Protein AF-0000000075969047 (afdb_homodimer)

pLDDT: mean 94.08, std 7.01, range [44.56, 98.88]

Structure (mmCIF, N/CA/C/O backbone):
data_AF-0000000075969047-model_v1
#
loop_
_entity.id
_entity.type
_entity.pdbx_description
1 polymer 'ATP citrate synthase'
#
loop_
_atom_site.group_PDB
_atom_site.id
_atom_site.type_symbol
_atom_site.label_atom_id
_atom_site.label_alt_id
_atom_site.label_comp_id
_atom_site.label_asym_id
_atom_site.label_entity_id
_atom_site.label_seq_id
_atom_site.pdbx_PDB_ins_code
_atom_site.Cartn_x
_atom_site.Cartn_y
_atom_site.Cartn_z
_atom_site.occupancy
_atom_site.B_iso_or_equiv
_atom_site.auth_seq_id
_atom_site.auth_comp_id
_atom_site.auth_asym_id
_atom_site.auth_atom_id
_atom_site.pdbx_PDB_model_num
ATOM 1 N N . MET A 1 1 ? 23.297 -3.309 5.699 1 80.81 1 MET A N 1
ATOM 2 C CA . MET A 1 1 ? 23.453 -2.848 4.324 1 80.81 1 MET A CA 1
ATOM 3 C C . MET A 1 1 ? 22.094 -2.686 3.641 1 80.81 1 MET A C 1
ATOM 5 O O . MET A 1 1 ? 21.188 -3.486 3.857 1 80.81 1 MET A O 1
ATOM 9 N N . THR A 1 2 ? 21.984 -1.553 2.904 1 82.31 2 THR A N 1
ATOM 10 C CA . THR A 1 2 ? 20.797 -1.314 2.1 1 82.31 2 THR A CA 1
ATOM 11 C C . THR A 1 2 ? 21.172 -0.809 0.71 1 82.31 2 THR A C 1
ATOM 13 O O . THR A 1 2 ? 22.203 -0.16 0.54 1 82.31 2 THR A O 1
ATOM 16 N N . SER A 1 3 ? 20.328 -1.102 -0.225 1 82 3 SER A N 1
ATOM 17 C CA . SER A 1 3 ? 20.656 -0.714 -1.595 1 82 3 SER A CA 1
ATOM 18 C C . SER A 1 3 ? 19.469 -0.022 -2.262 1 82 3 SER A C 1
ATOM 20 O O . SER A 1 3 ? 19.531 0.312 -3.447 1 82 3 SER A O 1
ATOM 22 N N . ILE A 1 4 ? 18.453 0.288 -1.52 1 85.62 4 ILE A N 1
ATOM 23 C CA . ILE A 1 4 ? 17.25 0.64 -2.279 1 85.62 4 ILE A CA 1
ATOM 24 C C . ILE A 1 4 ? 16.906 2.109 -2.051 1 85.62 4 ILE A C 1
ATOM 26 O O . ILE A 1 4 ? 16.156 2.707 -2.826 1 85.62 4 ILE A O 1
ATOM 30 N N . CYS A 1 5 ? 17.438 2.662 -0.997 1 87.56 5 CYS A N 1
ATOM 31 C CA . CYS A 1 5 ? 17.109 4.051 -0.691 1 87.56 5 CYS A CA 1
ATOM 32 C C . CYS A 1 5 ? 18.266 4.738 0.029 1 87.56 5 CYS A C 1
ATOM 34 O O . CYS A 1 5 ? 18.891 4.148 0.911 1 87.56 5 CYS A O 1
ATOM 36 N N . ASP A 1 6 ? 18.547 5.98 -0.424 1 83.25 6 ASP A N 1
ATOM 37 C CA . ASP A 1 6 ? 19.625 6.777 0.17 1 83.25 6 ASP A CA 1
ATOM 38 C C . ASP A 1 6 ? 19.141 8.188 0.495 1 83.25 6 ASP A C 1
ATOM 40 O O . ASP A 1 6 ? 18.828 8.969 -0.409 1 83.25 6 ASP A O 1
ATOM 44 N N . GLU A 1 7 ? 19.141 8.539 1.738 1 79.88 7 GLU A N 1
ATOM 45 C CA . GLU A 1 7 ? 18.594 9.82 2.178 1 79.88 7 GLU A CA 1
ATOM 46 C C . GLU A 1 7 ? 19.703 10.789 2.576 1 79.88 7 GLU A C 1
ATOM 48 O O . GLU A 1 7 ? 19.438 11.898 3.031 1 79.88 7 GLU A O 1
ATOM 53 N N . ARG A 1 8 ? 21.094 10.508 2.396 1 73.19 8 ARG A N 1
ATOM 54 C CA . ARG A 1 8 ? 22.219 11.273 2.912 1 73.19 8 ARG A CA 1
ATOM 55 C C . ARG A 1 8 ? 22.578 12.43 1.978 1 73.19 8 ARG A C 1
ATOM 57 O O . ARG A 1 8 ? 23.141 13.43 2.41 1 73.19 8 ARG A O 1
ATOM 64 N N . GLY A 1 9 ? 22.094 12.523 0.818 1 77.69 9 GLY A N 1
ATOM 65 C CA . GLY A 1 9 ? 22.453 13.562 -0.135 1 77.69 9 GLY A CA 1
ATOM 66 C C . GLY A 1 9 ? 21.438 14.688 -0.203 1 77.69 9 GLY A C 1
ATOM 67 O O . GLY A 1 9 ? 20.672 14.891 0.736 1 77.69 9 GLY A O 1
ATOM 68 N N . GLN A 1 10 ? 21.625 15.477 -1.114 1 80.56 10 GLN A N 1
ATOM 69 C CA . GLN A 1 10 ? 20.766 16.656 -1.308 1 80.56 10 GLN A CA 1
ATOM 70 C C . GLN A 1 10 ? 19.312 16.25 -1.502 1 80.56 10 GLN A C 1
ATOM 72 O O . GLN A 1 10 ? 18.406 16.953 -1.066 1 80.56 10 GLN A O 1
ATOM 77 N N . GLU A 1 11 ? 19.281 15.047 -2.184 1 88.12 11 GLU A N 1
ATOM 78 C CA . GLU A 1 11 ? 17.922 14.602 -2.479 1 88.12 11 GLU A CA 1
ATOM 79 C C . GLU A 1 11 ? 17.75 13.117 -2.166 1 88.12 11 GLU A C 1
ATOM 81 O O . GLU A 1 11 ? 18.688 12.336 -2.316 1 88.12 11 GLU A O 1
ATOM 86 N N . LEU A 1 12 ? 16.562 12.812 -1.744 1 89.12 12 LEU A N 1
ATOM 87 C CA . LEU A 1 12 ? 16.188 11.422 -1.525 1 89.12 12 LEU A CA 1
ATOM 88 C C . LEU A 1 12 ? 16.266 10.625 -2.826 1 89.12 12 LEU A C 1
ATOM 90 O O . LEU A 1 12 ? 15.812 11.102 -3.873 1 89.12 12 LEU A O 1
ATOM 94 N N . LEU A 1 13 ? 16.922 9.461 -2.734 1 92.94 13 LEU A N 1
ATOM 95 C CA . LEU A 1 13 ? 17.047 8.609 -3.914 1 92.94 13 LEU A CA 1
ATOM 96 C C . LEU A 1 13 ? 16.297 7.301 -3.723 1 92.94 13 LEU A C 1
ATOM 98 O O . LEU A 1 13 ? 16.438 6.641 -2.691 1 92.94 13 LEU A O 1
ATOM 102 N N . TYR A 1 14 ? 15.492 6.91 -4.66 1 94.69 14 TYR A N 1
ATOM 103 C CA . TYR A 1 14 ? 14.945 5.566 -4.797 1 94.69 14 TYR A CA 1
ATOM 104 C C . TYR A 1 14 ? 15.688 4.785 -5.875 1 94.69 14 TYR A C 1
ATOM 106 O O . TYR A 1 14 ? 15.648 5.148 -7.051 1 94.69 14 TYR A O 1
ATOM 114 N N . GLY A 1 15 ? 16.328 3.727 -5.516 1 93.06 15 GLY A N 1
ATOM 115 C CA . GLY A 1 15 ? 17.094 2.963 -6.492 1 93.06 15 GLY A CA 1
ATOM 116 C C . GLY A 1 15 ? 18.047 3.816 -7.301 1 93.06 15 GLY A C 1
ATOM 117 O O . GLY A 1 15 ? 18.094 3.705 -8.531 1 93.06 15 GLY A O 1
ATOM 118 N N . GLY A 1 16 ? 18.547 4.832 -6.699 1 92.44 16 GLY A N 1
ATOM 119 C CA . GLY A 1 16 ? 19.547 5.668 -7.336 1 92.44 16 GLY A CA 1
ATOM 120 C C . GLY A 1 16 ? 18.953 6.84 -8.094 1 92.44 16 GLY A C 1
ATOM 121 O O . GLY A 1 16 ? 19.688 7.699 -8.594 1 92.44 16 GLY A O 1
ATOM 122 N N . ILE A 1 17 ? 17.656 6.926 -8.18 1 94.44 17 ILE A N 1
ATOM 123 C CA . ILE A 1 17 ? 17 7.992 -8.922 1 94.44 17 ILE A CA 1
ATOM 124 C C . ILE A 1 17 ? 16.469 9.039 -7.949 1 94.44 17 ILE A C 1
ATOM 126 O O . ILE A 1 17 ? 15.742 8.711 -7 1 94.44 17 ILE A O 1
ATOM 130 N N . PRO A 1 18 ? 16.781 10.289 -8.203 1 94.19 18 PRO A N 1
ATOM 131 C CA . PRO A 1 18 ? 16.281 11.344 -7.305 1 94.19 18 PRO A CA 1
ATOM 132 C C . PRO A 1 18 ? 14.758 11.445 -7.297 1 94.19 18 PRO A C 1
ATOM 134 O O . PRO A 1 18 ? 14.125 11.32 -8.344 1 94.19 18 PRO A O 1
ATOM 137 N N . ILE A 1 19 ? 14.219 11.742 -6.16 1 92.38 19 ILE A N 1
ATOM 138 C CA . ILE A 1 19 ? 12.781 11.82 -5.973 1 92.38 19 ILE A CA 1
ATOM 139 C C . ILE A 1 19 ? 12.195 12.891 -6.895 1 92.38 19 ILE A C 1
ATOM 141 O O . ILE A 1 19 ? 11.062 12.758 -7.371 1 92.38 19 ILE A O 1
ATOM 145 N N . SER A 1 20 ? 12.93 13.969 -7.18 1 92.88 20 SER A N 1
ATOM 146 C CA . SER A 1 20 ? 12.461 15.008 -8.086 1 92.88 20 SER A CA 1
ATOM 147 C C . SER A 1 20 ? 12.25 14.469 -9.492 1 92.88 20 SER A C 1
ATOM 149 O O . SER A 1 20 ? 11.25 14.789 -10.141 1 92.88 20 SER A O 1
ATOM 151 N N . GLU A 1 21 ? 13.141 13.641 -9.898 1 94.5 21 GLU A N 1
ATOM 152 C CA . GLU A 1 21 ? 13.031 13.031 -11.219 1 94.5 21 GLU A CA 1
ATOM 153 C C . GLU A 1 21 ? 11.859 12.055 -11.273 1 94.5 21 GLU A C 1
ATOM 155 O O . GLU A 1 21 ? 11.148 11.992 -12.281 1 94.5 21 GLU A O 1
ATOM 160 N N . ILE A 1 22 ? 11.648 11.336 -10.211 1 93.88 22 ILE A N 1
ATOM 161 C CA . ILE A 1 22 ? 10.57 10.359 -10.094 1 93.88 22 ILE A CA 1
ATOM 162 C C . ILE A 1 22 ? 9.219 11.062 -10.258 1 93.88 22 ILE A C 1
ATOM 164 O O . ILE A 1 22 ? 8.352 10.586 -11 1 93.88 22 ILE A O 1
ATOM 168 N N . LEU A 1 23 ? 9.078 12.172 -9.625 1 93 23 LEU A N 1
ATOM 169 C CA . LEU A 1 23 ? 7.824 12.914 -9.68 1 93 23 LEU A CA 1
ATOM 170 C C . LEU A 1 23 ? 7.672 13.625 -11.023 1 93 23 LEU A C 1
ATOM 172 O O . LEU A 1 23 ? 6.574 13.664 -11.586 1 93 23 LEU A O 1
ATOM 176 N N . LYS A 1 24 ? 8.766 14.195 -11.523 1 91.88 24 LYS A N 1
ATOM 177 C CA . LYS A 1 24 ? 8.727 14.922 -12.789 1 91.88 24 LYS A CA 1
ATOM 178 C C . LYS A 1 24 ? 8.398 13.984 -13.945 1 91.88 24 LYS A C 1
ATOM 180 O O . LYS A 1 24 ? 7.633 14.344 -14.844 1 91.88 24 LYS A O 1
ATOM 185 N N . LYS A 1 25 ? 8.953 12.789 -13.914 1 93.38 25 LYS A N 1
ATOM 186 C CA . LYS A 1 25 ? 8.719 11.805 -14.969 1 93.38 25 LYS A CA 1
ATOM 187 C C . LYS A 1 25 ? 7.383 11.094 -14.766 1 93.38 25 LYS A C 1
ATOM 189 O O . LYS A 1 25 ? 6.93 10.359 -15.648 1 93.38 25 LYS A O 1
ATOM 194 N N . ASP A 1 26 ? 6.812 11.273 -13.602 1 92.69 26 ASP A N 1
ATOM 195 C CA . ASP A 1 26 ? 5.52 10.68 -13.273 1 92.69 26 ASP A CA 1
ATOM 196 C C . ASP A 1 26 ? 5.531 9.172 -13.5 1 92.69 26 ASP A C 1
ATOM 198 O O . ASP A 1 26 ? 4.684 8.641 -14.219 1 92.69 26 ASP A O 1
ATOM 202 N N . ILE A 1 27 ? 6.469 8.539 -12.945 1 94.88 27 ILE A N 1
ATOM 203 C CA . ILE A 1 27 ? 6.66 7.117 -13.211 1 94.88 27 ILE A CA 1
ATOM 204 C C . ILE A 1 27 ? 5.57 6.309 -12.508 1 94.88 27 ILE A C 1
ATOM 206 O O . ILE A 1 27 ? 5.453 5.098 -12.719 1 94.88 27 ILE A O 1
ATOM 210 N N . GLY A 1 28 ? 4.793 6.934 -11.633 1 96.62 28 GLY A N 1
ATOM 211 C CA . GLY A 1 28 ? 3.672 6.277 -10.969 1 96.62 28 GLY A CA 1
ATOM 212 C C . GLY A 1 28 ? 4.098 5.348 -9.852 1 96.62 28 GLY A C 1
ATOM 213 O O . GLY A 1 28 ? 5.289 5.211 -9.57 1 96.62 28 GLY A O 1
ATOM 214 N N . ILE A 1 29 ? 3.125 4.742 -9.219 1 98.12 29 ILE A N 1
ATOM 215 C CA . ILE A 1 29 ? 3.371 3.846 -8.102 1 98.12 29 ILE A CA 1
ATOM 216 C C . ILE A 1 29 ? 4.098 2.596 -8.586 1 98.12 29 ILE A C 1
ATOM 218 O O . ILE A 1 29 ? 4.965 2.062 -7.891 1 98.12 29 ILE A O 1
ATOM 222 N N . GLY A 1 30 ? 3.701 2.141 -9.789 1 98.31 30 GLY A N 1
ATOM 223 C CA . GLY A 1 30 ? 4.406 1.013 -10.375 1 98.31 30 GLY A CA 1
ATOM 224 C C . GLY A 1 30 ? 5.887 1.271 -10.578 1 98.31 30 GLY A C 1
ATOM 225 O O . GLY A 1 30 ? 6.711 0.37 -10.391 1 98.31 30 GLY A O 1
ATOM 226 N N . GLY A 1 31 ? 6.211 2.49 -10.984 1 98.06 31 GLY A N 1
ATOM 227 C CA . GLY A 1 31 ? 7.609 2.871 -11.102 1 98.06 31 GLY A CA 1
ATOM 228 C C . GLY A 1 31 ? 8.336 2.91 -9.773 1 98.06 31 GLY A C 1
ATOM 229 O O . GLY A 1 31 ? 9.492 2.496 -9.68 1 98.06 31 GLY A O 1
ATOM 230 N N . VAL A 1 32 ? 7.684 3.404 -8.742 1 98.19 32 VAL A N 1
ATOM 231 C CA . VAL A 1 32 ? 8.273 3.459 -7.406 1 98.19 32 VAL A CA 1
ATOM 232 C C . VAL A 1 32 ? 8.523 2.043 -6.895 1 98.19 32 VAL A C 1
ATOM 234 O O . VAL A 1 32 ? 9.578 1.757 -6.328 1 98.19 32 VAL A O 1
ATOM 237 N N . VAL A 1 33 ? 7.582 1.139 -7.141 1 98.12 33 VAL A N 1
ATOM 238 C CA . VAL A 1 33 ? 7.719 -0.271 -6.789 1 98.12 33 VAL A CA 1
ATOM 239 C C . VAL A 1 33 ? 8.914 -0.873 -7.523 1 98.12 33 VAL A C 1
ATOM 241 O O . VAL A 1 33 ? 9.719 -1.594 -6.93 1 98.12 33 VAL A O 1
ATOM 244 N N . SER A 1 34 ? 9.031 -0.532 -8.805 1 97.81 34 SER A N 1
ATOM 245 C CA . SER A 1 34 ? 10.148 -1.02 -9.609 1 97.81 34 SER A CA 1
ATOM 246 C C . SER A 1 34 ? 11.484 -0.626 -8.992 1 97.81 34 SER A C 1
ATOM 248 O O . SER A 1 34 ? 12.406 -1.445 -8.914 1 97.81 34 SER A O 1
ATOM 250 N N . LEU A 1 35 ? 11.562 0.562 -8.539 1 97.38 35 LEU A N 1
ATOM 251 C CA . LEU A 1 35 ? 12.812 1.094 -8 1 97.38 35 LEU A CA 1
ATOM 252 C C . LEU A 1 35 ? 13.094 0.524 -6.617 1 97.38 35 LEU A C 1
ATOM 254 O O . LEU A 1 35 ? 14.211 0.062 -6.352 1 97.38 35 LEU A O 1
ATOM 258 N N . LEU A 1 36 ? 12.125 0.486 -5.777 1 97.31 36 LEU A N 1
ATOM 259 C CA . LEU A 1 36 ? 12.359 0.151 -4.379 1 97.31 36 LEU A CA 1
ATOM 260 C C . LEU A 1 36 ? 12.43 -1.359 -4.184 1 97.31 36 LEU A C 1
ATOM 262 O O . LEU A 1 36 ? 13.188 -1.85 -3.342 1 97.31 36 LEU A O 1
ATOM 266 N N . TRP A 1 37 ? 11.656 -2.09 -4.992 1 97.5 37 TRP A N 1
ATOM 267 C CA . TRP A 1 37 ? 11.594 -3.531 -4.773 1 97.5 37 TRP A CA 1
ATOM 268 C C . TRP A 1 37 ? 12.625 -4.254 -5.633 1 97.5 37 TRP A C 1
ATOM 270 O O . TRP A 1 37 ? 13.148 -5.305 -5.242 1 97.5 37 TRP A O 1
ATOM 280 N N . PHE A 1 38 ? 12.953 -3.658 -6.801 1 96.5 38 PHE A N 1
ATOM 281 C CA . PHE A 1 38 ? 13.766 -4.398 -7.758 1 96.5 38 PHE A CA 1
ATOM 282 C C . PHE A 1 38 ? 15.023 -3.613 -8.117 1 96.5 38 PHE A C 1
ATOM 284 O O . PHE A 1 38 ? 15.875 -4.105 -8.859 1 96.5 38 PHE A O 1
ATOM 291 N N . GLN A 1 39 ? 15.086 -2.344 -7.688 1 94.38 39 GLN A N 1
ATOM 292 C CA . GLN A 1 39 ? 16.266 -1.495 -7.855 1 94.38 39 GLN A CA 1
ATOM 293 C C . GLN A 1 39 ? 16.547 -1.229 -9.336 1 94.38 39 GLN A C 1
ATOM 295 O O . GLN A 1 39 ? 17.688 -1.255 -9.766 1 94.38 39 GLN A O 1
ATOM 300 N N . ARG A 1 40 ? 15.453 -1.13 -10.109 1 94.88 40 ARG A N 1
ATOM 301 C CA . ARG A 1 40 ? 15.602 -0.884 -11.539 1 94.88 40 ARG A CA 1
ATOM 302 C C . ARG A 1 40 ? 14.398 -0.129 -12.086 1 94.88 40 ARG A C 1
ATOM 304 O O . ARG A 1 40 ? 13.289 -0.255 -11.57 1 94.88 40 ARG A O 1
ATOM 311 N N . CYS A 1 41 ? 14.703 0.663 -13.07 1 95.69 41 CYS A N 1
ATOM 312 C CA . CYS A 1 41 ? 13.609 1.234 -13.859 1 95.69 41 CYS A CA 1
ATOM 313 C C . CYS A 1 41 ? 13.039 0.205 -14.828 1 95.69 41 CYS A C 1
ATOM 315 O O . CYS A 1 41 ? 13.57 0.017 -15.922 1 95.69 41 CYS A O 1
ATOM 317 N N . LEU A 1 42 ? 11.945 -0.389 -14.484 1 97.81 42 LEU A N 1
ATOM 318 C CA . LEU A 1 42 ? 11.336 -1.416 -15.32 1 97.81 42 LEU A CA 1
ATOM 319 C C . LEU A 1 42 ? 10.492 -0.787 -16.422 1 97.81 42 LEU A C 1
ATOM 321 O O . LEU A 1 42 ? 10.078 0.37 -16.312 1 97.81 42 LEU A O 1
ATOM 325 N N . PRO A 1 43 ? 10.258 -1.543 -17.453 1 97.56 43 PRO A N 1
ATOM 326 C CA . PRO A 1 43 ? 9.469 -1.008 -18.578 1 97.56 43 PRO A CA 1
ATOM 327 C C . PRO A 1 43 ? 8.055 -0.605 -18.156 1 97.56 43 PRO A C 1
ATOM 329 O O . PRO A 1 43 ? 7.5 -1.177 -17.219 1 97.56 43 PRO A O 1
ATOM 332 N N . PRO A 1 44 ? 7.469 0.338 -18.922 1 97.38 44 PRO A N 1
ATOM 333 C CA . PRO A 1 44 ? 6.141 0.854 -18.578 1 97.38 44 PRO A CA 1
ATOM 334 C C . PRO A 1 44 ? 5.094 -0.249 -18.453 1 97.38 44 PRO A C 1
ATOM 336 O O . PRO A 1 44 ? 4.227 -0.185 -17.578 1 97.38 44 PRO A O 1
ATOM 339 N N . TYR A 1 45 ? 5.172 -1.281 -19.281 1 98 45 TYR A N 1
ATOM 340 C CA . TYR A 1 45 ? 4.156 -2.324 -19.219 1 98 45 TYR A CA 1
ATOM 341 C C . TYR A 1 45 ? 4.266 -3.107 -17.922 1 98 45 TYR A C 1
ATOM 343 O O . TYR A 1 45 ? 3.258 -3.584 -17.391 1 98 45 TYR A O 1
ATOM 351 N N . VAL A 1 46 ? 5.5 -3.266 -17.375 1 98.25 46 VAL A N 1
ATOM 352 C CA . VAL A 1 46 ? 5.703 -3.949 -16.109 1 98.25 46 VAL A CA 1
ATOM 353 C C . VAL A 1 46 ? 5.133 -3.107 -14.969 1 98.25 46 VAL A C 1
ATOM 355 O O . VAL A 1 46 ? 4.434 -3.627 -14.094 1 98.25 46 VAL A O 1
ATOM 358 N N . CYS A 1 47 ? 5.414 -1.797 -15.039 1 98.06 47 CYS A N 1
ATOM 359 C CA . CYS A 1 47 ? 4.902 -0.883 -14.023 1 98.06 47 CYS A CA 1
ATOM 360 C C . CYS A 1 47 ? 3.379 -0.861 -14.031 1 98.06 47 CYS A C 1
ATOM 362 O O . CYS A 1 47 ? 2.748 -0.849 -12.969 1 98.06 47 CYS A O 1
ATOM 364 N N . LYS A 1 48 ? 2.844 -0.861 -15.211 1 98 48 LYS A N 1
ATOM 365 C CA . LYS A 1 48 ? 1.39 -0.903 -15.344 1 98 48 LYS A CA 1
ATOM 366 C C . LYS A 1 48 ? 0.827 -2.213 -14.797 1 98 48 LYS A C 1
ATOM 368 O O . LYS A 1 48 ? -0.226 -2.223 -14.156 1 98 48 LYS A O 1
ATOM 373 N N . PHE A 1 49 ? 1.479 -3.32 -15.086 1 98.38 49 PHE A N 1
ATOM 374 C CA . PHE A 1 49 ? 1.064 -4.613 -14.555 1 98.38 49 PHE A CA 1
ATOM 375 C C . PHE A 1 49 ? 1.046 -4.59 -13.031 1 98.38 49 PHE A C 1
ATOM 377 O O . PHE A 1 49 ? 0.099 -5.078 -12.406 1 98.38 49 PHE A O 1
ATOM 384 N N . PHE A 1 50 ? 2.1 -3.979 -12.391 1 98.38 50 PHE A N 1
ATOM 385 C CA . PHE A 1 50 ? 2.139 -3.852 -10.938 1 98.38 50 PHE A CA 1
ATOM 386 C C . PHE A 1 50 ? 0.926 -3.082 -10.43 1 98.38 50 PHE A C 1
ATOM 388 O O . PHE A 1 50 ? 0.279 -3.498 -9.461 1 98.38 50 PHE A O 1
ATOM 395 N N . GLU A 1 51 ? 0.644 -2.014 -11.039 1 98.38 51 GLU A N 1
ATOM 396 C CA . GLU A 1 51 ? -0.464 -1.168 -10.609 1 98.38 51 GLU A CA 1
ATOM 397 C C . GLU A 1 51 ? -1.802 -1.885 -10.766 1 98.38 51 GLU A C 1
ATOM 399 O O . GLU A 1 51 ? -2.676 -1.777 -9.906 1 98.38 51 GLU A O 1
ATOM 404 N N . MET A 1 52 ? -1.947 -2.613 -11.891 1 97.94 52 MET A N 1
ATOM 405 C CA . MET A 1 52 ? -3.166 -3.389 -12.094 1 97.94 52 MET A CA 1
ATOM 406 C C . MET A 1 52 ? -3.334 -4.434 -10.992 1 97.94 52 MET A C 1
ATOM 408 O O . MET A 1 52 ? -4.438 -4.621 -10.477 1 97.94 52 MET A O 1
ATOM 412 N N . CYS A 1 53 ? -2.248 -5.109 -10.672 1 97.62 53 CYS A N 1
ATOM 413 C CA . CYS A 1 53 ? -2.295 -6.109 -9.617 1 97.62 53 CYS A CA 1
ATOM 414 C C . CYS A 1 53 ? -2.715 -5.484 -8.289 1 97.62 53 CYS A C 1
ATOM 416 O O . CYS A 1 53 ? -3.529 -6.055 -7.562 1 97.62 53 CYS A O 1
ATOM 418 N N . LEU A 1 54 ? -2.178 -4.277 -8.008 1 98.12 54 LEU A N 1
ATOM 419 C CA . LEU A 1 54 ? -2.539 -3.584 -6.773 1 98.12 54 LEU A CA 1
ATOM 420 C C . LEU A 1 54 ? -4.016 -3.205 -6.777 1 98.12 54 LEU A C 1
ATOM 422 O O . LEU A 1 54 ? -4.695 -3.33 -5.754 1 98.12 54 LEU A O 1
ATOM 426 N N . MET A 1 55 ? -4.469 -2.787 -7.895 1 97.88 55 MET A N 1
ATOM 427 C CA . MET A 1 55 ? -5.859 -2.352 -8 1 97.88 55 MET A CA 1
ATOM 428 C C . MET A 1 55 ? -6.812 -3.527 -7.824 1 97.88 55 MET A C 1
ATOM 430 O O . MET A 1 55 ? -7.797 -3.432 -7.086 1 97.88 55 MET A O 1
ATOM 434 N N . VAL A 1 56 ? -6.508 -4.68 -8.391 1 95.94 56 VAL A N 1
ATOM 435 C CA . VAL A 1 56 ? -7.461 -5.785 -8.406 1 95.94 56 VAL A CA 1
ATOM 436 C C . VAL A 1 56 ? -7.402 -6.543 -7.086 1 95.94 56 VAL A C 1
ATOM 438 O O . VAL A 1 56 ? -8.352 -7.246 -6.719 1 95.94 56 VAL A O 1
ATOM 441 N N . THR A 1 57 ? -6.328 -6.383 -6.348 1 95.31 57 THR A N 1
ATOM 442 C CA . THR A 1 57 ? -6.203 -7.121 -5.094 1 95.31 57 THR A CA 1
ATOM 443 C C . THR A 1 57 ? -6.492 -6.215 -3.902 1 95.31 57 THR A C 1
ATOM 445 O O . THR A 1 57 ? -6.375 -6.641 -2.75 1 95.31 57 THR A O 1
ATOM 448 N N . ALA A 1 58 ? -6.824 -4.996 -4.137 1 97 58 ALA A N 1
ATOM 449 C CA . ALA A 1 58 ? -6.945 -3.996 -3.082 1 97 58 ALA A CA 1
ATOM 450 C C . ALA A 1 58 ? -7.965 -4.426 -2.031 1 97 58 ALA A C 1
ATOM 452 O O . ALA A 1 58 ? -7.82 -4.102 -0.85 1 97 58 ALA A O 1
ATOM 453 N N . ASP A 1 59 ? -9.008 -5.086 -2.488 1 93.44 59 ASP A N 1
ATOM 454 C CA . ASP A 1 59 ? -10.016 -5.5 -1.517 1 93.44 59 ASP A CA 1
ATOM 455 C C . ASP A 1 59 ? -10.867 -6.637 -2.064 1 93.44 59 ASP A C 1
ATOM 457 O O . ASP A 1 59 ? -10.992 -6.797 -3.281 1 93.44 59 ASP A O 1
ATOM 461 N N . HIS A 1 60 ? -11.312 -7.449 -1.124 1 88.12 60 HIS A N 1
ATOM 462 C CA . HIS A 1 60 ? -12.164 -8.57 -1.503 1 88.12 60 HIS A CA 1
ATOM 463 C C . HIS A 1 60 ? -13.367 -8.688 -0.572 1 88.12 60 HIS A C 1
ATOM 465 O O . HIS A 1 60 ? -13.805 -9.797 -0.255 1 88.12 60 HIS A O 1
ATOM 471 N N . GLY A 1 61 ? -13.734 -7.578 0.003 1 89.81 61 GLY A N 1
ATOM 472 C CA . GLY A 1 61 ? -14.922 -7.547 0.841 1 89.81 61 GLY A CA 1
ATOM 473 C C . GLY A 1 61 ? -14.617 -7.773 2.311 1 89.81 61 GLY A C 1
ATOM 474 O O . GLY A 1 61 ? -13.523 -8.211 2.666 1 89.81 61 GLY A O 1
ATOM 475 N N . PRO A 1 62 ? -15.641 -7.613 3.096 1 91.88 62 PRO A N 1
ATOM 476 C CA . PRO A 1 62 ? -15.438 -7.598 4.547 1 91.88 62 PRO A CA 1
ATOM 477 C C . PRO A 1 62 ? -15.398 -9 5.148 1 91.88 62 PRO A C 1
ATOM 479 O O . PRO A 1 62 ? -15 -9.172 6.305 1 91.88 62 PRO A O 1
ATOM 482 N N . ALA A 1 63 ? -15.727 -10.008 4.387 1 87.88 63 ALA A N 1
ATOM 483 C CA . ALA A 1 63 ? -15.938 -11.328 4.969 1 87.88 63 ALA A CA 1
ATOM 484 C C . ALA A 1 63 ? -14.641 -12.141 4.996 1 87.88 63 ALA A C 1
ATOM 486 O O . ALA A 1 63 ? -14.586 -13.227 5.578 1 87.88 63 ALA A O 1
ATOM 487 N N . VAL A 1 64 ? -13.602 -11.586 4.398 1 88.25 64 VAL A N 1
ATOM 488 C CA . VAL A 1 64 ? -12.328 -12.312 4.395 1 88.25 64 VAL A CA 1
ATOM 489 C C . VAL A 1 64 ? -11.555 -12 5.672 1 88.25 64 VAL A C 1
ATOM 491 O O . VAL A 1 64 ? -11.727 -10.938 6.27 1 88.25 64 VAL A O 1
ATOM 494 N N . SER A 1 65 ? -10.695 -12.93 6.055 1 92.19 65 SER A N 1
ATOM 495 C CA . SER A 1 65 ? -10.039 -12.891 7.359 1 92.19 65 SER A CA 1
ATOM 496 C C . SER A 1 65 ? -9.367 -11.547 7.605 1 92.19 65 SER A C 1
ATOM 498 O O . SER A 1 65 ? -9.547 -10.945 8.664 1 92.19 65 SER A O 1
ATOM 500 N N . GLY A 1 66 ? -8.625 -11.039 6.66 1 95.5 66 GLY A N 1
ATOM 501 C CA . GLY A 1 66 ? -7.902 -9.789 6.848 1 95.5 66 GLY A CA 1
ATOM 502 C C . GLY A 1 66 ? -8.82 -8.602 7.074 1 95.5 66 GLY A C 1
ATOM 503 O O . GLY A 1 66 ? -8.656 -7.859 8.047 1 95.5 66 GLY A O 1
ATOM 504 N N . ALA A 1 67 ? -9.789 -8.453 6.211 1 95.88 67 ALA A N 1
ATOM 505 C CA . ALA A 1 67 ? -10.742 -7.355 6.328 1 95.88 67 ALA A CA 1
ATOM 506 C C . ALA A 1 67 ? -11.547 -7.461 7.621 1 95.88 67 ALA A C 1
ATOM 508 O O . ALA A 1 67 ? -11.734 -6.465 8.328 1 95.88 67 ALA A O 1
ATOM 509 N N . HIS A 1 68 ? -12.008 -8.68 7.91 1 96 68 HIS A N 1
ATOM 510 C CA . HIS A 1 68 ? -12.805 -8.883 9.109 1 96 68 HIS A CA 1
ATOM 511 C C . HIS A 1 68 ? -12.016 -8.531 10.367 1 96 68 HIS A C 1
ATOM 513 O O . HIS A 1 68 ? -12.523 -7.859 11.266 1 96 68 HIS A O 1
ATOM 519 N N . ASN A 1 69 ? -10.773 -9.016 10.438 1 97.44 69 ASN A N 1
ATOM 520 C CA . ASN A 1 69 ? -9.953 -8.703 11.602 1 97.44 69 ASN A CA 1
ATOM 521 C C . ASN A 1 69 ? -9.695 -7.199 11.719 1 97.44 69 ASN A C 1
ATOM 523 O O . ASN A 1 69 ? -9.648 -6.656 12.82 1 97.44 69 ASN A O 1
ATOM 527 N N . THR A 1 70 ? -9.469 -6.547 10.602 1 97.88 70 THR A N 1
ATOM 528 C CA . THR A 1 70 ? -9.305 -5.098 10.602 1 97.88 70 THR A CA 1
ATOM 529 C C . THR A 1 70 ? -10.555 -4.414 11.156 1 97.88 70 THR A C 1
ATOM 531 O O . THR A 1 70 ? -10.453 -3.514 11.992 1 97.88 70 THR A O 1
ATOM 534 N N . ILE A 1 71 ? -11.703 -4.887 10.727 1 97.25 71 ILE A N 1
ATOM 535 C CA . ILE A 1 71 ? -12.984 -4.332 11.156 1 97.25 71 ILE A CA 1
ATOM 536 C C . ILE A 1 71 ? -13.164 -4.539 12.656 1 97.25 71 ILE A C 1
ATOM 538 O O . ILE A 1 71 ? -13.469 -3.598 13.391 1 97.25 71 ILE A O 1
ATOM 542 N N . VAL A 1 72 ? -12.914 -5.762 13.117 1 97.25 72 VAL A N 1
ATOM 543 C CA . VAL A 1 72 ? -13.094 -6.098 14.523 1 97.25 72 VAL A CA 1
ATOM 544 C C . VAL A 1 72 ? -12.18 -5.234 15.383 1 97.25 72 VAL A C 1
ATOM 546 O O . VAL A 1 72 ? -12.602 -4.688 16.406 1 97.25 72 VAL A O 1
ATOM 549 N N . CYS A 1 73 ? -10.961 -5.078 14.992 1 97.56 73 CYS A N 1
ATOM 550 C CA . CYS A 1 73 ? -9.992 -4.289 15.742 1 97.56 73 CYS A CA 1
ATOM 551 C C . CYS A 1 73 ? -10.375 -2.814 15.75 1 97.56 73 CYS A C 1
ATOM 553 O O . CYS A 1 73 ? -10.281 -2.15 16.781 1 97.56 73 CYS A O 1
ATOM 555 N N . ALA A 1 74 ? -10.773 -2.311 14.586 1 96.5 74 ALA A N 1
ATOM 556 C CA . ALA A 1 74 ? -11.227 -0.925 14.508 1 96.5 74 ALA A CA 1
ATOM 557 C C . ALA A 1 74 ? -12.414 -0.686 15.445 1 96.5 74 ALA A C 1
ATOM 559 O O . ALA A 1 74 ? -12.453 0.324 16.156 1 96.5 74 ALA A O 1
ATOM 560 N N . ARG A 1 75 ? -13.328 -1.595 15.453 1 96.5 75 ARG A N 1
ATOM 561 C CA . ARG A 1 75 ? -14.531 -1.484 16.266 1 96.5 75 ARG A CA 1
ATOM 562 C C . ARG A 1 75 ? -14.211 -1.631 17.75 1 96.5 75 ARG A C 1
ATOM 564 O O . ARG A 1 75 ? -14.992 -1.222 18.609 1 96.5 75 ARG A O 1
ATOM 571 N N . ALA A 1 76 ? -13.117 -2.209 18.094 1 96.88 76 ALA A N 1
ATOM 572 C CA . ALA A 1 76 ? -12.656 -2.305 19.469 1 96.88 76 ALA A CA 1
ATOM 573 C C . ALA A 1 76 ? -12.023 -0.993 19.938 1 96.88 76 ALA A C 1
ATOM 575 O O . ALA A 1 76 ? -11.594 -0.871 21.078 1 96.88 76 ALA A O 1
ATOM 576 N N . GLY A 1 77 ? -11.852 -0.078 19.016 1 95 77 GLY A N 1
ATOM 577 C CA . GLY A 1 77 ? -11.328 1.234 19.359 1 95 77 GLY A CA 1
ATOM 578 C C . GLY A 1 77 ? -9.836 1.358 19.125 1 95 77 GLY A C 1
ATOM 579 O O . GLY A 1 77 ? -9.203 2.299 19.609 1 95 77 GLY A O 1
ATOM 580 N N . LYS A 1 78 ? -9.336 0.42 18.438 1 95.31 78 LYS A N 1
ATOM 581 C CA . LYS A 1 78 ? -7.902 0.471 18.172 1 95.31 78 LYS A CA 1
ATOM 582 C C . LYS A 1 78 ? -7.578 1.475 17.062 1 95.31 78 LYS A C 1
ATOM 584 O O . LYS A 1 78 ? -8.438 1.795 16.234 1 95.31 78 LYS A O 1
ATOM 589 N N . ASP A 1 79 ? -6.355 1.96 17.016 1 95.12 79 ASP A N 1
ATOM 590 C CA . ASP A 1 79 ? -5.91 2.953 16.047 1 95.12 79 ASP A CA 1
ATOM 591 C C . ASP A 1 79 ? -5.691 2.318 14.672 1 95.12 79 ASP A C 1
ATOM 593 O O . ASP A 1 79 ? -5.812 1.102 14.516 1 95.12 79 ASP A O 1
ATOM 597 N N . LEU A 1 80 ? -5.363 3.131 13.703 1 96.5 80 LEU A N 1
ATOM 598 C CA . LEU A 1 80 ? -5.199 2.738 12.305 1 96.5 80 LEU A CA 1
ATOM 599 C C . LEU A 1 80 ? -4.145 1.645 12.172 1 96.5 80 LEU A C 1
ATOM 601 O O . LEU A 1 80 ? -4.406 0.598 11.57 1 96.5 80 LEU A O 1
ATOM 605 N N . VAL A 1 81 ? -2.98 1.826 12.711 1 97.38 81 VAL A N 1
ATOM 606 C CA . VAL A 1 81 ? -1.86 0.906 12.539 1 97.38 81 VAL A CA 1
ATOM 607 C C . VAL A 1 81 ? -2.199 -0.444 13.164 1 97.38 81 VAL A C 1
ATOM 609 O O . VAL A 1 81 ? -1.994 -1.491 12.547 1 97.38 81 VAL A O 1
ATOM 612 N N . SER A 1 82 ? -2.723 -0.395 14.375 1 97.5 82 SER A N 1
ATOM 613 C CA . SER A 1 82 ? -3.104 -1.63 15.055 1 97.5 82 SER A CA 1
ATOM 614 C C . SER A 1 82 ? -4.156 -2.395 14.258 1 97.5 82 SER A C 1
ATOM 616 O O . SER A 1 82 ? -4.105 -3.623 14.172 1 97.5 82 SER A O 1
ATOM 618 N N . SER A 1 83 ? -5.094 -1.675 13.727 1 97.88 83 SER A N 1
ATOM 619 C CA . SER A 1 83 ? -6.148 -2.309 12.945 1 97.88 83 SER A CA 1
ATOM 620 C C . SER A 1 83 ? -5.598 -2.914 11.656 1 97.88 83 SER A C 1
ATOM 622 O O . SER A 1 83 ? -5.922 -4.051 11.312 1 97.88 83 SER A O 1
ATOM 624 N N . LEU A 1 84 ? -4.77 -2.176 10.984 1 98.38 84 LEU A N 1
ATOM 625 C CA . LEU A 1 84 ? -4.152 -2.656 9.75 1 98.38 84 LEU A CA 1
ATOM 626 C C . LEU A 1 84 ? -3.324 -3.908 10.008 1 98.38 84 LEU A C 1
ATOM 628 O O . LEU A 1 84 ? -3.451 -4.902 9.289 1 98.38 84 LEU A O 1
ATOM 632 N N . VAL A 1 85 ? -2.539 -3.865 11.078 1 98.62 85 VAL A N 1
ATOM 633 C CA . VAL A 1 85 ? -1.629 -4.965 11.375 1 98.62 85 VAL A CA 1
ATOM 634 C C . VAL A 1 85 ? -2.43 -6.207 11.773 1 98.62 85 VAL A C 1
ATOM 636 O O . VAL A 1 85 ? -2.047 -7.332 11.438 1 98.62 85 VAL A O 1
ATOM 639 N N . SER A 1 86 ? -3.502 -6.008 12.422 1 98.38 86 SER A N 1
ATOM 640 C CA . SER A 1 86 ? -4.367 -7.129 12.781 1 98.38 86 SER A CA 1
ATOM 641 C C . SER A 1 86 ? -4.855 -7.871 11.539 1 98.38 86 SER A C 1
ATOM 643 O O . SER A 1 86 ? -4.938 -9.102 11.539 1 98.38 86 SER A O 1
ATOM 645 N N . GLY A 1 87 ? -5.199 -7.156 10.492 1 97.94 87 GLY A N 1
ATOM 646 C CA . GLY A 1 87 ? -5.594 -7.773 9.234 1 97.94 87 GLY A CA 1
ATOM 647 C C . GLY A 1 87 ? -4.438 -8.422 8.5 1 97.94 87 GLY A C 1
ATOM 648 O O . GLY A 1 87 ? -4.559 -9.555 8.023 1 97.94 87 GLY A O 1
ATOM 649 N N . LEU A 1 88 ? -3.316 -7.734 8.469 1 98.12 88 LEU A N 1
ATOM 650 C CA . LEU A 1 88 ? -2.152 -8.211 7.734 1 98.12 88 LEU A CA 1
ATOM 651 C C . LEU A 1 88 ? -1.634 -9.516 8.328 1 98.12 88 LEU A C 1
ATOM 653 O O . LEU A 1 88 ? -1.172 -10.398 7.598 1 98.12 88 LEU A O 1
ATOM 657 N N . LEU A 1 89 ? -1.76 -9.656 9.594 1 97.62 89 LEU A N 1
ATOM 658 C CA . LEU A 1 89 ? -1.203 -10.812 10.289 1 97.62 89 LEU A CA 1
ATOM 659 C C . LEU A 1 89 ? -2.027 -12.062 10.008 1 97.62 89 LEU A C 1
ATOM 661 O O . LEU A 1 89 ? -1.613 -13.172 10.352 1 97.62 89 LEU A O 1
ATOM 665 N N . THR A 1 90 ? -3.143 -11.922 9.367 1 96 90 THR A N 1
ATOM 666 C CA . THR A 1 90 ? -3.922 -13.094 8.984 1 96 90 THR A CA 1
ATOM 667 C C . THR A 1 90 ? -3.473 -13.625 7.629 1 96 90 THR A C 1
ATOM 669 O O . THR A 1 90 ? -3.908 -14.695 7.203 1 96 90 THR A O 1
ATOM 672 N N . ILE A 1 91 ? -2.648 -12.883 6.945 1 92.62 91 ILE A N 1
ATOM 673 C CA . ILE A 1 91 ? -2.145 -13.344 5.656 1 92.62 91 ILE A CA 1
ATOM 674 C C . ILE A 1 91 ? -1.152 -14.484 5.867 1 92.62 91 ILE A C 1
ATOM 676 O O . ILE A 1 91 ? -0.175 -14.344 6.605 1 92.62 91 ILE A O 1
ATOM 680 N N . GLY A 1 92 ? -1.42 -15.633 5.289 1 87.25 92 GLY A N 1
ATOM 681 C CA . GLY A 1 92 ? -0.607 -16.844 5.383 1 87.25 92 GLY A CA 1
ATOM 682 C C . GLY A 1 92 ? -0.745 -17.75 4.176 1 87.25 92 GLY A C 1
ATOM 683 O O . GLY A 1 92 ? -1.074 -17.281 3.082 1 87.25 92 GLY A O 1
ATOM 684 N N . ASP A 1 93 ? -0.524 -18.938 4.34 1 82.25 93 ASP A N 1
ATOM 685 C CA . ASP A 1 93 ? -0.478 -19.891 3.23 1 82.25 93 ASP A CA 1
ATOM 686 C C . ASP A 1 93 ? -1.85 -20.031 2.578 1 82.25 93 ASP A C 1
ATOM 688 O O . ASP A 1 93 ? -1.949 -20.188 1.358 1 82.25 93 ASP A O 1
ATOM 692 N N . ARG A 1 94 ? -2.854 -19.922 3.357 1 77.75 94 ARG A N 1
ATOM 693 C CA . ARG A 1 94 ? -4.207 -20.156 2.863 1 77.75 94 ARG A CA 1
ATOM 694 C C . ARG A 1 94 ? -4.836 -18.844 2.383 1 77.75 94 ARG A C 1
ATOM 696 O O . ARG A 1 94 ? -5.754 -18.859 1.557 1 77.75 94 ARG A O 1
ATOM 703 N N . PHE A 1 95 ? -4.383 -17.766 2.963 1 79.06 95 PHE A N 1
ATOM 704 C CA . PHE A 1 95 ? -4.809 -16.438 2.559 1 79.06 95 PHE A CA 1
ATOM 705 C C . PHE A 1 95 ? -3.621 -15.609 2.094 1 79.06 95 PHE A C 1
ATOM 707 O O . PHE A 1 95 ? -2.814 -15.156 2.912 1 79.06 95 PHE A O 1
ATOM 714 N N . GLY A 1 96 ? -3.518 -15.445 0.868 1 77.62 96 GLY A N 1
ATOM 715 C CA . GLY A 1 96 ? -2.424 -14.648 0.337 1 77.62 96 GLY A CA 1
ATOM 716 C C . GLY A 1 96 ? -1.232 -15.484 -0.096 1 77.62 96 GLY A C 1
ATOM 717 O O . GLY A 1 96 ? -0.345 -14.992 -0.796 1 77.62 96 GLY A O 1
ATOM 718 N N . GLY A 1 97 ? -1.26 -16.719 0.334 1 83.25 97 GLY A N 1
ATOM 719 C CA . GLY A 1 97 ? -0.148 -17.594 -0.003 1 83.25 97 GLY A CA 1
ATOM 720 C C . GLY A 1 97 ? -0.291 -18.234 -1.368 1 83.25 97 GLY A C 1
ATOM 721 O O . GLY A 1 97 ? 0.659 -18.828 -1.882 1 83.25 97 GLY A O 1
ATOM 722 N N . ALA A 1 98 ? -1.392 -18.062 -1.921 1 89.88 98 ALA A N 1
ATOM 723 C CA . ALA A 1 98 ? -1.679 -18.703 -3.199 1 89.88 98 ALA A CA 1
ATOM 724 C C . ALA A 1 98 ? -0.795 -18.141 -4.309 1 89.88 98 ALA A C 1
ATOM 726 O O . ALA A 1 98 ? -0.433 -18.859 -5.246 1 89.88 98 ALA A O 1
ATOM 727 N N . LEU A 1 99 ? -0.415 -16.922 -4.109 1 95.12 99 LEU A N 1
ATOM 728 C CA . LEU A 1 99 ? 0.403 -16.312 -5.148 1 95.12 99 LEU A CA 1
ATOM 729 C C . LEU A 1 99 ? 1.776 -16.969 -5.219 1 95.12 99 LEU A C 1
ATOM 731 O O . LEU A 1 99 ? 2.129 -17.562 -6.238 1 95.12 99 LEU A O 1
ATOM 735 N N . ASP A 1 100 ? 2.451 -17.016 -4.113 1 95.06 100 ASP A N 1
ATOM 736 C CA . ASP A 1 100 ? 3.781 -17.609 -4.105 1 95.06 100 ASP A CA 1
ATOM 737 C C . ASP A 1 100 ? 3.707 -19.109 -4.375 1 95.06 100 ASP A C 1
ATOM 739 O O . ASP A 1 100 ? 4.574 -19.672 -5.051 1 95.06 100 ASP A O 1
ATOM 743 N N . GLY A 1 101 ? 2.697 -19.75 -3.834 1 95.44 101 GLY A N 1
ATOM 744 C CA . GLY A 1 101 ? 2.508 -21.172 -4.078 1 95.44 101 GLY A CA 1
ATOM 745 C C . GLY A 1 101 ? 2.273 -21.5 -5.543 1 95.44 101 GLY A C 1
ATOM 746 O O . GLY A 1 101 ? 2.881 -22.438 -6.078 1 95.44 101 GLY A O 1
ATOM 747 N N . ALA A 1 102 ? 1.403 -20.75 -6.164 1 97.44 102 ALA A N 1
ATOM 748 C CA . ALA A 1 102 ? 1.135 -20.953 -7.586 1 97.44 102 ALA A CA 1
ATOM 749 C C . ALA A 1 102 ? 2.389 -20.703 -8.422 1 97.44 102 ALA A C 1
ATOM 751 O O . ALA A 1 102 ? 2.695 -21.469 -9.328 1 97.44 102 ALA A O 1
ATOM 752 N N . ALA A 1 103 ? 3.072 -19.625 -8.102 1 97.62 103 ALA A N 1
ATOM 753 C CA . ALA A 1 103 ? 4.309 -19.312 -8.82 1 97.62 103 ALA A CA 1
ATOM 754 C C . ALA A 1 103 ? 5.281 -20.484 -8.758 1 97.62 103 ALA A C 1
ATOM 756 O O . ALA A 1 103 ? 5.852 -20.875 -9.781 1 97.62 103 ALA A O 1
ATOM 757 N N . ARG A 1 104 ? 5.43 -21.062 -7.613 1 96.81 104 ARG A N 1
ATOM 758 C CA . ARG A 1 104 ? 6.367 -22.156 -7.422 1 96.81 104 ARG A CA 1
ATOM 759 C C . ARG A 1 104 ? 5.879 -23.422 -8.125 1 96.81 104 ARG A C 1
ATOM 761 O O . ARG A 1 104 ? 6.633 -24.047 -8.875 1 96.81 104 ARG A O 1
ATOM 768 N N . GLN A 1 105 ? 4.66 -23.766 -7.906 1 97.62 105 GLN A N 1
ATOM 769 C CA . GLN A 1 105 ? 4.129 -25 -8.453 1 97.62 105 GLN A CA 1
ATOM 770 C C . GLN A 1 105 ? 4.152 -24.984 -9.984 1 97.62 105 GLN A C 1
ATOM 772 O O . GLN A 1 105 ? 4.637 -25.922 -10.609 1 97.62 105 GLN A O 1
ATOM 777 N N . PHE A 1 106 ? 3.678 -23.906 -10.57 1 98.62 106 PHE A N 1
ATOM 778 C CA . PHE A 1 106 ? 3.594 -23.828 -12.023 1 98.62 106 PHE A CA 1
ATOM 779 C C . PHE A 1 106 ? 4.984 -23.734 -12.641 1 98.62 106 PHE A C 1
ATOM 781 O O . PHE A 1 106 ? 5.262 -24.375 -13.656 1 98.62 106 PHE A O 1
ATOM 788 N N . SER A 1 107 ? 5.832 -22.906 -12.039 1 98.31 107 SER A N 1
ATOM 789 C CA . SER A 1 107 ? 7.18 -22.75 -12.586 1 98.31 107 SER A CA 1
ATOM 790 C C . SER A 1 107 ? 7.957 -24.062 -12.492 1 98.31 107 SER A C 1
ATOM 792 O O . SER A 1 107 ? 8.648 -24.438 -13.438 1 98.31 107 SER A O 1
ATOM 794 N N . GLU A 1 108 ? 7.852 -24.734 -11.375 1 97.81 108 GLU A N 1
ATOM 795 C CA . GLU A 1 108 ? 8.547 -26.016 -11.211 1 97.81 108 GLU A CA 1
ATOM 796 C C . GLU A 1 108 ? 8.055 -27.047 -12.211 1 97.81 108 GLU A C 1
ATOM 798 O O . GLU A 1 108 ? 8.852 -27.766 -12.828 1 97.81 108 GLU A O 1
ATOM 803 N N . ALA A 1 109 ? 6.793 -27.141 -12.32 1 98.56 109 ALA A N 1
ATOM 804 C CA . ALA A 1 109 ? 6.215 -28.094 -13.273 1 98.56 109 ALA A CA 1
ATOM 805 C C . ALA A 1 109 ? 6.672 -27.797 -14.695 1 98.56 109 ALA A C 1
ATOM 807 O O . ALA A 1 109 ? 7.078 -28.688 -15.43 1 98.56 109 ALA A O 1
ATOM 808 N N . TYR A 1 110 ? 6.609 -26.547 -15.047 1 98.5 110 TYR A N 1
ATOM 809 C CA . TYR A 1 110 ? 7.023 -26.109 -16.375 1 98.5 110 TYR A CA 1
ATOM 810 C C . TYR A 1 110 ? 8.508 -26.375 -16.594 1 98.5 110 TYR A C 1
ATOM 812 O O . TYR A 1 110 ? 8.898 -26.906 -17.641 1 98.5 110 TYR A O 1
ATOM 820 N N . ASP A 1 111 ? 9.344 -26.062 -15.656 1 98.12 111 ASP A N 1
ATOM 821 C CA . ASP A 1 111 ? 10.797 -26.156 -15.781 1 98.12 111 ASP A CA 1
ATOM 822 C C . ASP A 1 111 ? 11.25 -27.609 -15.836 1 98.12 111 ASP A C 1
ATOM 824 O O . ASP A 1 111 ? 12.289 -27.922 -16.438 1 98.12 111 ASP A O 1
ATOM 828 N N . THR A 1 112 ? 10.5 -28.453 -15.242 1 97.88 112 THR A N 1
ATOM 829 C CA . THR A 1 112 ? 10.883 -29.859 -15.227 1 97.88 112 THR A CA 1
ATOM 830 C C . THR A 1 112 ? 10.32 -30.578 -16.453 1 97.88 112 THR A C 1
ATOM 832 O O .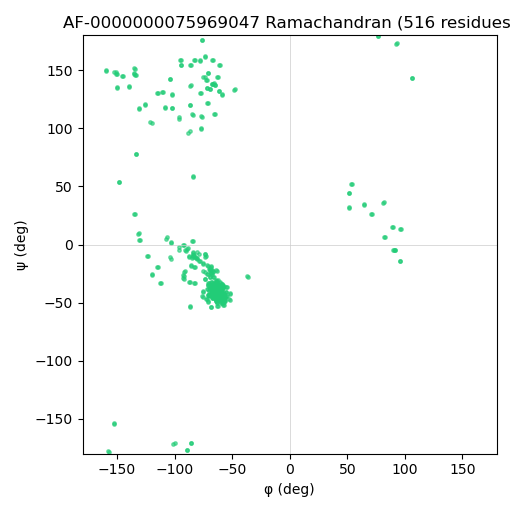 THR A 1 112 ? 10.492 -31.797 -16.594 1 97.88 112 THR A O 1
ATOM 835 N N . GLY A 1 113 ? 9.547 -29.891 -17.266 1 98 113 GLY A N 1
ATOM 836 C CA . GLY A 1 113 ? 9.102 -30.438 -18.547 1 98 113 GLY A CA 1
ATOM 837 C C . GLY A 1 113 ? 7.805 -31.203 -18.438 1 98 113 GLY A C 1
ATOM 838 O O . GLY A 1 113 ? 7.445 -31.938 -19.359 1 98 113 GLY A O 1
ATOM 839 N N . LEU A 1 114 ? 7.121 -31.047 -17.375 1 98.56 114 LEU A N 1
ATOM 840 C CA . LEU A 1 114 ? 5.828 -31.719 -17.266 1 98.56 114 LEU A CA 1
ATOM 841 C C . LEU A 1 114 ? 4.816 -31.094 -18.234 1 98.56 114 LEU A C 1
ATOM 843 O O . LEU A 1 114 ? 4.758 -29.859 -18.375 1 98.56 114 LEU A O 1
ATOM 847 N N . SER A 1 115 ? 4.113 -31.984 -18.922 1 98.69 115 SER A N 1
ATOM 848 C CA . SER A 1 115 ? 2.949 -31.453 -19.625 1 98.69 115 SER A CA 1
ATOM 849 C C . SER A 1 115 ? 1.883 -30.984 -18.641 1 98.69 115 SER A C 1
ATOM 851 O O . SER A 1 115 ? 1.872 -31.391 -17.484 1 98.69 115 SER A O 1
ATOM 853 N N . PRO A 1 116 ? 0.985 -30.125 -19.062 1 98.75 116 PRO A N 1
ATOM 854 C CA . PRO A 1 116 ? -0.114 -29.703 -18.188 1 98.75 116 PRO A CA 1
ATOM 855 C C . PRO A 1 116 ? -0.874 -30.891 -17.578 1 98.75 116 PRO A C 1
ATOM 857 O O . PRO A 1 116 ? -1.194 -30.875 -16.391 1 98.75 116 PRO A O 1
ATOM 860 N N . MET A 1 117 ? -1.11 -31.875 -18.391 1 98.56 117 MET A N 1
ATOM 861 C CA . MET A 1 117 ? -1.821 -33.062 -17.922 1 98.56 117 MET A CA 1
ATOM 862 C C . MET A 1 117 ? -1.009 -33.781 -16.859 1 98.56 117 MET A C 1
ATOM 864 O O . MET A 1 117 ? -1.555 -34.219 -15.844 1 98.56 117 MET A O 1
ATOM 868 N N . GLU A 1 118 ? 0.245 -33.938 -17.078 1 98.75 118 GLU A N 1
ATOM 869 C CA . GLU A 1 118 ? 1.115 -34.594 -16.109 1 98.75 118 GLU A CA 1
ATOM 870 C C . GLU A 1 118 ? 1.157 -33.812 -14.797 1 98.75 118 GLU A C 1
ATOM 872 O O . GLU A 1 118 ? 1.159 -34.406 -13.719 1 98.75 118 GLU A O 1
ATOM 877 N N . PHE A 1 119 ? 1.258 -32.531 -14.906 1 98.69 119 PHE A N 1
ATOM 878 C CA . PHE A 1 119 ? 1.256 -31.688 -13.719 1 98.69 119 PHE A CA 1
ATOM 879 C C . PHE A 1 119 ? -0.007 -31.906 -12.891 1 98.69 119 PHE A C 1
ATOM 881 O O . PHE A 1 119 ? 0.069 -32.188 -11.695 1 98.69 119 PHE A O 1
ATOM 888 N N . VAL A 1 120 ? -1.185 -31.875 -13.516 1 98.56 120 VAL A N 1
ATOM 889 C CA . VAL A 1 120 ? -2.469 -32.031 -12.844 1 98.56 120 VAL A CA 1
ATOM 890 C C . VAL A 1 120 ? -2.541 -33.406 -12.195 1 98.56 120 VAL A C 1
ATOM 892 O O . VAL A 1 120 ? -2.934 -33.562 -11.039 1 98.56 120 VAL A O 1
ATOM 895 N N . ASN A 1 121 ? -2.061 -34.375 -12.938 1 98 121 ASN A N 1
ATOM 896 C CA . ASN A 1 121 ? -2.096 -35.75 -12.438 1 98 121 ASN A CA 1
ATOM 897 C C . ASN A 1 121 ? -1.156 -35.938 -11.25 1 98 121 ASN A C 1
ATOM 899 O O . ASN A 1 121 ? -1.485 -36.656 -10.297 1 98 121 ASN A O 1
ATOM 903 N N . THR A 1 122 ? -0.035 -35.406 -11.383 1 97.88 122 THR A N 1
ATOM 904 C CA . THR A 1 122 ? 0.946 -35.5 -10.312 1 97.88 122 THR A CA 1
ATOM 905 C C . THR A 1 122 ? 0.405 -34.875 -9.023 1 97.88 122 THR A C 1
ATOM 907 O O . THR A 1 122 ? 0.536 -35.469 -7.945 1 97.88 122 THR A O 1
ATOM 910 N N . MET A 1 123 ? -0.174 -33.688 -9.117 1 97.69 123 MET A N 1
ATOM 911 C CA . MET A 1 123 ? -0.736 -33.031 -7.953 1 97.69 123 MET A CA 1
ATOM 912 C C . MET A 1 123 ? -1.877 -33.844 -7.352 1 97.69 123 MET A C 1
ATOM 914 O O . MET A 1 123 ? -1.983 -33.969 -6.129 1 97.69 123 MET A O 1
ATOM 918 N N . ARG A 1 124 ? -2.717 -34.406 -8.195 1 96.31 124 ARG A N 1
ATOM 919 C CA . ARG A 1 124 ? -3.82 -35.25 -7.75 1 96.31 124 ARG A CA 1
ATOM 920 C C . ARG A 1 124 ? -3.303 -36.469 -7.008 1 96.31 124 ARG A C 1
ATOM 922 O O . ARG A 1 124 ? -3.807 -36.812 -5.938 1 96.31 124 ARG A O 1
ATOM 929 N N . LYS A 1 125 ? -2.324 -37.094 -7.562 1 97.31 125 LYS A N 1
ATOM 930 C CA . LYS A 1 125 ? -1.734 -38.312 -6.969 1 97.31 125 LYS A CA 1
ATOM 931 C C . LYS A 1 125 ? -1.146 -38 -5.594 1 97.31 125 LYS A C 1
ATOM 933 O O . LYS A 1 125 ? -1.226 -38.812 -4.684 1 97.31 125 LYS A O 1
ATOM 938 N N . LYS A 1 126 ? -0.606 -36.844 -5.438 1 97.12 126 LYS A N 1
ATOM 939 C CA . LYS A 1 126 ? 0.018 -36.438 -4.184 1 97.12 126 LYS A CA 1
ATOM 940 C C . LYS A 1 126 ? -1.023 -35.938 -3.191 1 97.12 126 LYS A C 1
ATOM 942 O O . LYS A 1 126 ? -0.715 -35.688 -2.02 1 97.12 126 LYS A O 1
ATOM 947 N N . GLY A 1 127 ? -2.209 -35.75 -3.701 1 96 127 GLY A N 1
ATOM 948 C CA . GLY A 1 127 ? -3.258 -35.188 -2.861 1 96 127 GLY A CA 1
ATOM 949 C C . GLY A 1 127 ? -3.045 -33.719 -2.537 1 96 127 GLY A C 1
ATOM 950 O O . GLY A 1 127 ? -3.43 -33.25 -1.464 1 96 127 GLY A O 1
ATOM 951 N N . GLN A 1 128 ? -2.363 -33.062 -3.395 1 95.56 128 GLN A N 1
ATOM 952 C CA . GLN A 1 128 ? -2.072 -31.641 -3.184 1 95.56 128 GLN A CA 1
ATOM 953 C C . GLN A 1 128 ? -2.947 -30.75 -4.074 1 95.56 128 GLN A C 1
ATOM 955 O O . GLN A 1 128 ? -3.223 -31.109 -5.223 1 95.56 128 GLN A O 1
ATOM 960 N N . LEU A 1 129 ? -3.336 -29.688 -3.523 1 94.38 129 LEU A N 1
ATOM 961 C CA . LEU A 1 129 ? -4.066 -28.703 -4.305 1 94.38 129 LEU A CA 1
ATOM 962 C C . LEU A 1 129 ? -3.127 -27.938 -5.238 1 94.38 129 LEU A C 1
ATOM 964 O O . LEU A 1 129 ? -1.958 -27.734 -4.914 1 94.38 129 LEU A O 1
ATOM 968 N N . ILE A 1 130 ? -3.637 -27.641 -6.371 1 96.75 130 ILE A N 1
ATOM 969 C CA . ILE A 1 130 ? -2.91 -26.734 -7.254 1 96.75 130 ILE A CA 1
ATOM 970 C C . ILE A 1 130 ? -3.215 -25.281 -6.879 1 96.75 130 ILE A C 1
ATOM 972 O O . ILE A 1 130 ? -4.316 -24.797 -7.129 1 96.75 130 ILE A O 1
ATOM 976 N N . MET A 1 131 ? -2.254 -24.641 -6.387 1 96 131 MET A N 1
ATOM 977 C CA . MET A 1 131 ? -2.449 -23.266 -5.934 1 96 131 MET A CA 1
ATOM 978 C C . MET A 1 131 ? -2.758 -22.344 -7.105 1 96 131 MET A C 1
ATOM 980 O O . MET A 1 131 ? -2.166 -22.469 -8.18 1 96 131 MET A O 1
ATOM 984 N N . GLY A 1 132 ? -3.686 -21.453 -6.879 1 96.12 132 GLY A N 1
ATOM 985 C CA . GLY A 1 132 ? -4.07 -20.531 -7.938 1 96.12 132 GLY A CA 1
ATOM 986 C C . GLY A 1 132 ? -5.188 -21.062 -8.812 1 96.12 132 GLY A C 1
ATOM 987 O O . GLY A 1 132 ? -5.668 -20.375 -9.711 1 96.12 132 GLY A O 1
ATOM 988 N N . ILE A 1 133 ? -5.578 -22.312 -8.547 1 97.31 133 ILE A N 1
ATOM 989 C CA . ILE A 1 133 ? -6.688 -22.922 -9.281 1 97.31 133 ILE A CA 1
ATOM 990 C C . ILE A 1 133 ? -7.883 -23.094 -8.344 1 97.31 133 ILE A C 1
ATOM 992 O O . ILE A 1 133 ? -7.738 -23.562 -7.219 1 97.31 133 ILE A O 1
ATOM 996 N N . GLY A 1 134 ? -8.992 -22.656 -8.836 1 95.31 134 GLY A N 1
ATOM 997 C CA . GLY A 1 134 ? -10.219 -22.844 -8.078 1 95.31 134 GLY A CA 1
ATOM 998 C C . GLY A 1 134 ? -10.734 -21.562 -7.445 1 95.31 134 GLY A C 1
ATOM 999 O O . GLY A 1 134 ? -9.945 -20.719 -7.031 1 95.31 134 GLY A O 1
ATOM 1000 N N . HIS A 1 135 ? -11.992 -21.438 -7.418 1 91.31 135 HIS A N 1
ATOM 1001 C CA . HIS A 1 135 ? -12.633 -20.297 -6.793 1 91.31 135 HIS A CA 1
ATOM 1002 C C . HIS A 1 135 ? -13.953 -20.688 -6.141 1 91.31 135 HIS A C 1
ATOM 1004 O O . HIS A 1 135 ? -14.688 -21.516 -6.676 1 91.31 135 HIS A O 1
ATOM 1010 N N . ARG A 1 136 ? -14.25 -20.094 -5.074 1 85.38 136 ARG A N 1
ATOM 1011 C CA . ARG A 1 136 ? -15.461 -20.406 -4.324 1 85.38 136 ARG A CA 1
ATOM 1012 C C . ARG A 1 136 ? -16.703 -19.922 -5.059 1 85.38 136 ARG A C 1
ATOM 1014 O O . ARG A 1 136 ? -17.734 -20.594 -5.062 1 85.38 136 ARG A O 1
ATOM 1021 N N . VAL A 1 137 ? -16.594 -18.797 -5.66 1 85.19 137 VAL A N 1
ATOM 1022 C CA . VAL A 1 137 ? -17.766 -18.109 -6.207 1 85.19 137 VAL A CA 1
ATOM 1023 C C . VAL A 1 137 ? -17.688 -18.094 -7.734 1 85.19 137 VAL A C 1
ATOM 1025 O O . VAL A 1 137 ? -18.719 -18.25 -8.406 1 85.19 137 VAL A O 1
ATOM 1028 N N . LYS A 1 138 ? -16.547 -18.016 -8.273 1 91 138 LYS A N 1
ATOM 1029 C CA . LYS A 1 138 ? -16.375 -17.859 -9.711 1 91 138 LYS A CA 1
ATOM 1030 C C . LYS A 1 138 ? -16.172 -19.219 -10.391 1 91 138 LYS A C 1
ATOM 1032 O O . LYS A 1 138 ? -15.719 -20.172 -9.75 1 91 138 LYS A O 1
ATOM 1037 N N . SER A 1 139 ? -16.547 -19.203 -11.695 1 94.38 139 SER A N 1
ATOM 1038 C CA . SER A 1 139 ? -16.469 -20.391 -12.531 1 94.38 139 SER A CA 1
ATOM 1039 C C . SER A 1 139 ? -16.406 -20.031 -14.016 1 94.38 139 SER A C 1
ATOM 1041 O O . SER A 1 139 ? -16.375 -18.844 -14.359 1 94.38 139 SER A O 1
ATOM 1043 N N . LEU A 1 140 ? -16.391 -21.125 -14.852 1 94 140 LEU A N 1
ATOM 1044 C CA . LEU A 1 140 ? -16.453 -20.891 -16.297 1 94 140 LEU A CA 1
ATOM 1045 C C . LEU A 1 140 ? -17.719 -20.125 -16.672 1 94 140 LEU A C 1
ATOM 1047 O O . LEU A 1 140 ? -17.688 -19.281 -17.562 1 94 140 LEU A O 1
ATOM 1051 N N . ASN A 1 141 ? -18.766 -20.391 -15.984 1 91.88 141 ASN A N 1
ATOM 1052 C CA . ASN A 1 141 ? -20.078 -19.797 -16.266 1 91.88 141 ASN A CA 1
ATOM 1053 C C . ASN A 1 141 ? -20.234 -18.438 -15.586 1 91.88 141 ASN A C 1
ATOM 1055 O O . ASN A 1 141 ? -21.109 -17.656 -15.938 1 91.88 141 ASN A O 1
ATOM 1059 N N . ASN A 1 142 ? -19.438 -18.172 -14.633 1 91.44 142 ASN A N 1
ATOM 1060 C CA . ASN A 1 142 ? -19.344 -16.906 -13.914 1 91.44 142 ASN A CA 1
ATOM 1061 C C . ASN A 1 142 ? -17.906 -16.438 -13.758 1 91.44 142 ASN A C 1
ATOM 1063 O O . ASN A 1 142 ? -17.328 -16.516 -12.664 1 91.44 142 ASN A O 1
ATOM 1067 N N . PRO A 1 143 ? -17.406 -15.906 -14.828 1 90.94 143 PRO A N 1
ATOM 1068 C CA . PRO A 1 143 ? -15.969 -15.625 -14.852 1 90.94 143 PRO A CA 1
ATOM 1069 C C . PRO A 1 143 ? -15.578 -14.469 -13.938 1 90.94 143 PRO A C 1
ATOM 1071 O O . PRO A 1 143 ? -16.375 -13.555 -13.703 1 90.94 143 PRO A O 1
ATOM 1074 N N . ASP A 1 144 ? -14.461 -14.531 -13.406 1 92.19 144 ASP A N 1
ATOM 1075 C CA . ASP A 1 144 ? -13.844 -13.445 -12.656 1 92.19 144 ASP A CA 1
ATOM 1076 C C . ASP A 1 144 ? -13.312 -12.367 -13.594 1 92.19 144 ASP A C 1
ATOM 1078 O O . ASP A 1 144 ? -12.312 -12.578 -14.289 1 92.19 144 ASP A O 1
ATOM 1082 N N . MET A 1 145 ? -13.922 -11.25 -13.609 1 92.5 145 MET A N 1
ATOM 1083 C CA . MET A 1 145 ? -13.57 -10.18 -14.531 1 92.5 145 MET A CA 1
ATOM 1084 C C . MET A 1 145 ? -12.148 -9.688 -14.281 1 92.5 145 MET A C 1
ATOM 1086 O O . MET A 1 145 ? -11.461 -9.25 -15.211 1 92.5 145 MET A O 1
ATOM 1090 N N . ARG A 1 146 ? -11.703 -9.75 -13.062 1 94.06 146 ARG A N 1
ATOM 1091 C CA . ARG A 1 146 ? -10.32 -9.391 -12.766 1 94.06 146 ARG A CA 1
ATOM 1092 C C . ARG A 1 146 ? -9.344 -10.234 -13.57 1 94.06 146 ARG A C 1
ATOM 1094 O O . ARG A 1 146 ? -8.383 -9.703 -14.141 1 94.06 146 ARG A O 1
ATOM 1101 N N . VAL A 1 147 ? -9.586 -11.484 -13.625 1 95.75 147 VAL A N 1
ATOM 1102 C CA . VAL A 1 147 ? -8.727 -12.422 -14.344 1 95.75 147 VAL A CA 1
ATOM 1103 C C . VAL A 1 147 ? -8.773 -12.109 -15.844 1 95.75 147 VAL A C 1
ATOM 1105 O O . VAL A 1 147 ? -7.738 -12.07 -16.5 1 95.75 147 VAL A O 1
ATOM 1108 N N . LYS A 1 148 ? -9.961 -11.875 -16.344 1 95.19 148 LYS A N 1
ATOM 1109 C CA . LYS A 1 148 ? -10.133 -11.57 -17.766 1 95.19 148 LYS A CA 1
ATOM 1110 C C . LYS A 1 148 ? -9.312 -10.352 -18.156 1 95.19 148 LYS A C 1
ATOM 1112 O O . LYS A 1 148 ? -8.609 -10.367 -19.172 1 95.19 148 LYS A O 1
ATOM 1117 N N . ILE A 1 149 ? -9.367 -9.352 -17.391 1 95.19 149 ILE A N 1
ATOM 1118 C CA . ILE A 1 149 ? -8.711 -8.094 -17.734 1 95.19 149 ILE A CA 1
ATOM 1119 C C . ILE A 1 149 ? -7.195 -8.258 -17.656 1 95.19 149 ILE A C 1
ATOM 1121 O O . ILE A 1 149 ? -6.457 -7.754 -18.5 1 95.19 149 ILE A O 1
ATOM 1125 N N . ILE A 1 150 ? -6.719 -8.93 -16.609 1 96.88 150 ILE A N 1
ATOM 1126 C CA . ILE A 1 150 ? -5.289 -9.172 -16.484 1 96.88 150 ILE A CA 1
ATOM 1127 C C . ILE A 1 150 ? -4.797 -10.008 -17.672 1 96.88 150 ILE A C 1
ATOM 1129 O O . ILE A 1 150 ? -3.752 -9.711 -18.25 1 96.88 150 ILE A O 1
ATOM 1133 N N . LYS A 1 151 ? -5.586 -10.992 -18.016 1 97.38 151 LYS A N 1
ATOM 1134 C CA . LYS A 1 151 ? -5.242 -11.844 -19.156 1 97.38 151 LYS A CA 1
ATOM 1135 C C . LYS A 1 151 ? -5.113 -11.016 -20.422 1 97.38 151 LYS A C 1
ATOM 1137 O O . LYS A 1 151 ? -4.152 -11.18 -21.188 1 97.38 151 LYS A O 1
ATOM 1142 N N . GLU A 1 152 ? -6.055 -10.188 -20.672 1 97.38 152 GLU A N 1
ATOM 1143 C CA . GLU A 1 152 ? -6.055 -9.352 -21.875 1 97.38 152 GLU A CA 1
ATOM 1144 C C . GLU A 1 152 ? -4.828 -8.445 -21.922 1 97.38 152 GLU A C 1
ATOM 1146 O O . GLU A 1 152 ? -4.191 -8.297 -22.969 1 97.38 152 GLU A O 1
ATOM 1151 N N . PHE A 1 153 ? -4.539 -7.848 -20.781 1 97.81 153 PHE A N 1
ATOM 1152 C CA . PHE A 1 153 ? -3.375 -6.969 -20.703 1 97.81 153 PHE A CA 1
ATOM 1153 C C . PHE A 1 153 ? -2.096 -7.742 -21 1 97.81 153 PHE A C 1
ATOM 1155 O O . PHE A 1 153 ? -1.247 -7.277 -21.766 1 97.81 153 PHE A O 1
ATOM 1162 N N . VAL A 1 154 ? -1.954 -8.906 -20.406 1 98.19 154 VAL A N 1
ATOM 1163 C CA . VAL A 1 154 ? -0.748 -9.719 -20.531 1 98.19 154 VAL A CA 1
ATOM 1164 C C . VAL A 1 154 ? -0.594 -10.195 -21.984 1 98.19 154 VAL A C 1
ATOM 1166 O O . VAL A 1 154 ? 0.505 -10.164 -22.531 1 98.19 154 VAL A O 1
ATOM 1169 N N . MET A 1 155 ? -1.655 -10.578 -22.594 1 98.19 155 MET A N 1
ATOM 1170 C CA . MET A 1 155 ? -1.639 -11.055 -23.969 1 98.19 155 MET A CA 1
ATOM 1171 C C . MET A 1 155 ? -1.205 -9.938 -24.922 1 98.19 155 MET A C 1
ATOM 1173 O O . MET A 1 155 ? -0.525 -10.195 -25.922 1 98.19 155 MET A O 1
ATOM 1177 N N . GLU A 1 156 ? -1.525 -8.812 -24.578 1 98 156 GLU A N 1
ATOM 1178 C CA . GLU A 1 156 ? -1.271 -7.672 -25.453 1 98 156 GLU A CA 1
ATOM 1179 C C . GLU A 1 156 ? 0.132 -7.113 -25.234 1 98 156 GLU A C 1
ATOM 1181 O O . GLU A 1 156 ? 0.776 -6.656 -26.188 1 98 156 GLU A O 1
ATOM 1186 N N . HIS A 1 157 ? 0.661 -7.176 -24.047 1 98.06 157 HIS A N 1
ATOM 1187 C CA . HIS A 1 157 ? 1.792 -6.301 -23.75 1 98.06 157 HIS A CA 1
ATOM 1188 C C . HIS A 1 157 ? 3.029 -7.109 -23.375 1 98.06 157 HIS A C 1
ATOM 1190 O O . HIS A 1 157 ? 4.152 -6.609 -23.469 1 98.06 157 HIS A O 1
ATOM 1196 N N . PHE A 1 158 ? 2.85 -8.328 -22.844 1 98.38 158 PHE A N 1
ATOM 1197 C CA . PHE A 1 158 ? 4.016 -9.094 -22.438 1 98.38 158 PHE A CA 1
ATOM 1198 C C . PHE A 1 158 ? 4.793 -9.594 -23.641 1 98.38 158 PHE A C 1
ATOM 1200 O O . PHE A 1 158 ? 4.203 -10.078 -24.609 1 98.38 158 PHE A O 1
ATOM 1207 N N . PRO A 1 159 ? 6.125 -9.477 -23.672 1 98.06 159 PRO A N 1
ATOM 1208 C CA . PRO A 1 159 ? 6.914 -9.961 -24.812 1 98.06 159 PRO A CA 1
ATOM 1209 C C . PRO A 1 159 ? 6.863 -11.484 -24.953 1 98.06 159 PRO A C 1
ATOM 1211 O O . PRO A 1 159 ? 7.02 -12.008 -26.062 1 98.06 159 PRO A O 1
ATOM 1214 N N . ALA A 1 160 ? 6.785 -12.242 -23.891 1 98.19 160 ALA A N 1
ATOM 1215 C CA . ALA A 1 160 ? 6.648 -13.695 -23.844 1 98.19 160 ALA A CA 1
ATOM 1216 C C . ALA A 1 160 ? 5.875 -14.133 -22.594 1 98.19 160 ALA A C 1
ATOM 1218 O O . ALA A 1 160 ? 6.008 -13.531 -21.531 1 98.19 160 ALA A O 1
ATOM 1219 N N . ARG A 1 161 ? 5.145 -15.172 -22.734 1 98.31 161 ARG A N 1
ATOM 1220 C CA . ARG A 1 161 ? 4.273 -15.617 -21.656 1 98.31 161 ARG A CA 1
ATOM 1221 C C . ARG A 1 161 ? 4.113 -17.125 -21.656 1 98.31 161 ARG A C 1
ATOM 1223 O O . ARG A 1 161 ? 2.99 -17.641 -21.656 1 98.31 161 ARG A O 1
ATOM 1230 N N . PRO A 1 162 ? 5.203 -17.859 -21.641 1 98.75 162 PRO A N 1
ATOM 1231 C CA . PRO A 1 162 ? 5.105 -19.312 -21.719 1 98.75 162 PRO A CA 1
ATOM 1232 C C . PRO A 1 162 ? 4.418 -19.922 -20.5 1 98.75 162 PRO A C 1
ATOM 1234 O O . PRO A 1 162 ? 3.643 -20.875 -20.641 1 98.75 162 PRO A O 1
ATOM 1237 N N . LEU A 1 163 ? 4.707 -19.422 -19.359 1 98.81 163 LEU A N 1
ATOM 1238 C CA . LEU A 1 163 ? 4.105 -20.016 -18.156 1 98.81 163 LEU A CA 1
ATOM 1239 C C . LEU A 1 163 ? 2.609 -19.719 -18.109 1 98.81 163 LEU A C 1
ATOM 1241 O O . LEU A 1 163 ? 1.825 -20.547 -17.641 1 98.81 163 LEU A O 1
ATOM 1245 N N . PHE A 1 164 ? 2.291 -18.516 -18.484 1 98.81 164 PHE A N 1
ATOM 1246 C CA . PHE A 1 164 ? 0.882 -18.156 -18.578 1 98.81 164 PHE A CA 1
ATOM 1247 C C . PHE A 1 164 ? 0.142 -19.078 -19.531 1 98.81 164 PHE A C 1
ATOM 1249 O O . PHE A 1 164 ? -0.938 -19.578 -19.203 1 98.81 164 PHE A O 1
ATOM 1256 N N . SER A 1 165 ? 0.728 -19.344 -20.672 1 98.75 165 SER A N 1
ATOM 1257 C CA . SER A 1 165 ? 0.141 -20.266 -21.641 1 98.75 165 SER A CA 1
ATOM 1258 C C . SER A 1 165 ? -0 -21.672 -21.047 1 98.75 165 SER A C 1
ATOM 1260 O O . SER A 1 165 ? -1.015 -22.344 -21.25 1 98.75 165 SER A O 1
ATOM 1262 N N . TYR A 1 166 ? 1.04 -22.031 -20.375 1 98.88 166 TYR A N 1
ATOM 1263 C CA . TYR A 1 166 ? 1.025 -23.312 -19.672 1 98.88 166 TYR A CA 1
ATOM 1264 C C . TYR A 1 166 ? -0.12 -23.375 -18.672 1 98.88 166 TYR A C 1
ATOM 1266 O O . TYR A 1 166 ? -0.843 -24.375 -18.594 1 98.88 166 TYR A O 1
ATOM 1274 N N . ALA A 1 167 ? -0.332 -22.344 -17.891 1 98.81 167 ALA A N 1
ATOM 1275 C CA . ALA A 1 167 ? -1.376 -22.266 -16.859 1 98.81 167 ALA A CA 1
ATOM 1276 C C . ALA A 1 167 ? -2.764 -22.344 -17.5 1 98.81 167 ALA A C 1
ATOM 1278 O O . ALA A 1 167 ? -3.688 -22.922 -16.922 1 98.81 167 ALA A O 1
ATOM 1279 N N . LEU A 1 168 ? -2.893 -21.734 -18.703 1 98.56 168 LEU A N 1
ATOM 1280 C CA . LEU A 1 168 ? -4.172 -21.781 -19.391 1 98.56 168 LEU A CA 1
ATOM 1281 C C . LEU A 1 168 ? -4.508 -23.203 -19.812 1 98.56 168 LEU A C 1
ATOM 1283 O O . LEU A 1 168 ? -5.676 -23.609 -19.781 1 98.56 168 LEU A O 1
ATOM 1287 N N . GLU A 1 169 ? -3.521 -23.938 -20.219 1 98.75 169 GLU A N 1
ATOM 1288 C CA . GLU A 1 169 ? -3.736 -25.328 -20.562 1 98.75 169 GLU A CA 1
ATOM 1289 C C . GLU A 1 169 ? -4.121 -26.141 -19.328 1 98.75 169 GLU A C 1
ATOM 1291 O O . GLU A 1 169 ? -4.961 -27.047 -19.406 1 98.75 169 GLU A O 1
ATOM 1296 N N . VAL A 1 170 ? -3.482 -25.844 -18.219 1 98.81 170 VAL A N 1
ATOM 1297 C CA . VAL A 1 170 ? -3.828 -26.5 -16.969 1 98.81 170 VAL A CA 1
ATOM 1298 C C . VAL A 1 170 ? -5.281 -26.203 -16.609 1 98.81 170 VAL A C 1
ATOM 1300 O O . VAL A 1 170 ? -6.023 -27.094 -16.188 1 98.81 170 VAL A O 1
ATOM 1303 N N . GLU A 1 171 ? -5.699 -24.938 -16.719 1 98.44 171 GLU A N 1
ATOM 1304 C CA . GLU A 1 171 ? -7.074 -24.531 -16.438 1 98.44 171 GLU A CA 1
ATOM 1305 C C . GLU A 1 171 ? -8.062 -25.344 -17.281 1 98.44 171 GLU A C 1
ATOM 1307 O O . GLU A 1 171 ? -9.117 -25.75 -16.781 1 98.44 171 GLU A O 1
ATOM 1312 N N . LYS A 1 172 ? -7.719 -25.578 -18.562 1 98.31 172 LYS A N 1
ATOM 1313 C CA . LYS A 1 172 ? -8.594 -26.359 -19.438 1 98.31 172 LYS A CA 1
ATOM 1314 C C . LYS A 1 172 ? -8.805 -27.766 -18.875 1 98.31 172 LYS A C 1
ATOM 1316 O O . LYS A 1 172 ? -9.914 -28.297 -18.922 1 98.31 172 LYS A O 1
ATOM 1321 N N . ILE A 1 173 ? -7.785 -28.266 -18.391 1 98.5 173 ILE A N 1
ATOM 1322 C CA . ILE A 1 173 ? -7.832 -29.625 -17.875 1 98.5 173 ILE A CA 1
ATOM 1323 C C . ILE A 1 173 ? -8.625 -29.656 -16.562 1 98.5 173 ILE A C 1
ATOM 1325 O O . ILE A 1 173 ? -9.5 -30.5 -16.375 1 98.5 173 ILE A O 1
ATOM 1329 N N . THR A 1 174 ? -8.328 -28.734 -15.672 1 98.31 174 THR A N 1
ATOM 1330 C CA . THR A 1 174 ? -8.977 -28.75 -14.359 1 98.31 174 THR A CA 1
ATOM 1331 C C . THR A 1 174 ? -10.461 -28.422 -14.484 1 98.31 174 THR A C 1
ATOM 1333 O O . THR A 1 174 ? -11.289 -28.984 -13.758 1 98.31 174 THR A O 1
ATOM 1336 N N . THR A 1 175 ? -10.805 -27.531 -15.398 1 97.81 175 THR A N 1
ATOM 1337 C CA . THR A 1 175 ? -12.195 -27.125 -15.539 1 97.81 175 THR A CA 1
ATOM 1338 C C . THR A 1 175 ? -13.016 -28.219 -16.203 1 97.81 175 THR A C 1
ATOM 1340 O O . THR A 1 175 ? -14.25 -28.219 -16.141 1 97.81 175 THR A O 1
ATOM 1343 N N . SER A 1 176 ? -12.398 -29.062 -16.938 1 97.06 176 SER A N 1
ATOM 1344 C CA . SER A 1 176 ? -13.102 -30.219 -17.484 1 97.06 176 SER A CA 1
ATOM 1345 C C . SER A 1 176 ? -13.609 -31.141 -16.391 1 97.06 176 SER A C 1
ATOM 1347 O O . SER A 1 176 ? -14.562 -31.891 -16.594 1 97.06 176 SER A O 1
ATOM 1349 N N . LYS A 1 177 ? -13.016 -31.078 -15.227 1 94.75 177 LYS A N 1
ATOM 1350 C CA . LYS A 1 177 ? -13.445 -31.859 -14.078 1 94.75 177 LYS A CA 1
ATOM 1351 C C . LYS A 1 177 ? -14.547 -31.141 -13.297 1 94.75 177 LYS A C 1
ATOM 1353 O O . LYS A 1 177 ? -15.578 -31.75 -12.977 1 94.75 177 LYS A O 1
ATOM 1358 N N . LYS A 1 178 ? -14.266 -30 -12.961 1 95.94 178 LYS A N 1
ATOM 1359 C CA . LYS A 1 178 ? -15.219 -29.141 -12.273 1 95.94 178 LYS A CA 1
ATOM 1360 C C . LYS A 1 178 ? -15.156 -27.703 -12.797 1 95.94 178 LYS A C 1
ATOM 1362 O O . LYS A 1 178 ? -14.07 -27.141 -12.93 1 95.94 178 LYS A O 1
ATOM 1367 N N . PRO A 1 179 ? -16.219 -27.125 -13.008 1 96.38 179 PRO A N 1
ATOM 1368 C CA . PRO A 1 179 ? -16.266 -25.812 -13.672 1 96.38 179 PRO A CA 1
ATOM 1369 C C . PRO A 1 179 ? -15.648 -24.703 -12.82 1 96.38 179 PRO A C 1
ATOM 1371 O O . PRO A 1 179 ? -15.297 -23.641 -13.344 1 96.38 179 PRO A O 1
ATOM 1374 N N . ASN A 1 180 ? -15.539 -24.828 -11.516 1 96.5 180 ASN A N 1
ATOM 1375 C CA . ASN A 1 180 ? -15.023 -23.766 -10.656 1 96.5 180 ASN A CA 1
ATOM 1376 C C . ASN A 1 180 ? -13.523 -23.906 -10.43 1 96.5 180 ASN A C 1
ATOM 1378 O O . ASN A 1 180 ? -12.914 -23.109 -9.711 1 96.5 180 ASN A O 1
ATOM 1382 N N . LEU A 1 181 ? -12.922 -24.953 -11.016 1 97.75 181 LEU A N 1
ATOM 1383 C CA . LEU A 1 181 ? -11.477 -25.125 -10.945 1 97.75 181 LEU A CA 1
ATOM 1384 C C . LEU A 1 181 ? -10.773 -24.312 -12.016 1 97.75 181 LEU A C 1
ATOM 1386 O O . LEU A 1 181 ? -9.977 -24.844 -12.797 1 97.75 181 LEU A O 1
ATOM 1390 N N . ILE A 1 182 ? -11.023 -23.016 -11.945 1 97.75 182 ILE A N 1
ATOM 1391 C CA . ILE A 1 182 ? -10.469 -22.062 -12.898 1 97.75 182 ILE A CA 1
ATOM 1392 C C . ILE A 1 182 ? -9.188 -21.453 -12.336 1 97.75 182 ILE A C 1
ATOM 1394 O O . ILE A 1 182 ? -8.945 -21.516 -11.133 1 97.75 182 ILE A O 1
ATOM 1398 N N . LEU A 1 183 ? -8.367 -20.922 -13.273 1 97.69 183 LEU A N 1
ATOM 1399 C CA . LEU A 1 183 ? -7.273 -20.062 -12.859 1 97.69 183 LEU A CA 1
ATOM 1400 C C . LEU A 1 183 ? -7.809 -18.781 -12.234 1 97.69 183 LEU A C 1
ATOM 1402 O O . LEU A 1 183 ? -8.422 -17.953 -12.914 1 97.69 183 LEU A O 1
ATOM 1406 N N . ASN A 1 184 ? -7.598 -18.625 -10.938 1 95.81 184 ASN A N 1
ATOM 1407 C CA . ASN A 1 184 ? -8.148 -17.453 -10.258 1 95.81 184 ASN A CA 1
ATOM 1408 C C . ASN A 1 184 ? -7.184 -16.266 -10.297 1 95.81 184 ASN A C 1
ATOM 1410 O O . ASN A 1 184 ? -6.145 -16.328 -10.961 1 95.81 184 ASN A O 1
ATOM 1414 N N . VAL A 1 185 ? -7.535 -15.18 -9.672 1 95.19 185 VAL A N 1
ATOM 1415 C CA . VAL A 1 185 ? -6.777 -13.938 -9.773 1 95.19 185 VAL A CA 1
ATOM 1416 C C . VAL A 1 185 ? -5.371 -14.141 -9.219 1 95.19 185 VAL A C 1
ATOM 1418 O O . VAL A 1 185 ? -4.395 -13.648 -9.789 1 95.19 185 VAL A O 1
ATOM 1421 N N . ASP A 1 186 ? -5.23 -14.852 -8.086 1 96 186 ASP A N 1
ATOM 1422 C CA . ASP A 1 186 ? -3.918 -15.133 -7.52 1 96 186 ASP A CA 1
ATOM 1423 C C . ASP A 1 186 ? -3.061 -15.938 -8.492 1 96 186 ASP A C 1
ATOM 1425 O O . ASP A 1 186 ? -1.874 -15.648 -8.664 1 96 186 ASP A O 1
ATOM 1429 N N . GLY A 1 187 ? -3.688 -16.906 -9.109 1 97.5 187 GLY A N 1
ATOM 1430 C CA . GLY A 1 187 ? -2.971 -17.75 -10.062 1 97.5 187 GLY A CA 1
ATOM 1431 C C . GLY A 1 187 ? -2.471 -16.984 -11.273 1 97.5 187 GLY A C 1
ATOM 1432 O O . GLY A 1 187 ? -1.31 -17.109 -11.664 1 97.5 187 GLY A O 1
ATOM 1433 N N . VAL A 1 188 ? -3.352 -16.219 -11.852 1 98.25 188 VAL A N 1
ATOM 1434 C CA . VAL A 1 188 ? -2.977 -15.5 -13.062 1 98.25 188 VAL A CA 1
ATOM 1435 C C . VAL A 1 188 ? -1.875 -14.492 -12.734 1 98.25 188 VAL A C 1
ATOM 1437 O O . VAL A 1 188 ? -0.913 -14.352 -13.492 1 98.25 188 VAL A O 1
ATOM 1440 N N . ILE A 1 189 ? -1.985 -13.797 -11.617 1 98 189 ILE A N 1
ATOM 1441 C CA . ILE A 1 189 ? -0.958 -12.844 -11.211 1 98 189 ILE A CA 1
ATOM 1442 C C . ILE A 1 189 ? 0.368 -13.57 -11 1 98 189 ILE A C 1
ATOM 1444 O O . ILE A 1 189 ? 1.415 -13.109 -11.461 1 98 189 ILE A O 1
ATOM 1448 N N . ALA A 1 190 ? 0.306 -14.711 -10.383 1 98.25 190 ALA A N 1
ATOM 1449 C CA . ALA A 1 190 ? 1.508 -15.469 -10.055 1 98.25 190 ALA A CA 1
ATOM 1450 C C . ALA A 1 190 ? 2.256 -15.891 -11.32 1 98.25 190 ALA A C 1
ATOM 1452 O O . ALA A 1 190 ? 3.447 -15.609 -11.461 1 98.25 190 ALA A O 1
ATOM 1453 N N . VAL A 1 191 ? 1.577 -16.516 -12.234 1 98.69 191 VAL A N 1
ATOM 1454 C CA . VAL A 1 191 ? 2.254 -17.062 -13.406 1 98.69 191 VAL A CA 1
ATOM 1455 C C . VAL A 1 191 ? 2.705 -15.938 -14.328 1 98.69 191 VAL A C 1
ATOM 1457 O O . VAL A 1 191 ? 3.76 -16.031 -14.961 1 98.69 191 VAL A O 1
ATOM 1460 N N . CYS A 1 192 ? 1.931 -14.875 -14.406 1 98.75 192 CYS A N 1
ATOM 1461 C CA . CYS A 1 192 ? 2.32 -13.734 -15.227 1 98.75 192 CYS A CA 1
ATOM 1462 C C . CYS A 1 192 ? 3.516 -13.008 -14.617 1 98.75 192 CYS A C 1
ATOM 1464 O O . CYS A 1 192 ? 4.379 -12.508 -15.344 1 98.75 192 CYS A O 1
ATOM 1466 N N . PHE A 1 193 ? 3.541 -12.922 -13.297 1 98.56 193 PHE A N 1
ATOM 1467 C CA . PHE A 1 193 ? 4.68 -12.32 -12.617 1 98.56 193 PHE A CA 1
ATOM 1468 C C . PHE A 1 193 ? 5.953 -13.109 -12.883 1 98.56 193 PHE A C 1
ATOM 1470 O O . PHE A 1 193 ? 7.012 -12.531 -13.125 1 98.56 193 PHE A O 1
ATOM 1477 N N . VAL A 1 194 ? 5.855 -14.414 -12.859 1 98.56 194 VAL A N 1
ATOM 1478 C CA . VAL A 1 194 ? 7.004 -15.258 -13.172 1 98.56 194 VAL A CA 1
ATOM 1479 C C . VAL A 1 194 ? 7.465 -15 -14.609 1 98.56 194 VAL A C 1
ATOM 1481 O O . VAL A 1 194 ? 8.664 -14.859 -14.859 1 98.56 194 VAL A O 1
ATOM 1484 N N . ASP A 1 195 ? 6.492 -14.977 -15.539 1 98.75 195 ASP A N 1
ATOM 1485 C CA . ASP A 1 195 ? 6.828 -14.695 -16.938 1 98.75 195 ASP A CA 1
ATOM 1486 C C . ASP A 1 195 ? 7.527 -13.344 -17.062 1 98.75 195 ASP A C 1
ATOM 1488 O O . ASP A 1 195 ? 8.492 -13.211 -17.828 1 98.75 195 ASP A O 1
ATOM 1492 N N . LEU A 1 196 ? 7.023 -12.406 -16.359 1 98.5 196 LEU A N 1
ATOM 1493 C CA . LEU A 1 196 ? 7.637 -11.078 -16.359 1 98.5 196 LEU A CA 1
ATOM 1494 C C . LEU A 1 196 ? 9.086 -11.148 -15.875 1 98.5 196 LEU A C 1
ATOM 1496 O O . LEU A 1 196 ? 9.984 -10.602 -16.531 1 98.5 196 LEU A O 1
ATOM 1500 N N . LEU A 1 197 ? 9.344 -11.781 -14.75 1 98.12 197 LEU A N 1
ATOM 1501 C CA . LEU A 1 197 ? 10.68 -11.883 -14.188 1 98.12 197 LEU A CA 1
ATOM 1502 C C . LEU A 1 197 ? 11.625 -12.594 -15.148 1 98.12 197 LEU A C 1
ATOM 1504 O O . LEU A 1 197 ? 12.773 -12.172 -15.328 1 98.12 197 LEU A O 1
ATOM 1508 N N . ARG A 1 198 ? 11.078 -13.562 -15.836 1 98.38 198 ARG A N 1
ATOM 1509 C CA . ARG A 1 198 ? 11.938 -14.438 -16.625 1 98.38 198 ARG A CA 1
ATOM 1510 C C . ARG A 1 198 ? 12.102 -13.922 -18.047 1 98.38 198 ARG A C 1
ATOM 1512 O O . ARG A 1 198 ? 13.086 -14.227 -18.719 1 98.38 198 ARG A O 1
ATOM 1519 N N . ASN A 1 199 ? 11.141 -13.094 -18.531 1 98.19 199 ASN A N 1
ATOM 1520 C CA . ASN A 1 199 ? 11.109 -12.875 -19.969 1 98.19 199 ASN A CA 1
ATOM 1521 C C . ASN A 1 199 ? 11.031 -11.391 -20.312 1 98.19 199 ASN A C 1
ATOM 1523 O O . ASN A 1 199 ? 10.922 -11.023 -21.484 1 98.19 199 ASN A O 1
ATOM 1527 N N . SER A 1 200 ? 11.078 -10.531 -19.328 1 97 200 SER A N 1
ATOM 1528 C CA . SER A 1 200 ? 11.023 -9.094 -19.578 1 97 200 SER A CA 1
ATOM 1529 C C . SER A 1 200 ? 12.352 -8.578 -20.125 1 97 200 SER A C 1
ATOM 1531 O O . SER A 1 200 ? 12.43 -7.465 -20.641 1 97 200 SER A O 1
ATOM 1533 N N . GLY A 1 201 ? 13.422 -9.344 -19.984 1 97.44 201 GLY A N 1
ATOM 1534 C CA . GLY A 1 201 ? 14.758 -8.906 -20.344 1 97.44 201 GLY A CA 1
ATOM 1535 C C . GLY A 1 201 ? 15.422 -8.07 -19.266 1 97.44 201 GLY A C 1
ATOM 1536 O O . GLY A 1 201 ? 16.562 -7.648 -19.422 1 97.44 201 GLY A O 1
ATOM 1537 N N . CYS A 1 202 ? 14.789 -7.949 -18.109 1 97.69 202 CYS A N 1
ATOM 1538 C CA . CYS A 1 202 ? 15.281 -7.051 -17.062 1 97.69 202 CYS A CA 1
ATOM 1539 C C . CYS A 1 202 ? 15.977 -7.832 -15.953 1 97.69 202 CYS A C 1
ATOM 1541 O O . CYS A 1 202 ? 16.656 -7.242 -15.117 1 97.69 202 CYS A O 1
ATOM 1543 N N . PHE A 1 203 ? 15.82 -9.164 -15.961 1 97.81 203 PHE A N 1
ATOM 1544 C CA . PHE A 1 203 ? 16.391 -10.016 -14.922 1 97.81 203 PHE A CA 1
ATOM 1545 C C . PHE A 1 203 ? 17.094 -11.219 -15.531 1 97.81 203 PHE A C 1
ATOM 1547 O O . PHE A 1 203 ? 16.672 -11.727 -16.578 1 97.81 203 PHE A O 1
ATOM 1554 N N . THR A 1 204 ? 18.172 -11.625 -14.867 1 97.62 204 THR A N 1
ATOM 1555 C CA . THR A 1 204 ? 18.719 -12.922 -15.219 1 97.62 204 THR A CA 1
ATOM 1556 C C . THR A 1 204 ? 17.844 -14.055 -14.695 1 97.62 204 THR A C 1
ATOM 1558 O O . THR A 1 204 ? 16.969 -13.828 -13.844 1 97.62 204 THR A O 1
ATOM 1561 N N . ARG A 1 205 ? 18.047 -15.18 -15.25 1 97.12 205 ARG A N 1
ATOM 1562 C CA . ARG A 1 205 ? 17.297 -16.344 -14.789 1 97.12 205 ARG A CA 1
ATOM 15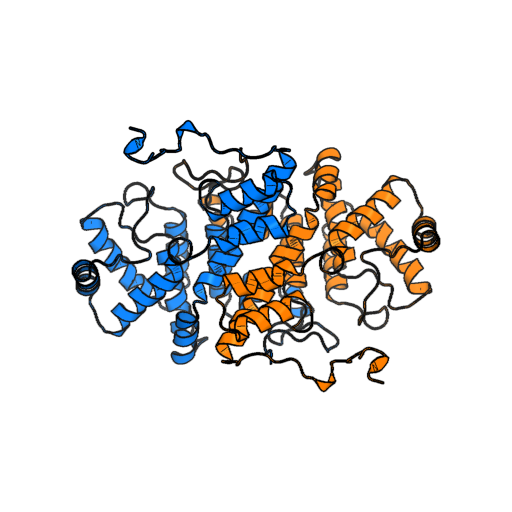63 C C . ARG A 1 205 ? 17.531 -16.594 -13.297 1 97.12 205 ARG A C 1
ATOM 1565 O O . ARG A 1 205 ? 16.609 -16.969 -12.578 1 97.12 205 ARG A O 1
ATOM 1572 N N . GLU A 1 206 ? 18.734 -16.359 -12.867 1 96.88 206 GLU A N 1
ATOM 1573 C CA . GLU A 1 206 ? 19.078 -16.547 -11.461 1 96.88 206 GLU A CA 1
ATOM 1574 C C . GLU A 1 206 ? 18.359 -15.531 -10.578 1 96.88 206 GLU A C 1
ATOM 1576 O O . GLU A 1 206 ? 17.828 -15.891 -9.523 1 96.88 206 GLU A O 1
ATOM 1581 N N . GLU A 1 207 ? 18.297 -14.305 -11.016 1 96.19 207 GLU A N 1
ATOM 1582 C CA . GLU A 1 207 ? 17.578 -13.266 -10.281 1 96.19 207 GLU A CA 1
ATOM 1583 C C . GLU A 1 207 ? 16.094 -13.594 -10.195 1 96.19 207 GLU A C 1
ATOM 1585 O O . GLU A 1 207 ? 15.477 -13.453 -9.133 1 96.19 207 GLU A O 1
ATOM 1590 N N . ALA A 1 208 ? 15.602 -13.984 -11.352 1 97.38 208 ALA A N 1
ATOM 1591 C CA . ALA A 1 208 ? 14.188 -14.336 -11.398 1 97.38 208 ALA A CA 1
ATOM 1592 C C . ALA A 1 208 ? 13.859 -15.438 -10.398 1 97.38 208 ALA A C 1
ATOM 1594 O O . ALA A 1 208 ? 12.875 -15.336 -9.656 1 97.38 208 ALA A O 1
ATOM 1595 N N . GLN A 1 209 ? 14.703 -16.422 -10.383 1 96.62 209 GLN A N 1
ATOM 1596 C CA . GLN A 1 209 ? 14.492 -17.531 -9.469 1 96.62 209 GLN A CA 1
ATOM 1597 C C . GLN A 1 209 ? 14.578 -17.094 -8.016 1 96.62 209 GLN A C 1
ATOM 1599 O O . GLN A 1 209 ? 13.805 -17.547 -7.172 1 96.62 209 GLN A O 1
ATOM 1604 N N . GLU A 1 210 ? 15.453 -16.234 -7.742 1 94.81 210 GLU A N 1
ATOM 1605 C CA . GLU A 1 210 ? 15.602 -15.703 -6.391 1 94.81 210 GLU A CA 1
ATOM 1606 C C . GLU A 1 210 ? 14.352 -14.945 -5.949 1 94.81 210 GLU A C 1
ATOM 1608 O O . GLU A 1 210 ? 13.891 -15.109 -4.816 1 94.81 210 GLU A O 1
ATOM 1613 N N . TYR A 1 211 ? 13.805 -14.109 -6.828 1 95.75 211 TYR A N 1
ATOM 1614 C CA . TYR A 1 211 ? 12.602 -13.352 -6.516 1 95.75 211 TYR A CA 1
ATOM 1615 C C . TYR A 1 211 ? 11.414 -14.273 -6.293 1 95.75 211 TYR A C 1
ATOM 1617 O O . TYR A 1 211 ? 10.562 -14.016 -5.438 1 95.75 211 TYR A O 1
ATOM 1625 N N . ILE A 1 212 ? 11.367 -15.336 -7.07 1 95.06 212 ILE A N 1
ATOM 1626 C CA . ILE A 1 212 ? 10.297 -16.312 -6.906 1 95.06 212 ILE A CA 1
ATOM 1627 C C . ILE A 1 212 ? 10.438 -17.016 -5.559 1 95.06 212 ILE A C 1
ATOM 1629 O O . ILE A 1 212 ? 9.469 -17.141 -4.809 1 95.06 212 ILE A O 1
ATOM 1633 N N . GLU A 1 213 ? 11.625 -17.359 -5.18 1 92.06 213 GLU A N 1
ATOM 1634 C CA . GLU A 1 213 ? 11.883 -18.125 -3.963 1 92.06 213 GLU A CA 1
ATOM 1635 C C . GLU A 1 213 ? 11.688 -17.266 -2.719 1 92.06 213 GLU A C 1
ATOM 1637 O O . GLU A 1 213 ? 11.266 -17.766 -1.673 1 92.06 213 GLU A O 1
ATOM 1642 N N . MET A 1 214 ? 11.93 -16.047 -2.883 1 89.12 214 MET A N 1
ATOM 1643 C CA . MET A 1 214 ? 11.82 -15.141 -1.747 1 89.12 214 MET A CA 1
ATOM 1644 C C . MET A 1 214 ? 10.359 -14.805 -1.464 1 89.12 214 MET A C 1
ATOM 1646 O O . MET A 1 214 ? 10.031 -14.297 -0.389 1 89.12 214 MET A O 1
ATOM 1650 N N . GLY A 1 215 ? 9.5 -15.133 -2.439 1 89.12 215 GLY A N 1
ATOM 1651 C CA . GLY A 1 215 ? 8.086 -14.844 -2.264 1 89.12 215 GLY A CA 1
ATOM 1652 C C . GLY A 1 215 ? 7.73 -13.398 -2.566 1 89.12 215 GLY A C 1
ATOM 1653 O O . GLY A 1 215 ? 6.906 -12.805 -1.872 1 89.12 215 GLY A O 1
ATOM 1654 N N . SER A 1 216 ? 8.398 -12.812 -3.568 1 91.44 216 SER A N 1
ATOM 1655 C CA . SER A 1 216 ? 8.234 -11.391 -3.881 1 91.44 216 SER A CA 1
ATOM 1656 C C . SER A 1 216 ? 6.852 -11.109 -4.449 1 91.44 216 SER A C 1
ATOM 1658 O O . SER A 1 216 ? 6.375 -9.969 -4.395 1 91.44 216 SER A O 1
ATOM 1660 N N . ILE A 1 217 ? 6.23 -12.094 -4.961 1 94.44 217 ILE A N 1
ATOM 1661 C CA . ILE A 1 217 ? 4.941 -11.891 -5.613 1 94.44 217 ILE A CA 1
ATOM 1662 C C . ILE A 1 217 ? 3.881 -11.555 -4.566 1 94.44 217 ILE A C 1
ATOM 1664 O O . ILE A 1 217 ? 2.977 -10.758 -4.828 1 94.44 217 ILE A O 1
ATOM 1668 N N . ASN A 1 218 ? 4.055 -12.133 -3.412 1 95.19 218 ASN A N 1
ATOM 1669 C CA . ASN A 1 218 ? 3.105 -11.883 -2.334 1 95.19 218 ASN A CA 1
ATOM 1670 C C . ASN A 1 218 ? 3.195 -10.445 -1.831 1 95.19 218 ASN A C 1
ATOM 1672 O O . ASN A 1 218 ? 2.287 -9.961 -1.153 1 95.19 218 ASN A O 1
ATOM 1676 N N . SER A 1 219 ? 4.293 -9.766 -2.115 1 96.69 219 SER A N 1
ATOM 1677 C CA . SER A 1 219 ? 4.445 -8.367 -1.739 1 96.69 219 SER A CA 1
ATOM 1678 C C . SER A 1 219 ? 3.355 -7.508 -2.371 1 96.69 219 SER A C 1
ATOM 1680 O O . SER A 1 219 ? 2.855 -6.57 -1.744 1 96.69 219 SER A O 1
ATOM 1682 N N . LEU A 1 220 ? 2.971 -7.859 -3.596 1 96.44 220 LEU A N 1
ATOM 1683 C CA . LEU A 1 220 ? 1.909 -7.125 -4.27 1 96.44 220 LEU A CA 1
ATOM 1684 C C . LEU A 1 220 ? 0.57 -7.34 -3.572 1 96.44 220 LEU A C 1
ATOM 1686 O O . LEU A 1 220 ? -0.21 -6.398 -3.412 1 96.44 220 LEU A O 1
ATOM 1690 N N . PHE A 1 221 ? 0.379 -8.555 -3.217 1 96.31 221 PHE A N 1
ATOM 1691 C CA . PHE A 1 221 ? -0.859 -8.875 -2.516 1 96.31 221 PHE A CA 1
ATOM 1692 C C . PHE A 1 221 ? -0.937 -8.133 -1.188 1 96.31 221 PHE A C 1
ATOM 1694 O O . PHE A 1 221 ? -1.97 -7.543 -0.857 1 96.31 221 PHE A O 1
ATOM 1701 N N . VAL A 1 222 ? 0.13 -8.156 -0.453 1 97.5 222 VAL A N 1
ATOM 1702 C CA . VAL A 1 222 ? 0.187 -7.543 0.869 1 97.5 222 VAL A CA 1
ATOM 1703 C C . VAL A 1 222 ? -0.023 -6.035 0.749 1 97.5 222 VAL A C 1
ATOM 1705 O O . VAL A 1 222 ? -0.8 -5.449 1.506 1 97.5 222 VAL A O 1
ATOM 1708 N N . LEU A 1 223 ? 0.617 -5.43 -0.171 1 98.31 223 LEU A N 1
ATOM 1709 C CA . LEU A 1 223 ? 0.46 -3.994 -0.392 1 98.31 223 LEU A CA 1
ATOM 1710 C C . LEU A 1 223 ? -0.944 -3.672 -0.892 1 98.31 223 LEU A C 1
ATOM 1712 O O . LEU A 1 223 ? -1.567 -2.715 -0.429 1 98.31 223 LEU A O 1
ATOM 1716 N N . GLY A 1 224 ? -1.404 -4.43 -1.832 1 97.81 224 GLY A N 1
ATOM 1717 C CA . GLY A 1 224 ? -2.758 -4.234 -2.33 1 97.81 224 GLY A CA 1
ATOM 1718 C C . GLY A 1 224 ? -3.812 -4.32 -1.244 1 97.81 224 GLY A C 1
ATOM 1719 O O . GLY A 1 224 ? -4.637 -3.418 -1.102 1 97.81 224 GLY A O 1
ATOM 1720 N N . ARG A 1 225 ? -3.723 -5.344 -0.443 1 97.5 225 ARG A N 1
ATOM 1721 C CA . ARG A 1 225 ? -4.723 -5.562 0.596 1 97.5 225 ARG A CA 1
ATOM 1722 C C . ARG A 1 225 ? -4.637 -4.488 1.675 1 97.5 225 ARG A C 1
ATOM 1724 O O . ARG A 1 225 ? -5.625 -4.203 2.354 1 97.5 225 ARG A O 1
ATOM 1731 N N . SER A 1 226 ? -3.482 -3.889 1.817 1 98.56 226 SER A N 1
ATOM 1732 C CA . SER A 1 226 ? -3.346 -2.795 2.773 1 98.56 226 SER A CA 1
ATOM 1733 C C . SER A 1 226 ? -4.266 -1.631 2.418 1 98.56 226 SER A C 1
ATOM 1735 O O . SER A 1 226 ? -4.785 -0.949 3.305 1 98.56 226 SER A O 1
ATOM 1737 N N . ILE A 1 227 ? -4.449 -1.426 1.124 1 98.56 227 ILE A N 1
ATOM 1738 C CA . ILE A 1 227 ? -5.348 -0.363 0.69 1 98.56 227 ILE A CA 1
ATOM 1739 C C . ILE A 1 227 ? -6.758 -0.639 1.206 1 98.56 227 ILE A C 1
ATOM 1741 O O . ILE A 1 227 ? -7.387 0.235 1.808 1 98.56 227 ILE A O 1
ATOM 1745 N N . GLY A 1 228 ? -7.215 -1.846 1.015 1 98.06 228 GLY A N 1
ATOM 1746 C CA . GLY A 1 228 ? -8.555 -2.223 1.45 1 98.06 228 GLY A CA 1
ATOM 1747 C C . GLY A 1 228 ? -8.703 -2.252 2.959 1 98.06 228 GLY A C 1
ATOM 1748 O O . GLY A 1 228 ? -9.711 -1.799 3.498 1 98.06 228 GLY A O 1
ATOM 1749 N N . PHE A 1 229 ? -7.699 -2.803 3.65 1 98.25 229 PHE A N 1
ATOM 1750 C CA . PHE A 1 229 ? -7.758 -2.865 5.105 1 98.25 229 PHE A CA 1
ATOM 1751 C C . PHE A 1 229 ? -7.871 -1.468 5.703 1 98.25 229 PHE A C 1
ATOM 1753 O O . PHE A 1 229 ? -8.688 -1.235 6.602 1 98.25 229 PHE A O 1
ATOM 1760 N N . ILE A 1 230 ? -7.113 -0.553 5.188 1 98.38 230 ILE A N 1
ATOM 1761 C CA . ILE A 1 230 ? -7.184 0.83 5.648 1 98.38 230 ILE A CA 1
ATOM 1762 C C . ILE A 1 230 ? -8.57 1.399 5.363 1 98.38 230 ILE A C 1
ATOM 1764 O O . ILE A 1 230 ? -9.148 2.09 6.203 1 98.38 230 ILE A O 1
ATOM 1768 N N . GLY A 1 231 ? -9.047 1.082 4.215 1 97.81 231 GLY A N 1
ATOM 1769 C CA . GLY A 1 231 ? -10.406 1.486 3.885 1 97.81 231 GLY A CA 1
ATOM 1770 C C . GLY A 1 231 ? -11.438 0.971 4.871 1 97.81 231 GLY A C 1
ATOM 1771 O O . GLY A 1 231 ? -12.336 1.711 5.285 1 97.81 231 GLY A O 1
ATOM 1772 N N . HIS A 1 232 ? -11.344 -0.296 5.223 1 97.69 232 HIS A N 1
ATOM 1773 C CA . HIS A 1 232 ? -12.273 -0.885 6.18 1 97.69 232 HIS A CA 1
ATOM 1774 C C . HIS A 1 232 ? -12.172 -0.203 7.543 1 97.69 232 HIS A C 1
ATOM 1776 O O . HIS A 1 232 ? -13.188 0.003 8.211 1 97.69 232 HIS A O 1
ATOM 1782 N N . TYR A 1 233 ? -10.992 0.109 7.98 1 97.38 233 TYR A N 1
ATOM 1783 C CA . TYR A 1 233 ? -10.797 0.857 9.219 1 97.38 233 TYR A CA 1
ATOM 1784 C C . TYR A 1 233 ? -11.523 2.197 9.164 1 97.38 233 TYR A C 1
ATOM 1786 O O . TYR A 1 233 ? -12.289 2.531 10.07 1 97.38 233 TYR A O 1
ATOM 1794 N N . MET A 1 234 ? -11.32 2.922 8.125 1 95.81 234 MET A N 1
ATOM 1795 C CA . MET A 1 234 ? -11.922 4.242 7.973 1 95.81 234 MET A CA 1
ATOM 1796 C C . MET A 1 234 ? -13.445 4.145 7.93 1 95.81 234 MET A C 1
ATOM 1798 O O . MET A 1 234 ? -14.141 5 8.484 1 95.81 234 MET A O 1
ATOM 1802 N N . ASP A 1 235 ? -13.828 3.125 7.277 1 95.69 235 ASP A N 1
ATOM 1803 C CA . ASP A 1 235 ? -15.266 2.898 7.16 1 95.69 235 ASP A CA 1
ATOM 1804 C C . ASP A 1 235 ? -15.898 2.686 8.531 1 95.69 235 ASP A C 1
ATOM 1806 O O . ASP A 1 235 ? -16.969 3.227 8.812 1 95.69 235 ASP A O 1
ATOM 1810 N N . GLN A 1 236 ? -15.234 1.919 9.336 1 95.44 236 GLN A N 1
ATOM 1811 C CA . GLN A 1 236 ? -15.773 1.667 10.664 1 95.44 236 GLN A CA 1
ATOM 1812 C C . GLN A 1 236 ? -15.797 2.943 11.5 1 95.44 236 GLN A C 1
ATOM 1814 O O . GLN A 1 236 ? -16.719 3.16 12.289 1 95.44 236 GLN A O 1
ATOM 1819 N N . LYS A 1 237 ? -14.828 3.785 11.352 1 93.88 237 LYS A N 1
ATOM 1820 C CA . LYS A 1 237 ? -14.781 5.059 12.062 1 93.88 237 LYS A CA 1
ATOM 1821 C C . LYS A 1 237 ? -15.891 5.996 11.586 1 93.88 237 LYS A C 1
ATOM 1823 O O . LYS A 1 237 ? -16.562 6.617 12.406 1 93.88 237 LYS A O 1
ATOM 1828 N N . ARG A 1 238 ? -16.016 6.039 10.344 1 92.38 238 ARG A N 1
ATOM 1829 C CA . ARG A 1 238 ? -17.047 6.898 9.758 1 92.38 238 ARG A CA 1
ATOM 1830 C C . ARG A 1 238 ? -18.438 6.473 10.203 1 92.38 238 ARG A C 1
ATOM 1832 O O . ARG A 1 238 ? -19.297 7.316 10.469 1 92.38 238 ARG A O 1
ATOM 1839 N N . LEU A 1 239 ? -18.641 5.176 10.297 1 92.94 239 LEU A N 1
ATOM 1840 C CA . LEU A 1 239 ? -19.938 4.621 10.633 1 92.94 239 LEU A CA 1
ATOM 1841 C C . LEU A 1 239 ? -20.156 4.602 12.141 1 92.94 239 LEU A C 1
ATOM 1843 O O . LEU A 1 239 ? -21.25 4.312 12.617 1 92.94 239 LEU A O 1
ATOM 1847 N N . LYS A 1 240 ? -19.125 4.938 12.914 1 92.75 240 LYS A N 1
ATOM 1848 C CA . LYS A 1 240 ? -19.156 4.977 14.375 1 92.75 240 LYS A CA 1
ATOM 1849 C C . LYS A 1 240 ? -19.688 3.664 14.945 1 92.75 240 LYS A C 1
ATOM 1851 O O . LYS A 1 240 ? -20.594 3.666 15.797 1 92.75 240 LYS A O 1
ATOM 1856 N N . GLN A 1 241 ? -19.156 2.607 14.336 1 90.62 241 GLN A N 1
ATOM 1857 C CA . GLN A 1 241 ? -19.609 1.29 14.758 1 90.62 241 GLN A CA 1
ATOM 1858 C C . GLN A 1 241 ? -19.078 0.932 16.141 1 90.62 241 GLN A C 1
ATOM 1860 O O . GLN A 1 241 ? -17.922 1.246 16.453 1 90.62 241 GLN A O 1
ATOM 1865 N N . GLY A 1 242 ? -19.922 0.27 16.938 1 89.88 242 GLY A N 1
ATOM 1866 C CA . GLY A 1 242 ? -19.5 -0.144 18.266 1 89.88 242 GLY A CA 1
ATOM 1867 C C . GLY A 1 242 ? -18.781 -1.481 18.281 1 89.88 242 GLY A C 1
ATOM 1868 O O . GLY A 1 242 ? -18.484 -2.035 17.219 1 89.88 242 GLY A O 1
ATOM 1869 N N . LEU A 1 243 ? -18.562 -1.976 19.5 1 93.38 243 LEU A N 1
ATOM 1870 C CA . LEU A 1 243 ? -17.812 -3.209 19.703 1 93.38 243 LEU A CA 1
ATOM 1871 C C . LEU A 1 243 ? -18.469 -4.379 18.984 1 93.38 243 LEU A C 1
ATOM 1873 O O . LEU A 1 243 ? -19.688 -4.562 19.078 1 93.38 243 LEU A O 1
ATOM 1877 N N . TYR A 1 244 ? -17.656 -5.078 18.219 1 92.31 244 TYR A N 1
ATOM 1878 C CA . TYR A 1 244 ? -18.141 -6.266 17.516 1 92.31 244 TYR A CA 1
ATOM 1879 C C . TYR A 1 244 ? -18.25 -7.449 18.469 1 92.31 244 TYR A C 1
ATOM 1881 O O . TYR A 1 244 ? -17.328 -7.707 19.25 1 92.31 244 TYR A O 1
ATOM 1889 N N . ARG A 1 245 ? -19.391 -8.094 18.438 1 91.06 245 ARG A N 1
ATOM 1890 C CA . ARG A 1 245 ? -19.609 -9.352 19.141 1 91.06 245 ARG A CA 1
ATOM 1891 C C . ARG A 1 245 ? -20.109 -10.43 18.188 1 91.06 245 ARG A C 1
ATOM 1893 O O . ARG A 1 245 ? -21.141 -10.25 17.531 1 91.06 245 ARG A O 1
ATOM 1900 N N . HIS A 1 246 ? -19.391 -11.461 18.094 1 88.5 246 HIS A N 1
ATOM 1901 C CA . HIS A 1 246 ? -19.844 -12.586 17.281 1 88.5 246 HIS A CA 1
ATOM 1902 C C . HIS A 1 246 ? -21.078 -13.242 17.906 1 88.5 246 HIS A C 1
ATOM 1904 O O . HIS A 1 246 ? -21.125 -13.477 19.109 1 88.5 246 HIS A O 1
ATOM 1910 N N . PRO A 1 247 ? -22.031 -13.586 17.016 1 8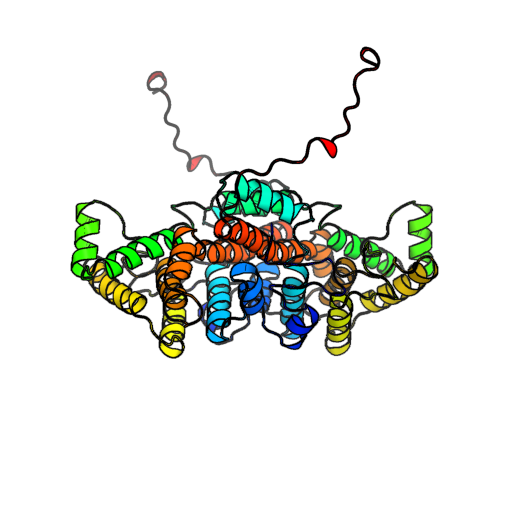8 247 PRO A N 1
ATOM 1911 C CA . PRO A 1 247 ? -23.219 -14.219 17.578 1 88 247 PRO A CA 1
ATOM 1912 C C . PRO A 1 247 ? -22.922 -15.578 18.203 1 88 247 PRO A C 1
ATOM 1914 O O . PRO A 1 247 ? -22.266 -16.422 17.578 1 88 247 PRO A O 1
ATOM 1917 N N . TRP A 1 248 ? -23.516 -15.844 19.406 1 85.62 248 TRP A N 1
ATOM 1918 C CA . TRP A 1 248 ? -23.234 -17.062 20.156 1 85.62 248 TRP A CA 1
ATOM 1919 C C . TRP A 1 248 ? -23.859 -18.266 19.469 1 85.62 248 TRP A C 1
ATOM 1921 O O . TRP A 1 248 ? -23.391 -19.406 19.609 1 85.62 248 TRP A O 1
ATOM 1931 N N . ASP A 1 249 ? -24.891 -18.047 18.719 1 87.94 249 ASP A N 1
ATOM 1932 C CA . ASP A 1 249 ? -25.594 -19.156 18.094 1 87.94 249 ASP A CA 1
ATOM 1933 C C . ASP A 1 249 ? -24.766 -19.766 16.969 1 87.94 249 ASP A C 1
ATOM 1935 O O . ASP A 1 249 ? -25.047 -20.875 16.5 1 87.94 249 ASP A O 1
ATOM 1939 N N . ASP A 1 250 ? -23.812 -19.016 16.531 1 85.75 250 ASP A N 1
ATOM 1940 C CA . ASP A 1 250 ? -22.906 -19.531 15.508 1 85.75 250 ASP A CA 1
ATOM 1941 C C . ASP A 1 250 ? -21.781 -20.344 16.141 1 85.75 250 ASP A C 1
ATOM 1943 O O . ASP A 1 250 ? -20.906 -20.859 15.438 1 85.75 250 ASP A O 1
ATOM 1947 N N . ILE A 1 251 ? -21.797 -20.547 17.531 1 85.94 251 ILE A N 1
ATOM 1948 C CA . ILE A 1 251 ? -20.734 -21.25 18.234 1 85.94 251 ILE A CA 1
ATOM 1949 C C . ILE A 1 251 ? -21.234 -22.609 18.703 1 85.94 251 ILE A C 1
ATOM 1951 O O . ILE A 1 251 ? -22.234 -22.703 19.406 1 85.94 251 ILE A O 1
ATOM 1955 N N . SER A 1 252 ? -20.578 -23.578 18.172 1 86.88 252 SER A N 1
ATOM 1956 C CA . SER A 1 252 ? -20.859 -24.922 18.688 1 86.88 252 SER A CA 1
ATOM 1957 C C . SER A 1 252 ? -20.016 -25.25 19.906 1 86.88 252 SER A C 1
ATOM 1959 O O . SER A 1 252 ? -18.781 -25.25 19.828 1 86.88 252 SER A O 1
ATOM 1961 N N . TYR A 1 253 ? -20.75 -25.547 21.094 1 83.31 253 TYR A N 1
ATOM 1962 C CA . TYR A 1 253 ? -20.062 -25.906 22.344 1 83.31 253 TYR A CA 1
ATOM 1963 C C . TYR A 1 253 ? -19.984 -27.422 22.5 1 83.31 253 TYR A C 1
ATOM 1965 O O . TYR A 1 253 ? -21 -28.109 22.469 1 83.31 253 TYR A O 1
ATOM 1973 N N . VAL A 1 254 ? -18.766 -27.969 22.375 1 83.38 254 VAL A N 1
ATOM 1974 C CA . VAL A 1 254 ? -18.516 -29.375 22.688 1 83.38 254 VAL A CA 1
ATOM 1975 C C . VAL A 1 254 ? -18.172 -29.516 24.156 1 83.38 254 VAL A C 1
ATOM 1977 O O . VAL A 1 254 ? -17.109 -29.062 24.594 1 83.38 254 VAL A O 1
ATOM 1980 N N . LEU A 1 255 ? -19.234 -29.859 24.953 1 77.56 255 LEU A N 1
ATOM 1981 C CA . LEU A 1 255 ? -19.047 -30.016 26.391 1 77.56 255 LEU A CA 1
ATOM 1982 C C . LEU A 1 255 ? -18.578 -31.438 26.719 1 77.56 255 LEU A C 1
ATOM 1984 O O . LEU A 1 255 ? -18.922 -32.375 26 1 77.56 255 LEU A O 1
ATOM 1988 N N . PRO A 1 256 ? -17.594 -31.469 27.641 1 74.56 256 PRO A N 1
ATOM 1989 C CA . PRO A 1 256 ? -17.203 -32.812 28.047 1 74.56 256 PRO A CA 1
ATOM 1990 C C . PRO A 1 256 ? -18.391 -33.688 28.391 1 74.56 256 PRO A C 1
ATOM 1992 O O . PRO A 1 256 ? -19.453 -33.188 28.781 1 74.56 256 PRO A O 1
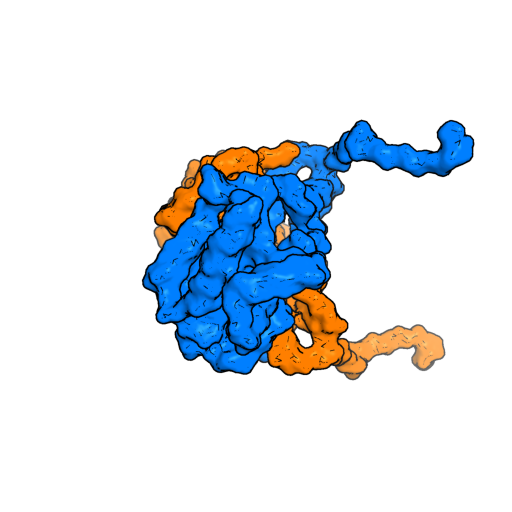ATOM 1995 N N . GLU A 1 257 ? -18.25 -34.906 27.781 1 67.06 257 GLU A N 1
ATOM 1996 C CA . GLU A 1 257 ? -19.281 -35.938 27.938 1 67.06 257 GLU A CA 1
ATOM 1997 C C . GLU A 1 257 ? -19.859 -35.906 29.359 1 67.06 257 GLU A C 1
ATOM 1999 O O . GLU A 1 257 ? -21.016 -36.25 29.547 1 67.06 257 GLU A O 1
ATOM 2004 N N . GLN A 1 258 ? -19.125 -35.5 30.141 1 57.06 258 GLN A N 1
ATOM 2005 C CA . GLN A 1 258 ? -19.75 -35.656 31.453 1 57.06 258 GLN A CA 1
ATOM 2006 C C . GLN A 1 258 ? -20.969 -34.75 31.609 1 57.06 258 GLN A C 1
ATOM 2008 O O . GLN A 1 258 ? -21.812 -34.969 32.469 1 57.06 258 GLN A O 1
ATOM 2013 N N . TYR A 1 259 ? -20.812 -33.719 30.781 1 55.56 259 TYR A N 1
ATOM 2014 C CA . TYR A 1 259 ? -21.938 -32.844 30.984 1 55.56 259 TYR A CA 1
ATOM 2015 C C . TYR A 1 259 ? -23.047 -33.094 29.969 1 55.56 259 TYR A C 1
ATOM 2017 O O . TYR A 1 259 ? -24.031 -32.375 29.906 1 55.56 259 TYR A O 1
ATOM 2025 N N . ASN A 1 260 ? -22.812 -34.031 29.031 1 44.56 260 ASN A N 1
ATOM 2026 C CA . ASN A 1 260 ? -23.984 -34.438 28.25 1 44.56 260 ASN A CA 1
ATOM 2027 C C . ASN A 1 260 ? -24.922 -35.312 29.062 1 44.56 260 ASN A C 1
ATOM 2029 O O . ASN A 1 260 ? -24.469 -36.219 29.781 1 44.56 260 ASN A O 1
ATOM 2033 N N . MET B 1 1 ? -21.25 -3.828 9.656 1 79 1 MET B N 1
ATOM 2034 C CA . MET B 1 1 ? -21.656 -3.068 8.484 1 79 1 MET B CA 1
ATOM 2035 C C . MET B 1 1 ? -20.453 -2.541 7.719 1 79 1 MET B C 1
ATOM 2037 O O . MET B 1 1 ? -19.453 -2.143 8.328 1 79 1 MET B O 1
ATOM 2041 N N . THR B 1 2 ? -20.531 -2.676 6.367 1 82.31 2 THR B N 1
ATOM 2042 C CA . THR B 1 2 ? -19.5 -2.113 5.5 1 82.31 2 THR B CA 1
ATOM 2043 C C . THR B 1 2 ? -20.141 -1.379 4.32 1 82.31 2 THR B C 1
ATOM 2045 O O . THR B 1 2 ? -21.234 -1.733 3.871 1 82.31 2 THR B O 1
ATOM 2048 N N . SER B 1 3 ? -19.438 -0.413 3.855 1 81.75 3 SER B N 1
ATOM 2049 C CA . SER B 1 3 ? -19.984 0.379 2.758 1 81.75 3 SER B CA 1
ATOM 2050 C C . SER B 1 3 ? -18.969 0.538 1.632 1 81.75 3 SER B C 1
ATOM 2052 O O . SER B 1 3 ? -19.219 1.242 0.653 1 81.75 3 SER B O 1
ATOM 2054 N N . ILE B 1 4 ? -17.875 -0.17 1.679 1 85.81 4 ILE B N 1
ATOM 2055 C CA . ILE B 1 4 ? -16.844 0.28 0.756 1 85.81 4 ILE B CA 1
ATOM 2056 C C . ILE B 1 4 ? -16.578 -0.804 -0.286 1 85.81 4 ILE B C 1
ATOM 2058 O O . ILE B 1 4 ? -16 -0.529 -1.343 1 85.81 4 ILE B O 1
ATOM 2062 N N . CYS B 1 5 ? -16.969 -2.006 0.022 1 87.38 5 CYS B N 1
ATOM 2063 C CA . CYS B 1 5 ? -16.688 -3.098 -0.905 1 87.38 5 CYS B CA 1
ATOM 2064 C C . CYS B 1 5 ? -17.766 -4.172 -0.815 1 87.38 5 CYS B C 1
ATOM 2066 O O . CYS B 1 5 ? -18.203 -4.531 0.28 1 87.38 5 CYS B O 1
ATOM 2068 N N . ASP B 1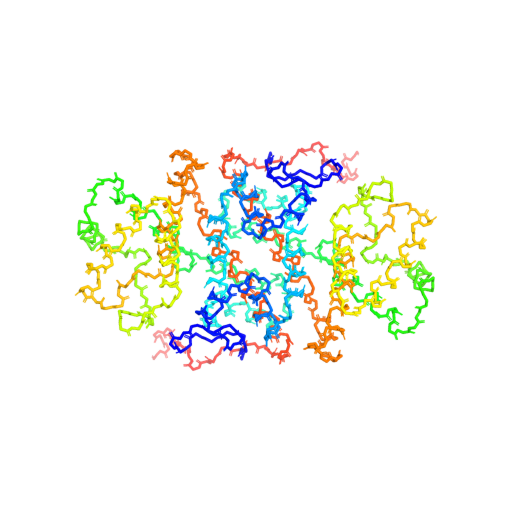 6 ? -18.219 -4.629 -1.999 1 83.25 6 ASP B N 1
ATOM 2069 C CA . ASP B 1 6 ? -19.234 -5.672 -2.086 1 83.25 6 ASP B CA 1
ATOM 2070 C C . ASP B 1 6 ? -18.812 -6.777 -3.051 1 83.25 6 ASP B C 1
ATOM 2072 O O . ASP B 1 6 ? -18.703 -6.547 -4.258 1 83.25 6 ASP B O 1
ATOM 2076 N N . GLU B 1 7 ? -18.656 -7.961 -2.562 1 79.88 7 GLU B N 1
ATOM 2077 C CA . GLU B 1 7 ? -18.141 -9.07 -3.361 1 79.88 7 GLU B CA 1
ATOM 2078 C C . GLU B 1 7 ? -19.25 -10.062 -3.697 1 79.88 7 GLU B C 1
ATOM 2080 O O . GLU B 1 7 ? -18.984 -11.102 -4.316 1 79.88 7 GLU B O 1
ATOM 2085 N N . ARG B 1 8 ? -20.625 -9.883 -3.367 1 73.31 8 ARG B N 1
ATOM 2086 C CA . ARG B 1 8 ? -21.719 -10.852 -3.463 1 73.31 8 ARG B CA 1
ATOM 2087 C C . ARG B 1 8 ? -22.297 -10.883 -4.875 1 73.31 8 ARG B C 1
ATOM 2089 O O . ARG B 1 8 ? -22.859 -11.898 -5.297 1 73.31 8 ARG B O 1
ATOM 2096 N N . GLY B 1 9 ? -21.984 -10.016 -5.746 1 78.12 9 GLY B N 1
ATOM 2097 C CA . GLY B 1 9 ? -22.562 -9.953 -7.082 1 78.12 9 GLY B CA 1
ATOM 2098 C C . GLY B 1 9 ? -21.641 -10.531 -8.148 1 78.12 9 GLY B C 1
ATOM 2099 O O . GLY B 1 9 ? -20.75 -11.328 -7.852 1 78.12 9 GLY B O 1
ATOM 2100 N N . GLN B 1 10 ? -22.031 -10.336 -9.297 1 80.88 10 GLN B N 1
ATOM 2101 C CA . GLN B 1 10 ? -21.312 -10.867 -10.445 1 80.88 10 GLN B CA 1
ATOM 2102 C C . GLN B 1 10 ? -19.875 -10.359 -10.477 1 80.88 10 GLN B C 1
ATOM 2104 O O . GLN B 1 10 ? -18.969 -11.07 -10.906 1 80.88 10 GLN B O 1
ATOM 2109 N N . GLU B 1 11 ? -19.844 -9.078 -9.969 1 88.31 11 GLU B N 1
ATOM 2110 C CA . GLU B 1 11 ? -18.516 -8.477 -10.008 1 88.31 11 GLU B CA 1
ATOM 2111 C C . GLU B 1 11 ? -18.188 -7.77 -8.695 1 88.31 11 GLU B C 1
ATOM 2113 O O . GLU B 1 11 ? -19.094 -7.234 -8.039 1 88.31 11 GLU B O 1
ATOM 2118 N N . LEU B 1 12 ? -16.953 -7.805 -8.375 1 89.31 12 LEU B N 1
ATOM 2119 C CA . LEU B 1 12 ? -16.453 -7.062 -7.227 1 89.31 12 LEU B CA 1
ATOM 2120 C C . LEU B 1 12 ? -16.672 -5.562 -7.414 1 89.31 12 LEU B C 1
ATOM 2122 O O . LEU B 1 12 ? -16.422 -5.027 -8.5 1 89.31 12 LEU B O 1
ATOM 2126 N N . LEU B 1 13 ? -17.219 -4.941 -6.355 1 93 13 LEU B N 1
ATOM 2127 C CA . LEU B 1 13 ? -17.469 -3.504 -6.414 1 93 13 LEU B CA 1
ATOM 2128 C C . LEU B 1 13 ? -16.609 -2.76 -5.402 1 93 13 LEU B C 1
ATOM 2130 O O . LEU B 1 13 ? -16.547 -3.143 -4.23 1 93 13 LEU B O 1
ATOM 2134 N N . TYR B 1 14 ? -15.938 -1.736 -5.809 1 94.69 14 TYR B N 1
ATOM 2135 C CA . TYR B 1 14 ? -15.32 -0.738 -4.938 1 94.69 14 TYR B CA 1
ATOM 2136 C C . TYR B 1 14 ? -16.156 0.534 -4.891 1 94.69 14 TYR B C 1
ATOM 2138 O O . TYR B 1 14 ? -16.328 1.21 -5.91 1 94.69 14 TYR B O 1
ATOM 2146 N N . GLY B 1 15 ? -16.656 0.884 -3.762 1 93.06 15 GLY B N 1
ATOM 2147 C CA . GLY B 1 15 ? -17.5 2.062 -3.662 1 93.06 15 GLY B CA 1
ATOM 2148 C C . GLY B 1 15 ? -18.641 2.076 -4.676 1 93.06 15 GLY B C 1
ATOM 2149 O O . GLY B 1 15 ? -18.859 3.084 -5.352 1 93.06 15 GLY B O 1
ATOM 2150 N N . GLY B 1 16 ? -19.109 0.931 -5.012 1 92.44 16 GLY B N 1
ATOM 2151 C CA . GLY B 1 16 ? -20.25 0.817 -5.898 1 92.44 16 GLY B CA 1
ATOM 2152 C C . GLY B 1 16 ? -19.875 0.702 -7.363 1 92.44 16 GLY B C 1
ATOM 2153 O O . GLY B 1 16 ? -20.719 0.486 -8.219 1 92.44 16 GLY B O 1
ATOM 2154 N N . ILE B 1 17 ? -18.609 0.804 -7.68 1 94.5 17 ILE B N 1
ATOM 2155 C CA . ILE B 1 17 ? -18.141 0.748 -9.062 1 94.5 17 ILE B CA 1
ATOM 2156 C C . ILE B 1 17 ? -17.547 -0.625 -9.352 1 94.5 17 ILE B C 1
ATOM 2158 O O . ILE B 1 17 ? -16.672 -1.093 -8.617 1 94.5 17 ILE B O 1
ATOM 2162 N N . PRO B 1 18 ? -17.984 -1.247 -10.414 1 94.31 18 PRO B N 1
ATOM 2163 C CA . PRO B 1 18 ? -17.438 -2.564 -10.75 1 94.31 18 PRO B CA 1
ATOM 2164 C C . PRO B 1 18 ? -15.938 -2.523 -11.055 1 94.31 18 PRO B C 1
ATOM 2166 O O . PRO B 1 18 ? -15.461 -1.587 -11.703 1 94.31 18 PRO B O 1
ATOM 2169 N N . ILE B 1 19 ? -15.258 -3.555 -10.664 1 92.56 19 ILE B N 1
ATOM 2170 C CA . ILE B 1 19 ? -13.812 -3.641 -10.836 1 92.56 19 ILE B CA 1
ATOM 2171 C C . ILE B 1 19 ? -13.453 -3.559 -12.32 1 92.56 19 ILE B C 1
ATOM 2173 O O . ILE B 1 19 ? -12.406 -3.025 -12.688 1 92.56 19 ILE B O 1
ATOM 2177 N N . SER B 1 20 ? -14.297 -4.07 -13.211 1 93.06 20 SER B N 1
ATOM 2178 C CA . SER B 1 20 ? -14.047 -3.996 -14.648 1 93.06 20 SER B CA 1
ATOM 2179 C C . SER B 1 20 ? -14.023 -2.551 -15.125 1 93.06 20 SER B C 1
ATOM 2181 O O . SER B 1 20 ? -13.164 -2.174 -15.93 1 93.06 20 SER B O 1
ATOM 2183 N N . GLU B 1 21 ? -14.906 -1.782 -14.609 1 94.69 21 GLU B N 1
ATOM 2184 C CA . GLU B 1 21 ? -14.953 -0.368 -14.969 1 94.69 21 GLU B CA 1
ATOM 2185 C C . GLU B 1 21 ? -13.734 0.38 -14.43 1 94.69 21 GLU B C 1
ATOM 2187 O O . GLU B 1 21 ? -13.188 1.253 -15.102 1 94.69 21 GLU B O 1
ATOM 2192 N N . ILE B 1 22 ? -13.32 0.025 -13.25 1 94.06 22 ILE B N 1
ATOM 2193 C CA . ILE B 1 22 ? -12.164 0.638 -12.594 1 94.06 22 ILE B CA 1
ATOM 2194 C C . ILE B 1 22 ? -10.914 0.419 -13.438 1 94.06 22 ILE B C 1
ATOM 2196 O O . ILE B 1 22 ? -10.141 1.353 -13.664 1 94.06 22 ILE B O 1
ATOM 2200 N N . LEU B 1 23 ? -10.758 -0.765 -13.922 1 93.19 23 LEU B N 1
ATOM 2201 C CA . LEU B 1 23 ? -9.586 -1.1 -14.719 1 93.19 23 LEU B CA 1
ATOM 2202 C C . LEU B 1 23 ? -9.688 -0.508 -16.125 1 93.19 23 LEU B C 1
ATOM 2204 O O . LEU B 1 23 ? -8.703 -0.022 -16.672 1 93.19 23 LEU B O 1
ATOM 2208 N N . LYS B 1 24 ? -10.891 -0.559 -16.703 1 92.06 24 LYS B N 1
ATOM 2209 C CA . LYS B 1 24 ? -11.102 -0.039 -18.047 1 92.06 24 LYS B CA 1
ATOM 2210 C C . LYS B 1 24 ? -10.883 1.471 -18.094 1 92.06 24 LYS B C 1
ATOM 2212 O O . LYS B 1 24 ? -10.289 1.989 -19.047 1 92.06 24 LYS B O 1
ATOM 2217 N N . LYS B 1 25 ? -11.336 2.158 -17.062 1 93.5 25 LYS B N 1
ATOM 2218 C CA . LYS B 1 25 ? -11.195 3.611 -17 1 93.5 25 LYS B CA 1
ATOM 2219 C C . LYS B 1 25 ? -9.797 4.004 -16.531 1 93.5 25 LYS B C 1
ATOM 2221 O O . LYS B 1 25 ? -9.43 5.18 -16.594 1 93.5 25 LYS B O 1
ATOM 2226 N N . ASP B 1 26 ? -9.062 3.037 -16.047 1 92.75 26 ASP B N 1
ATOM 2227 C CA . ASP B 1 26 ? -7.695 3.248 -15.586 1 92.75 26 ASP B CA 1
ATOM 2228 C C . ASP B 1 26 ? -7.633 4.379 -14.562 1 92.75 26 ASP B C 1
ATOM 2230 O O . ASP B 1 26 ? -6.867 5.332 -14.727 1 92.75 26 ASP B O 1
ATOM 2234 N N . ILE B 1 27 ? -8.43 4.289 -13.594 1 94.94 27 ILE B N 1
ATOM 2235 C CA . ILE B 1 27 ? -8.555 5.383 -12.633 1 94.94 27 ILE B CA 1
ATOM 2236 C C . ILE B 1 27 ? -7.312 5.426 -11.734 1 94.94 27 ILE B C 1
ATOM 2238 O O . ILE B 1 27 ? -7.137 6.363 -10.953 1 94.94 27 ILE B O 1
ATOM 2242 N N . GLY B 1 28 ? -6.457 4.406 -11.797 1 96.69 28 GLY B N 1
ATOM 2243 C CA . GLY B 1 28 ? -5.203 4.387 -11.055 1 96.69 28 GLY B CA 1
ATOM 2244 C C . GLY B 1 28 ? -5.387 4.082 -9.578 1 96.69 28 GLY B C 1
ATOM 2245 O O . GLY B 1 28 ? -6.508 3.861 -9.117 1 96.69 28 GLY B O 1
ATOM 2246 N N . ILE B 1 29 ? -4.285 4.047 -8.867 1 98.12 29 ILE B N 1
ATOM 2247 C CA . ILE B 1 29 ? -4.289 3.73 -7.445 1 98.12 29 ILE B CA 1
ATOM 2248 C C . ILE B 1 29 ? -4.992 4.844 -6.672 1 98.12 29 ILE B C 1
ATOM 2250 O O . ILE B 1 29 ? -5.699 4.582 -5.699 1 98.12 29 ILE B O 1
ATOM 2254 N N . GLY B 1 30 ? -4.75 6.09 -7.121 1 98.31 30 GLY B N 1
ATOM 2255 C CA . GLY B 1 30 ? -5.449 7.207 -6.508 1 98.31 30 GLY B CA 1
ATOM 2256 C C . GLY B 1 30 ? -6.961 7.086 -6.602 1 98.31 30 GLY B C 1
ATOM 2257 O O . GLY B 1 30 ? -7.676 7.457 -5.672 1 98.31 30 GLY B O 1
ATOM 2258 N N . GLY B 1 31 ? -7.43 6.605 -7.742 1 98.06 31 GLY B N 1
ATOM 2259 C CA . GLY B 1 31 ? -8.852 6.355 -7.902 1 98.06 31 GLY B CA 1
ATOM 2260 C C . GLY B 1 31 ? -9.375 5.254 -6.996 1 98.06 31 GLY B C 1
ATOM 2261 O O . GLY B 1 31 ? -10.469 5.359 -6.441 1 98.06 31 GLY B O 1
ATOM 2262 N N . VAL B 1 32 ? -8.609 4.199 -6.844 1 98.19 32 VAL B N 1
ATOM 2263 C CA . VAL B 1 32 ? -8.992 3.094 -5.973 1 98.19 32 VAL B CA 1
ATOM 2264 C C . VAL B 1 32 ? -9.055 3.576 -4.523 1 98.19 32 VAL B C 1
ATOM 2266 O O . VAL B 1 32 ? -9.984 3.244 -3.791 1 98.19 32 VAL B O 1
ATOM 2269 N N . VAL B 1 33 ? -8.094 4.402 -4.125 1 98.12 33 VAL B N 1
ATOM 2270 C CA . VAL B 1 33 ? -8.078 5.016 -2.799 1 98.12 33 VAL B CA 1
ATOM 2271 C C . VAL 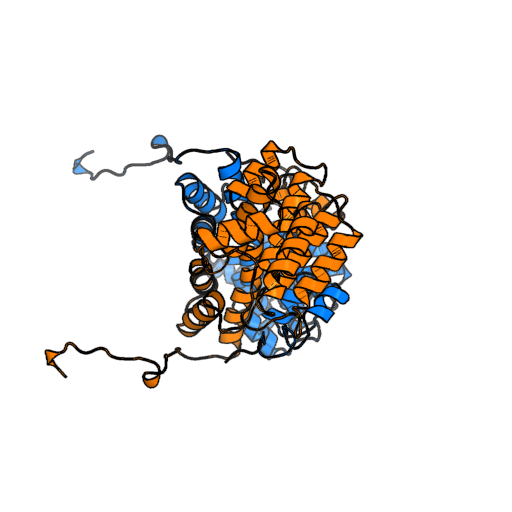B 1 33 ? -9.32 5.875 -2.607 1 98.12 33 VAL B C 1
ATOM 2273 O O . VAL B 1 33 ? -9.969 5.816 -1.559 1 98.12 33 VAL B O 1
ATOM 2276 N N . SER B 1 34 ? -9.656 6.637 -3.643 1 97.81 34 SER B N 1
ATOM 2277 C CA . SER B 1 34 ? -10.844 7.488 -3.596 1 97.81 34 SER B CA 1
ATOM 2278 C C . SER B 1 34 ? -12.102 6.668 -3.314 1 97.81 34 SER B C 1
ATOM 2280 O O . SER B 1 34 ? -12.938 7.062 -2.498 1 97.81 34 SER B O 1
ATOM 2282 N N . LEU B 1 35 ? -12.18 5.555 -3.93 1 97.31 35 LEU B N 1
ATOM 2283 C CA . LEU B 1 35 ? -13.375 4.719 -3.818 1 97.31 35 LEU B CA 1
ATOM 2284 C C . LEU B 1 35 ? -13.406 3.99 -2.479 1 97.31 35 LEU B C 1
ATOM 2286 O O . LEU B 1 35 ? -14.43 3.996 -1.788 1 97.31 35 LEU B O 1
ATOM 2290 N N . LEU B 1 36 ? -12.32 3.443 -2.078 1 97.38 36 LEU B N 1
ATOM 2291 C CA . LEU B 1 36 ? -12.32 2.561 -0.916 1 97.38 36 LEU B CA 1
ATOM 2292 C C . LEU B 1 36 ? -12.242 3.365 0.377 1 97.38 36 LEU B C 1
ATOM 2294 O O . LEU B 1 36 ? -12.836 2.979 1.388 1 97.38 36 LEU B O 1
ATOM 2298 N N . TRP B 1 37 ? -11.539 4.5 0.327 1 97.56 37 TRP B N 1
ATOM 2299 C CA . TRP B 1 37 ? -11.344 5.25 1.563 1 97.56 37 TRP B CA 1
ATOM 2300 C C . TRP B 1 37 ? -12.438 6.293 1.748 1 97.56 37 TRP B C 1
ATOM 2302 O O . TRP B 1 37 ? -12.82 6.609 2.877 1 97.56 37 TRP B O 1
ATOM 2312 N N . PHE B 1 38 ? -12.984 6.797 0.61 1 96.44 38 PHE B N 1
ATOM 2313 C CA . PHE B 1 38 ? -13.883 7.941 0.712 1 96.44 38 PHE B CA 1
ATOM 2314 C C . PHE B 1 38 ? -15.234 7.625 0.086 1 96.44 38 PHE B C 1
ATOM 2316 O O . PHE B 1 38 ? -16.156 8.445 0.142 1 96.44 38 PHE B O 1
ATOM 2323 N N . GLN B 1 39 ? -15.32 6.484 -0.622 1 94.31 39 GLN B N 1
ATOM 2324 C CA . GLN B 1 39 ? -16.562 5.988 -1.198 1 94.31 39 GLN B CA 1
ATOM 2325 C C . GLN B 1 39 ? -17.094 6.934 -2.275 1 94.31 39 GLN B C 1
ATOM 2327 O O . GLN B 1 39 ? -18.297 7.199 -2.35 1 94.31 39 GLN B O 1
ATOM 2332 N N . ARG B 1 40 ? -16.156 7.543 -2.996 1 94.81 40 ARG B N 1
ATOM 2333 C CA . ARG B 1 40 ? -16.547 8.469 -4.055 1 94.81 40 ARG B CA 1
ATOM 2334 C C . ARG B 1 40 ? -15.484 8.523 -5.152 1 94.81 40 ARG B C 1
ATOM 2336 O O . ARG B 1 40 ? -14.305 8.297 -4.895 1 94.81 40 ARG B O 1
ATOM 2343 N N . CYS B 1 41 ? -15.984 8.75 -6.332 1 95.62 41 CYS B N 1
ATOM 2344 C CA . CYS B 1 41 ? -15.07 9.07 -7.422 1 95.62 41 CYS B CA 1
ATOM 2345 C C . CYS B 1 41 ? -14.586 10.516 -7.324 1 95.62 41 CYS B C 1
ATOM 2347 O O . CYS B 1 41 ? -15.258 11.438 -7.785 1 95.62 41 CYS B O 1
ATOM 2349 N N . LEU B 1 42 ? -13.414 10.711 -6.809 1 97.75 42 LEU B N 1
ATOM 2350 C CA . LEU B 1 42 ? -12.867 12.047 -6.633 1 97.75 42 LEU B CA 1
ATOM 2351 C C . LEU B 1 42 ? -12.25 12.562 -7.934 1 97.75 42 LEU B C 1
ATOM 2353 O O . LEU B 1 42 ? -11.914 11.766 -8.82 1 97.75 42 LEU B O 1
ATOM 2357 N N . PRO B 1 43 ? -12.117 13.859 -8.039 1 97.56 43 PRO B N 1
ATOM 2358 C CA . PRO B 1 43 ? -11.555 14.43 -9.258 1 97.56 43 PRO B CA 1
ATOM 2359 C C . PRO B 1 43 ? -10.125 13.961 -9.531 1 97.56 43 PRO B C 1
ATOM 2361 O O . PRO B 1 43 ? -9.391 13.633 -8.594 1 97.56 43 PRO B O 1
ATOM 2364 N N . PRO B 1 44 ? -9.734 13.984 -10.82 1 97.31 44 PRO B N 1
ATOM 2365 C CA . PRO B 1 44 ? -8.414 13.492 -11.211 1 97.31 44 PRO B CA 1
ATOM 2366 C C . PRO B 1 44 ? -7.281 14.164 -10.445 1 97.31 44 PRO B C 1
ATOM 2368 O O . PRO B 1 44 ? -6.297 13.516 -10.086 1 97.31 44 PRO B O 1
ATOM 2371 N N . TYR B 1 45 ? -7.406 15.461 -10.156 1 98 45 TYR B N 1
ATOM 2372 C CA . TYR B 1 45 ? -6.312 16.141 -9.469 1 98 45 TYR B CA 1
ATOM 2373 C C . TYR B 1 45 ? -6.16 15.633 -8.047 1 98 45 TYR B C 1
ATOM 2375 O O . TYR B 1 45 ? -5.051 15.602 -7.504 1 98 45 TYR B O 1
ATOM 2383 N N . VAL B 1 46 ? -7.289 15.227 -7.391 1 98.25 46 VAL B N 1
ATOM 2384 C CA . VAL B 1 46 ? -7.242 14.664 -6.043 1 98.25 46 VAL B CA 1
ATOM 2385 C C . VAL B 1 46 ? -6.562 13.297 -6.074 1 98.25 46 VAL B C 1
ATOM 2387 O O . VAL B 1 46 ? -5.703 13.008 -5.242 1 98.25 46 VAL B O 1
ATOM 2390 N N . CYS B 1 47 ? -6.945 12.5 -7.078 1 98.06 47 CYS B N 1
ATOM 2391 C CA . CYS B 1 47 ? -6.352 11.18 -7.23 1 98.06 47 CYS B CA 1
ATOM 2392 C C . CYS B 1 47 ? -4.852 11.281 -7.488 1 98.06 47 CYS B C 1
ATOM 2394 O O . CYS B 1 47 ? -4.066 10.508 -6.941 1 98.06 47 CYS B O 1
ATOM 2396 N N . LYS B 1 48 ? -4.512 12.227 -8.305 1 97.94 48 LYS B N 1
ATOM 2397 C CA . LYS B 1 48 ? -3.096 12.461 -8.578 1 97.94 48 LYS B CA 1
ATOM 2398 C C . LYS B 1 48 ? -2.361 12.914 -7.32 1 97.94 48 LYS B C 1
ATOM 2400 O O . LYS B 1 48 ? -1.224 12.5 -7.078 1 97.94 48 LYS B O 1
ATOM 2405 N N . PHE B 1 49 ? -2.969 13.789 -6.547 1 98.38 49 PHE B N 1
ATOM 2406 C CA . PHE B 1 49 ? -2.387 14.234 -5.285 1 98.38 49 PHE B CA 1
ATOM 2407 C C . PHE B 1 49 ? -2.135 13.047 -4.359 1 98.38 49 PHE B C 1
ATOM 2409 O O . PHE B 1 49 ? -1.071 12.953 -3.744 1 98.38 49 PHE B O 1
ATOM 2416 N N . PHE B 1 50 ? -3.121 12.094 -4.273 1 98.38 50 PHE B N 1
ATOM 2417 C CA . PHE B 1 50 ? -2.945 10.898 -3.463 1 98.38 50 PHE B CA 1
ATOM 2418 C C . PHE B 1 50 ? -1.729 10.102 -3.926 1 98.38 50 PHE B C 1
ATOM 2420 O O . PHE B 1 50 ? -0.915 9.672 -3.109 1 98.38 50 PHE B O 1
ATOM 2427 N N . GLU B 1 51 ? -1.621 9.914 -5.172 1 98.38 51 GLU B N 1
ATOM 2428 C CA . GLU B 1 51 ? -0.526 9.125 -5.723 1 98.38 51 GLU B CA 1
ATOM 2429 C C . GLU B 1 51 ? 0.821 9.797 -5.477 1 98.38 51 GLU B C 1
ATOM 2431 O O . GLU B 1 51 ? 1.807 9.125 -5.156 1 98.38 51 GLU B O 1
ATOM 2436 N N . MET B 1 52 ? 0.848 11.141 -5.641 1 97.94 52 MET B N 1
ATOM 2437 C CA . MET B 1 52 ? 2.076 11.875 -5.352 1 97.94 52 MET B CA 1
ATOM 2438 C C . MET B 1 52 ? 2.484 11.703 -3.895 1 97.94 52 MET B C 1
ATOM 2440 O O . MET B 1 52 ? 3.662 11.5 -3.594 1 97.94 52 MET B O 1
ATOM 2444 N N . CYS B 1 53 ? 1.504 11.805 -3.008 1 97.62 53 CYS B N 1
ATOM 2445 C CA . CYS B 1 53 ? 1.784 11.625 -1.588 1 97.62 53 CYS B CA 1
ATOM 2446 C C . CYS B 1 53 ? 2.355 10.242 -1.312 1 97.62 53 CYS B C 1
ATOM 2448 O O . CYS B 1 53 ? 3.309 10.102 -0.545 1 97.62 53 CYS B O 1
ATOM 2450 N N . LEU B 1 54 ? 1.781 9.219 -1.986 1 98.12 54 LEU B N 1
ATOM 2451 C CA . LEU B 1 54 ? 2.275 7.855 -1.81 1 98.12 54 LEU B CA 1
ATOM 2452 C C . LEU B 1 54 ? 3.703 7.727 -2.328 1 98.12 54 LEU B C 1
ATOM 2454 O O . LEU B 1 54 ? 4.539 7.07 -1.701 1 98.12 54 LEU B O 1
ATOM 2458 N N . MET B 1 55 ? 3.955 8.352 -3.414 1 97.81 55 MET B N 1
ATOM 2459 C CA . MET B 1 55 ? 5.277 8.258 -4.027 1 97.81 55 MET B CA 1
ATOM 2460 C C . MET B 1 55 ? 6.328 8.938 -3.158 1 97.81 55 MET B C 1
ATOM 2462 O O . MET B 1 55 ? 7.402 8.375 -2.924 1 97.81 55 MET B O 1
ATOM 2466 N N . VAL B 1 56 ? 6.027 10.078 -2.566 1 95.94 56 VAL B N 1
ATOM 2467 C CA . VAL B 1 56 ? 7.043 10.859 -1.874 1 95.94 56 VAL B CA 1
ATOM 2468 C C . VAL B 1 56 ? 7.242 10.32 -0.459 1 95.94 56 VAL B C 1
ATOM 2470 O O . VAL B 1 56 ? 8.281 10.547 0.161 1 95.94 56 VAL B O 1
ATOM 2473 N N . THR B 1 57 ? 6.273 9.57 0.034 1 95.25 57 THR B N 1
ATOM 2474 C CA . THR B 1 57 ? 6.395 9.07 1.396 1 95.25 57 THR B CA 1
ATOM 2475 C C . THR B 1 57 ? 6.793 7.594 1.393 1 95.25 57 THR B C 1
ATOM 2477 O O . THR B 1 57 ? 6.891 6.969 2.451 1 95.25 57 THR B O 1
ATOM 2480 N N . ALA B 1 58 ? 7.008 7.027 0.262 1 97 58 ALA B N 1
ATOM 2481 C CA . ALA B 1 58 ? 7.215 5.59 0.129 1 97 58 ALA B CA 1
ATOM 2482 C C . ALA B 1 58 ? 8.414 5.129 0.956 1 97 58 ALA B C 1
ATOM 2484 O O . ALA B 1 58 ? 8.43 4.004 1.459 1 97 58 ALA B O 1
ATOM 2485 N N . ASP B 1 59 ? 9.422 5.98 1.028 1 93.44 59 ASP B N 1
ATOM 2486 C CA . ASP B 1 59 ? 10.594 5.57 1.798 1 93.44 59 ASP B CA 1
ATOM 2487 C C . ASP B 1 59 ? 11.43 6.781 2.205 1 93.44 59 ASP B C 1
ATOM 2489 O O . ASP B 1 59 ? 11.375 7.832 1.562 1 93.44 59 ASP B O 1
ATOM 2493 N N . HIS B 1 60 ? 12.07 6.602 3.342 1 88.06 60 HIS B N 1
ATOM 2494 C CA . HIS B 1 60 ? 12.93 7.664 3.84 1 88.06 60 HIS B CA 1
ATOM 2495 C C . HIS B 1 60 ? 14.266 7.109 4.328 1 88.06 60 HIS B C 1
ATOM 2497 O O . HIS B 1 60 ? 14.828 7.602 5.305 1 88.06 60 HIS B O 1
ATOM 2503 N N . GLY B 1 61 ? 14.641 5.996 3.771 1 89.75 61 GLY B N 1
ATOM 2504 C CA . GLY B 1 61 ? 15.938 5.414 4.086 1 89.75 61 GLY B CA 1
ATOM 2505 C C . GLY B 1 61 ? 15.883 4.41 5.223 1 89.75 61 GLY B C 1
ATOM 2506 O O . GLY B 1 61 ? 14.891 4.34 5.945 1 89.75 61 GLY B O 1
ATOM 2507 N N . PRO B 1 62 ? 16.984 3.777 5.426 1 91.94 62 PRO B N 1
ATOM 2508 C CA . PRO B 1 62 ? 17.016 2.639 6.348 1 91.94 62 PRO B CA 1
ATOM 2509 C C . PRO B 1 62 ? 17.172 3.062 7.805 1 91.94 62 PRO B C 1
ATOM 2511 O O . PRO B 1 62 ? 16.969 2.25 8.711 1 91.94 62 PRO B O 1
ATOM 2514 N N . ALA B 1 63 ? 17.438 4.312 8.062 1 87.94 63 ALA B N 1
ATOM 2515 C CA . ALA B 1 63 ? 17.828 4.715 9.414 1 87.94 63 ALA B CA 1
ATOM 2516 C C . ALA B 1 63 ? 16.625 5.117 10.242 1 87.94 63 ALA B C 1
ATOM 2518 O O . ALA B 1 63 ? 16.734 5.359 11.445 1 87.94 63 ALA B O 1
ATOM 2519 N N . VAL B 1 64 ? 15.461 5.141 9.609 1 88.25 64 VAL B N 1
ATOM 2520 C CA . VAL B 1 64 ? 14.258 5.512 10.352 1 88.25 64 VAL B CA 1
ATOM 2521 C C . VAL B 1 64 ? 13.664 4.281 11.031 1 88.25 64 VAL B C 1
ATOM 2523 O O . VAL B 1 64 ? 13.859 3.154 10.562 1 88.25 64 VAL B O 1
ATOM 2526 N N . SER B 1 65 ? 12.945 4.523 12.102 1 92.25 65 SER B N 1
ATOM 2527 C CA . SER B 1 65 ? 12.492 3.451 12.984 1 92.25 65 SER B CA 1
ATOM 2528 C C . SER B 1 65 ? 11.773 2.355 12.203 1 92.25 65 SER B C 1
ATOM 2530 O O . SER B 1 65 ? 12.07 1.17 12.375 1 92.25 65 SER B O 1
ATOM 2532 N N . GLY B 1 66 ? 10.859 2.699 11.352 1 95.56 66 GLY B N 1
ATOM 2533 C CA . GLY B 1 66 ? 10.086 1.708 10.625 1 95.56 66 GLY B CA 1
ATOM 2534 C C . GLY B 1 66 ? 10.938 0.846 9.711 1 95.56 66 GLY B C 1
ATOM 2535 O O . GLY B 1 66 ? 10.867 -0.384 9.766 1 95.56 66 GLY B O 1
ATOM 2536 N N . ALA B 1 67 ? 11.758 1.49 8.914 1 95.94 67 ALA B N 1
ATOM 2537 C CA . ALA B 1 67 ? 12.633 0.768 7.996 1 95.94 67 ALA B CA 1
ATOM 2538 C C . ALA B 1 67 ? 13.625 -0.102 8.758 1 95.94 67 ALA B C 1
ATOM 2540 O O . ALA B 1 67 ? 13.852 -1.261 8.398 1 95.94 67 ALA B O 1
ATOM 2541 N N . HIS B 1 68 ? 14.219 0.484 9.797 1 96.06 68 HIS B N 1
ATOM 2542 C CA . HIS B 1 68 ? 15.203 -0.254 10.578 1 96.06 68 HIS B CA 1
ATOM 2543 C C . HIS B 1 68 ? 14.586 -1.497 11.211 1 96.06 68 HIS B C 1
ATOM 2545 O O . HIS B 1 68 ? 15.18 -2.578 11.172 1 96.06 68 HIS B O 1
ATOM 2551 N N . ASN B 1 69 ? 13.406 -1.33 11.812 1 97.5 69 ASN B N 1
ATOM 2552 C CA . ASN B 1 69 ? 12.75 -2.484 12.414 1 97.5 69 ASN B CA 1
ATOM 2553 C C . ASN B 1 69 ? 12.414 -3.545 11.367 1 97.5 69 ASN B C 1
ATOM 2555 O O . ASN B 1 69 ? 12.5 -4.742 11.648 1 97.5 69 ASN B O 1
ATOM 2559 N N . THR B 1 70 ? 11.977 -3.129 10.219 1 97.94 70 THR B N 1
ATOM 2560 C CA . THR B 1 70 ? 11.711 -4.059 9.125 1 97.94 70 THR B CA 1
ATOM 2561 C C . THR B 1 70 ? 12.969 -4.828 8.75 1 97.94 70 THR B C 1
ATOM 2563 O O . THR B 1 70 ? 12.938 -6.051 8.594 1 97.94 70 THR B O 1
ATOM 2566 N N . ILE B 1 71 ? 14.078 -4.109 8.68 1 97.31 71 ILE B N 1
ATOM 2567 C CA . ILE B 1 71 ? 15.359 -4.695 8.32 1 97.31 71 ILE B CA 1
ATOM 2568 C C . ILE B 1 71 ? 15.781 -5.707 9.383 1 97.31 71 ILE B C 1
ATOM 2570 O O . ILE B 1 71 ? 16.125 -6.848 9.062 1 97.31 71 ILE B O 1
ATOM 2574 N N . VAL B 1 72 ? 15.68 -5.309 10.641 1 97.31 72 VAL B N 1
ATOM 2575 C CA . VAL B 1 72 ? 16.109 -6.164 11.75 1 97.31 72 VAL B CA 1
ATOM 2576 C C . VAL B 1 72 ? 15.266 -7.441 11.758 1 97.31 72 VAL B C 1
ATOM 2578 O O . VAL B 1 72 ? 15.797 -8.539 11.898 1 97.31 72 VAL B O 1
ATOM 2581 N N . CYS B 1 73 ? 13.992 -7.324 11.578 1 97.69 73 CYS B N 1
ATOM 2582 C CA . CYS B 1 73 ? 13.094 -8.477 11.586 1 97.69 73 CYS B CA 1
ATOM 2583 C C . CYS B 1 73 ? 13.367 -9.391 10.398 1 97.69 73 CYS B C 1
ATOM 2585 O O . CYS B 1 73 ? 13.383 -10.609 10.539 1 97.69 73 CYS B O 1
ATOM 2587 N N . ALA B 1 74 ? 13.547 -8.781 9.227 1 96.56 74 ALA B N 1
ATOM 2588 C CA . ALA B 1 74 ? 13.883 -9.57 8.047 1 96.56 74 ALA B CA 1
ATOM 2589 C C . ALA B 1 74 ? 15.172 -10.359 8.266 1 96.56 74 ALA B C 1
ATOM 2591 O O . ALA B 1 74 ? 15.25 -11.547 7.922 1 96.56 74 ALA B O 1
ATOM 2592 N N . ARG B 1 75 ? 16.156 -9.719 8.828 1 96.62 75 ARG B N 1
ATOM 2593 C CA . ARG B 1 75 ? 17.453 -10.328 9.07 1 96.62 75 ARG B CA 1
ATOM 2594 C C . ARG B 1 75 ? 17.375 -11.398 10.148 1 96.62 75 ARG B C 1
ATOM 2596 O O . ARG B 1 75 ? 18.25 -12.258 10.25 1 96.62 75 ARG B O 1
ATOM 2603 N N . ALA B 1 76 ? 16.375 -11.383 10.969 1 96.94 76 ALA B N 1
ATOM 2604 C CA . ALA B 1 76 ? 16.141 -12.414 11.977 1 96.94 76 ALA B CA 1
ATOM 2605 C C . ALA B 1 76 ? 15.484 -13.641 11.352 1 96.94 76 ALA B C 1
ATOM 2607 O O . ALA B 1 76 ? 15.219 -14.633 12.039 1 96.94 76 ALA B O 1
ATOM 2608 N N . GLY B 1 77 ? 15.117 -13.539 10.102 1 95.12 77 GLY B N 1
ATOM 2609 C CA . GLY B 1 77 ? 14.555 -14.672 9.383 1 95.12 77 GLY B CA 1
ATOM 2610 C C . GLY B 1 77 ? 13.039 -14.68 9.375 1 95.12 77 GLY B C 1
ATOM 2611 O O . GLY B 1 77 ? 12.422 -15.695 9.055 1 95.12 77 GLY B O 1
ATOM 2612 N N . LYS B 1 78 ? 12.523 -13.586 9.742 1 95.44 78 LYS B N 1
ATOM 2613 C CA . LYS B 1 78 ? 11.062 -13.523 9.758 1 95.44 78 LYS B CA 1
ATOM 2614 C C . LYS B 1 78 ? 10.508 -13.328 8.352 1 95.44 78 LYS B C 1
ATOM 2616 O O . LYS B 1 78 ? 11.203 -12.836 7.461 1 95.44 78 LYS B O 1
ATOM 2621 N N . ASP B 1 79 ? 9.25 -13.68 8.133 1 95.12 79 ASP B N 1
ATOM 2622 C CA . ASP B 1 79 ? 8.594 -13.594 6.836 1 95.12 79 ASP B CA 1
ATOM 2623 C C . ASP B 1 79 ? 8.219 -12.148 6.504 1 95.12 79 ASP B C 1
ATOM 2625 O O . ASP B 1 79 ? 8.398 -11.25 7.328 1 95.12 79 ASP B O 1
ATOM 2629 N N . LEU B 1 80 ? 7.691 -11.945 5.32 1 96.5 80 LEU B N 1
ATOM 2630 C CA . LEU B 1 80 ? 7.348 -10.641 4.781 1 96.5 80 LEU B CA 1
ATOM 2631 C C . LEU B 1 80 ? 6.367 -9.914 5.699 1 96.5 80 LEU B C 1
ATOM 2633 O O . LEU B 1 80 ? 6.609 -8.766 6.094 1 96.5 80 LEU B O 1
ATOM 2637 N N . VAL B 1 81 ? 5.285 -10.523 6.07 1 97.38 81 VAL B N 1
ATOM 2638 C CA . VAL B 1 81 ? 4.223 -9.891 6.84 1 97.38 81 VAL B CA 1
ATOM 2639 C C . VAL B 1 81 ? 4.75 -9.492 8.219 1 97.38 81 VAL B C 1
ATOM 2641 O O . VAL B 1 81 ? 4.531 -8.367 8.672 1 97.38 81 VAL B O 1
ATOM 2644 N N . SER B 1 82 ? 5.445 -10.414 8.844 1 97.5 82 SER B N 1
ATOM 2645 C CA . SER B 1 82 ? 6.012 -10.125 10.156 1 97.5 82 SER B CA 1
ATOM 2646 C C . SER B 1 82 ? 6.988 -8.953 10.094 1 97.5 82 SER B C 1
ATOM 2648 O O . SER B 1 82 ? 7.012 -8.109 10.992 1 97.5 82 SER B O 1
ATOM 2650 N N . SER B 1 83 ? 7.773 -8.938 9.07 1 97.88 83 SER B N 1
ATOM 2651 C CA . SER B 1 83 ? 8.742 -7.859 8.906 1 97.88 83 SER B CA 1
ATOM 2652 C C . SER B 1 83 ? 8.047 -6.527 8.664 1 97.88 83 SER B C 1
ATOM 2654 O O . SER B 1 83 ? 8.398 -5.516 9.273 1 97.88 83 SER B O 1
ATOM 2656 N N . LEU B 1 84 ? 7.074 -6.535 7.797 1 98.38 84 LEU B N 1
ATOM 2657 C CA . LEU B 1 84 ? 6.316 -5.328 7.492 1 98.38 84 LEU B CA 1
ATOM 2658 C C . LEU B 1 84 ? 5.629 -4.793 8.742 1 98.38 84 LEU B C 1
ATOM 2660 O O . LEU B 1 84 ? 5.715 -3.598 9.039 1 98.38 84 LEU B O 1
ATOM 2664 N N . VAL B 1 85 ? 5.02 -5.688 9.5 1 98.62 85 VAL B N 1
ATOM 2665 C CA . VAL B 1 85 ? 4.246 -5.281 10.664 1 98.62 85 VAL B CA 1
ATOM 2666 C C . VAL B 1 85 ? 5.184 -4.742 11.742 1 98.62 85 VAL B C 1
ATOM 2668 O O . VAL B 1 85 ? 4.836 -3.805 12.469 1 98.62 85 VAL B O 1
ATOM 2671 N N . SER B 1 86 ? 6.324 -5.293 11.836 1 98.44 86 SER B N 1
ATOM 2672 C CA . SER B 1 86 ? 7.309 -4.797 12.789 1 98.44 86 SER B CA 1
ATOM 2673 C C . SER B 1 86 ? 7.656 -3.338 12.516 1 98.44 86 SER B C 1
ATOM 2675 O O . SER B 1 86 ? 7.828 -2.553 13.453 1 98.44 86 SER B O 1
ATOM 2677 N N . GLY B 1 87 ? 7.781 -2.971 11.266 1 98 87 GLY B N 1
ATOM 2678 C CA . GLY B 1 87 ? 8.023 -1.585 10.891 1 98 87 GLY B CA 1
ATOM 2679 C C . GLY B 1 87 ? 6.824 -0.688 11.109 1 98 87 GLY B C 1
ATOM 2680 O O . GLY B 1 87 ? 6.953 0.406 11.664 1 98 87 GLY B O 1
ATOM 2681 N N . LEU B 1 88 ? 5.66 -1.184 10.734 1 98.12 88 LEU B N 1
ATOM 2682 C CA . LEU B 1 88 ? 4.434 -0.397 10.828 1 98.12 88 LEU B CA 1
ATOM 2683 C C . LEU B 1 88 ? 4.109 -0.066 12.281 1 98.12 88 LEU B C 1
ATOM 2685 O O . LEU B 1 88 ? 3.609 1.021 12.578 1 98.12 88 LEU B O 1
ATOM 2689 N N . LEU B 1 89 ? 4.445 -0.938 13.156 1 97.69 89 LEU B N 1
ATOM 2690 C CA . LEU B 1 89 ? 4.09 -0.785 14.562 1 97.69 89 LEU B CA 1
ATOM 2691 C C . LEU B 1 89 ? 4.949 0.286 15.227 1 97.69 89 LEU B C 1
ATOM 2693 O O . LEU B 1 89 ? 4.672 0.695 16.359 1 97.69 89 LEU B O 1
ATOM 2697 N N . THR B 1 90 ? 5.934 0.775 14.547 1 96.06 90 THR B N 1
ATOM 2698 C CA . THR B 1 90 ? 6.73 1.867 15.094 1 96.06 90 THR B CA 1
ATOM 2699 C C . THR B 1 90 ? 6.109 3.217 14.742 1 96.06 90 THR B C 1
ATOM 2701 O O . THR B 1 90 ? 6.547 4.258 15.242 1 96.06 90 THR B O 1
ATOM 2704 N N . ILE B 1 91 ? 5.141 3.209 13.867 1 92.69 91 ILE B N 1
ATOM 2705 C CA . ILE B 1 91 ? 4.48 4.457 13.5 1 92.69 91 ILE B CA 1
ATOM 2706 C C . ILE B 1 91 ? 3.615 4.945 14.656 1 92.69 91 ILE B C 1
ATOM 2708 O O . ILE B 1 91 ? 2.756 4.207 15.148 1 92.69 91 ILE B O 1
ATOM 2712 N N . GLY B 1 92 ? 3.867 6.148 15.141 1 87.44 92 GLY B N 1
ATOM 2713 C CA . GLY B 1 92 ? 3.164 6.781 16.25 1 87.44 92 GLY B CA 1
ATOM 2714 C C . GLY B 1 92 ? 3.188 8.297 16.172 1 87.44 92 GLY B C 1
ATOM 2715 O O . GLY B 1 92 ? 3.312 8.875 15.094 1 87.44 92 GLY B O 1
ATOM 2716 N N . ASP B 1 93 ? 3.092 8.914 17.234 1 82.31 93 ASP B N 1
ATOM 2717 C CA . ASP B 1 93 ? 2.951 10.367 17.281 1 82.31 93 ASP B CA 1
ATOM 2718 C C . ASP B 1 93 ? 4.219 11.055 16.781 1 82.31 93 ASP B C 1
ATOM 2720 O O . ASP B 1 93 ? 4.145 12.102 16.125 1 82.31 93 ASP B O 1
ATOM 2724 N N . ARG B 1 94 ? 5.309 10.461 17.016 1 78.19 94 ARG B N 1
ATOM 2725 C CA . ARG B 1 94 ? 6.586 11.078 16.688 1 78.19 94 ARG B CA 1
ATOM 2726 C C . ARG B 1 94 ? 7.047 10.656 15.289 1 78.19 94 ARG B C 1
ATOM 2728 O O . ARG B 1 94 ? 7.84 11.359 14.656 1 78.19 94 ARG B O 1
ATOM 2735 N N . PHE B 1 95 ? 6.598 9.508 14.883 1 79.38 95 PHE B N 1
ATOM 2736 C CA . PHE B 1 95 ? 6.863 9 13.539 1 79.38 95 PHE B CA 1
ATOM 2737 C C . PHE B 1 95 ? 5.562 8.742 12.789 1 79.38 95 PHE B C 1
ATOM 2739 O O . PHE B 1 95 ? 4.855 7.773 13.07 1 79.38 95 PHE B O 1
ATOM 2746 N N . GLY B 1 96 ? 5.273 9.57 11.914 1 78.38 96 GLY B N 1
ATOM 2747 C CA . GLY B 1 96 ? 4.059 9.398 11.141 1 78.38 96 GLY B CA 1
ATOM 2748 C C . GLY B 1 96 ? 2.883 10.188 11.695 1 78.38 96 GLY B C 1
ATOM 2749 O O . GLY B 1 96 ? 1.867 10.352 11.016 1 78.38 96 GLY B O 1
ATOM 2750 N N . GLY B 1 97 ? 3.064 10.648 12.898 1 83.62 97 GLY B N 1
ATOM 2751 C CA . GLY B 1 97 ? 1.981 11.391 13.531 1 83.62 97 GLY B CA 1
ATOM 2752 C C . GLY B 1 97 ? 1.965 12.859 13.148 1 83.62 97 GLY B C 1
ATOM 2753 O O . GLY B 1 97 ? 0.996 13.562 13.438 1 83.62 97 GLY B O 1
ATOM 2754 N N . ALA B 1 98 ? 2.961 13.25 12.508 1 90.06 98 ALA B N 1
ATOM 2755 C CA . ALA B 1 98 ? 3.1 14.656 12.164 1 90.06 98 ALA B CA 1
ATOM 2756 C C . ALA B 1 98 ? 2.018 15.094 11.18 1 90.06 98 ALA B C 1
ATOM 2758 O O . ALA B 1 98 ? 1.569 16.234 11.203 1 90.06 98 ALA B O 1
ATOM 2759 N N . LEU B 1 99 ? 1.585 14.133 10.422 1 95.19 99 LEU B N 1
ATOM 2760 C CA . LEU B 1 99 ? 0.575 14.484 9.43 1 95.19 99 LEU B CA 1
ATOM 2761 C C . LEU B 1 99 ? -0.742 14.859 10.102 1 95.19 99 LEU B C 1
ATOM 2763 O O . LEU B 1 99 ? -1.202 15.992 9.984 1 95.19 99 LEU B O 1
ATOM 2767 N N . ASP B 1 100 ? -1.236 14 10.922 1 95.06 100 ASP B N 1
ATOM 2768 C CA . ASP B 1 100 ? -2.502 14.281 11.594 1 95.06 100 ASP B CA 1
ATOM 2769 C C . ASP B 1 100 ? -2.359 15.438 12.57 1 95.06 100 ASP B C 1
ATOM 2771 O O . ASP B 1 100 ? -3.277 16.25 12.719 1 95.06 100 ASP B O 1
ATOM 2775 N N . GLY B 1 101 ? -1.233 15.508 13.242 1 95.5 101 GLY B N 1
ATOM 2776 C CA . GLY B 1 101 ? -0.979 16.609 14.156 1 95.5 101 GLY B CA 1
ATOM 2777 C C . GLY B 1 101 ? -0.955 17.953 13.461 1 95.5 101 GLY B C 1
ATOM 2778 O O . GLY B 1 101 ? -1.566 18.922 13.938 1 95.5 101 GLY B O 1
ATOM 2779 N N . ALA B 1 102 ? -0.249 18.016 12.367 1 97.44 102 ALA B N 1
ATOM 2780 C CA . ALA B 1 102 ? -0.192 19.25 11.594 1 97.44 102 ALA B CA 1
ATOM 2781 C C . ALA B 1 102 ? -1.575 19.641 11.086 1 97.44 102 ALA B C 1
ATOM 2783 O O . ALA B 1 102 ? -1.963 20.812 11.156 1 97.44 102 ALA B O 1
ATOM 2784 N N . ALA B 1 103 ? -2.275 18.672 10.547 1 97.69 103 ALA B N 1
ATOM 2785 C CA . ALA B 1 103 ? -3.627 18.922 10.055 1 97.69 103 ALA B CA 1
ATOM 2786 C C . ALA B 1 103 ? -4.492 19.547 11.148 1 97.69 103 ALA B C 1
ATOM 2788 O O . ALA B 1 103 ? -5.184 20.547 10.906 1 97.69 103 ALA B O 1
ATOM 2789 N N . ARG B 1 104 ? -4.41 19.031 12.32 1 96.88 104 ARG B N 1
ATOM 2790 C CA . ARG B 1 104 ? -5.227 19.516 13.43 1 96.88 104 ARG B CA 1
ATOM 2791 C C . ARG B 1 104 ? -4.766 20.891 13.891 1 96.88 104 ARG B C 1
ATOM 2793 O O . ARG B 1 104 ? -5.574 21.812 14.016 1 96.88 104 ARG B O 1
ATOM 2800 N N . GLN B 1 105 ? -3.508 21.031 14.102 1 97.62 105 GLN B N 1
ATOM 2801 C CA . GLN B 1 105 ? -2.979 22.281 14.641 1 97.62 105 GLN B CA 1
ATOM 2802 C C . GLN B 1 105 ? -3.236 23.438 13.68 1 97.62 105 GLN B C 1
ATOM 2804 O O . GLN B 1 105 ? -3.742 24.484 14.094 1 97.62 105 GLN B O 1
ATOM 2809 N N . PHE B 1 106 ? -2.945 23.234 12.414 1 98.62 106 PHE B N 1
ATOM 2810 C CA . PHE B 1 106 ? -3.092 24.312 11.438 1 98.62 106 PHE B CA 1
ATOM 2811 C C . PHE B 1 106 ? -4.562 24.625 11.188 1 98.62 106 PHE B C 1
ATOM 2813 O O . PHE B 1 106 ? -4.949 25.797 11.094 1 98.62 106 PHE B O 1
ATOM 2820 N N . SER B 1 107 ? -5.363 23.578 11.062 1 98.31 107 SER B N 1
ATOM 2821 C CA . SER B 1 107 ? -6.781 23.812 10.805 1 98.31 107 SER B CA 1
ATOM 2822 C C . SER B 1 107 ? -7.449 24.5 11.992 1 98.31 107 SER B C 1
ATOM 2824 O O . SER B 1 107 ? -8.25 25.422 11.805 1 98.31 107 SER B O 1
ATOM 2826 N N . GLU B 1 108 ? -7.121 24.078 13.188 1 97.81 108 GLU B N 1
ATOM 2827 C CA . GLU B 1 108 ? -7.695 24.703 14.383 1 97.81 108 GLU B CA 1
ATOM 2828 C C . GLU B 1 108 ? -7.281 26.172 14.484 1 97.81 108 GLU B C 1
ATOM 2830 O O . GLU B 1 108 ? -8.109 27.031 14.781 1 97.81 108 GLU B O 1
ATOM 2835 N N . ALA B 1 109 ? -6.051 26.406 14.297 1 98.56 109 ALA B N 1
ATOM 2836 C CA . ALA B 1 109 ? -5.562 27.781 14.352 1 98.56 109 ALA B CA 1
ATOM 2837 C C . ALA B 1 109 ? -6.258 28.656 13.305 1 98.56 109 ALA B C 1
ATOM 2839 O O . ALA B 1 109 ? -6.711 29.766 13.609 1 98.56 109 ALA B O 1
ATOM 2840 N N . TYR B 1 110 ? -6.336 28.141 12.125 1 98.5 110 TYR B N 1
ATOM 2841 C CA . TYR B 1 110 ? -6.984 28.844 11.031 1 98.5 110 TYR B CA 1
ATOM 2842 C C . TYR B 1 110 ? -8.461 29.078 11.328 1 98.5 110 TYR B C 1
ATOM 2844 O O . TYR B 1 110 ? -8.969 30.188 11.148 1 98.5 110 TYR B O 1
ATOM 2852 N N . ASP B 1 111 ? -9.156 28.094 11.797 1 98.12 111 ASP B N 1
ATOM 2853 C CA . ASP B 1 111 ? -10.602 28.141 12.016 1 98.12 111 ASP B CA 1
ATOM 2854 C C . ASP B 1 111 ? -10.953 29.078 13.172 1 98.12 111 ASP B C 1
ATOM 2856 O O . ASP B 1 111 ? -12.047 29.641 13.203 1 98.12 111 ASP B O 1
ATOM 2860 N N . THR B 1 112 ? -10.062 29.203 14.062 1 97.81 112 THR B N 1
ATOM 2861 C CA . THR B 1 112 ? -10.336 30.062 15.211 1 97.81 112 THR B CA 1
ATOM 2862 C C . THR B 1 112 ? -9.922 31.5 14.93 1 97.81 112 THR B C 1
ATOM 2864 O O . THR B 1 112 ? -10.023 32.375 15.805 1 97.81 112 THR B O 1
ATOM 2867 N N . GLY B 1 113 ? -9.336 31.75 13.773 1 98 113 GLY B N 1
ATOM 2868 C CA . GLY B 1 113 ? -9.055 33.125 13.328 1 98 113 GLY B CA 1
ATOM 2869 C C . GLY B 1 113 ? -7.707 33.625 13.789 1 98 113 GLY B C 1
ATOM 2870 O O . GLY B 1 113 ? -7.441 34.844 13.727 1 98 113 GLY B O 1
ATOM 2871 N N . LEU B 1 114 ? -6.875 32.75 14.227 1 98.5 114 LEU B N 1
ATOM 2872 C CA . LEU B 1 114 ? -5.535 33.188 14.602 1 98.5 114 LEU B CA 1
ATOM 2873 C C . LEU B 1 114 ? -4.738 33.594 13.375 1 98.5 114 LEU B C 1
ATOM 2875 O O . LEU B 1 114 ? -4.789 32.938 12.336 1 98.5 114 LEU B O 1
ATOM 2879 N N . SER B 1 115 ? -4.086 34.75 13.523 1 98.69 115 SER B N 1
ATOM 2880 C CA . SER B 1 115 ? -3.084 35.062 12.5 1 98.69 115 SER B CA 1
ATOM 2881 C C . SER B 1 115 ? -1.915 34.062 12.578 1 98.69 115 SER B C 1
ATOM 2883 O O . SER B 1 115 ? -1.692 33.438 13.617 1 98.69 115 SER B O 1
ATOM 2885 N N . PRO B 1 116 ? -1.154 33.906 11.523 1 98.75 116 PRO B N 1
ATOM 2886 C CA . PRO B 1 116 ? 0.033 33.062 11.57 1 98.75 116 PRO B CA 1
ATOM 2887 C C . PRO B 1 116 ? 0.961 33.406 12.734 1 98.75 116 PRO B C 1
ATOM 2889 O O . PRO B 1 116 ? 1.462 32.5 13.414 1 98.75 116 PRO B O 1
ATOM 2892 N N . MET B 1 117 ? 1.143 34.656 12.953 1 98.56 117 MET B N 1
ATOM 2893 C CA . MET B 1 117 ? 2.004 35.125 14.047 1 98.56 117 MET B CA 1
ATOM 2894 C C . MET B 1 117 ? 1.424 34.719 15.398 1 98.56 117 MET B C 1
ATOM 2896 O O . MET B 1 117 ? 2.152 34.25 16.281 1 98.56 117 MET B O 1
ATOM 2900 N N . GLU B 1 118 ? 0.156 34.875 15.555 1 98.69 118 GLU B N 1
ATOM 2901 C CA . GLU B 1 118 ? -0.499 34.469 16.797 1 98.69 118 GLU B CA 1
ATOM 2902 C C . GLU B 1 118 ? -0.393 32.969 17.031 1 98.69 118 GLU B C 1
ATOM 2904 O O . GLU B 1 118 ? -0.182 32.531 18.156 1 98.69 118 GLU B O 1
ATOM 2909 N N . PHE B 1 119 ? -0.602 32.219 16 1 98.69 119 PHE B N 1
ATOM 2910 C CA . PHE B 1 119 ? -0.478 30.781 16.078 1 98.69 119 PHE B CA 1
ATOM 2911 C C . PHE B 1 119 ? 0.911 30.375 16.562 1 98.69 119 PHE B C 1
ATOM 2913 O O . PHE B 1 119 ? 1.044 29.625 17.531 1 98.69 119 PHE B O 1
ATOM 2920 N N . VAL B 1 120 ? 1.969 30.938 15.969 1 98.56 120 VAL B N 1
ATOM 2921 C CA . VAL B 1 120 ? 3.352 30.609 16.312 1 98.56 120 VAL B CA 1
ATOM 2922 C C . VAL B 1 120 ? 3.623 31 17.766 1 98.56 120 VAL B C 1
ATOM 2924 O O . VAL B 1 120 ? 4.203 30.219 18.516 1 98.56 120 VAL B O 1
ATOM 2927 N N . ASN B 1 121 ? 3.105 32.156 18.125 1 98 121 ASN B N 1
ATOM 2928 C CA . ASN B 1 121 ? 3.318 32.656 19.484 1 98 121 ASN B CA 1
ATOM 2929 C C . ASN B 1 121 ? 2.592 31.781 20.516 1 98 121 ASN B C 1
ATOM 2931 O O . ASN B 1 121 ? 3.117 31.516 21.594 1 98 121 ASN B O 1
ATOM 2935 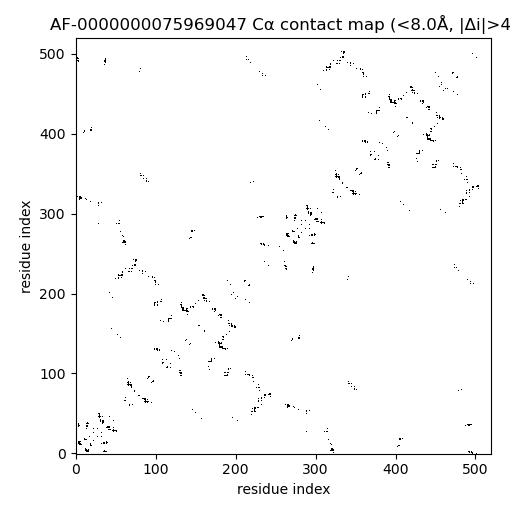N N . THR B 1 122 ? 1.419 31.438 20.172 1 97.81 122 THR B N 1
ATOM 2936 C CA . THR B 1 122 ? 0.628 30.594 21.078 1 97.81 122 THR B CA 1
ATOM 2937 C C . THR B 1 122 ? 1.317 29.266 21.312 1 97.81 122 THR B C 1
ATOM 2939 O O . THR B 1 122 ? 1.4 28.797 22.453 1 97.81 122 THR B O 1
ATOM 2942 N N . MET B 1 123 ? 1.788 28.625 20.25 1 97.69 123 MET B N 1
ATOM 2943 C CA . MET B 1 123 ? 2.475 27.344 20.359 1 97.69 123 MET B CA 1
ATOM 2944 C C . MET B 1 123 ? 3.754 27.484 21.188 1 97.69 123 MET B C 1
ATOM 2946 O O . MET B 1 123 ? 4.059 26.625 22.016 1 97.69 123 MET B O 1
ATOM 2950 N N . ARG B 1 124 ? 4.488 28.562 20.969 1 96.31 124 ARG B N 1
ATOM 2951 C CA . ARG B 1 124 ? 5.707 28.844 21.719 1 96.31 124 ARG B CA 1
ATOM 2952 C C . ARG B 1 124 ? 5.406 29.016 23.203 1 96.31 124 ARG B C 1
ATOM 2954 O O . ARG B 1 124 ? 6.098 28.438 24.062 1 96.31 124 ARG B O 1
ATOM 2961 N N . LYS B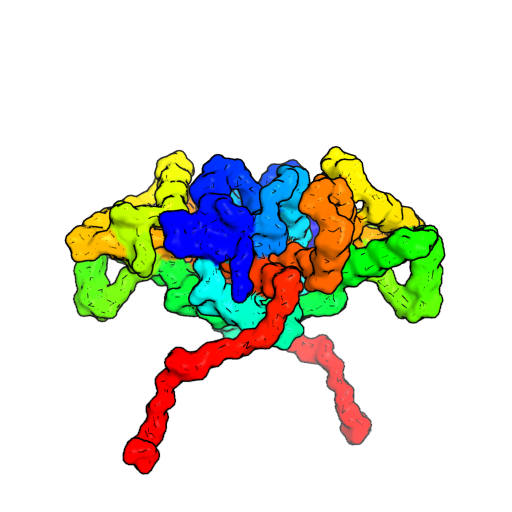 1 125 ? 4.406 29.75 23.5 1 97.31 125 LYS B N 1
ATOM 2962 C CA . LYS B 1 125 ? 4.008 30 24.891 1 97.31 125 LYS B CA 1
ATOM 2963 C C . LYS B 1 125 ? 3.623 28.719 25.594 1 97.31 125 LYS B C 1
ATOM 2965 O O . LYS B 1 125 ? 3.908 28.547 26.781 1 97.31 125 LYS B O 1
ATOM 2970 N N . LYS B 1 126 ? 3.029 27.828 24.891 1 97.06 126 LYS B N 1
ATOM 2971 C CA . LYS B 1 126 ? 2.58 26.547 25.438 1 97.06 126 LYS B CA 1
ATOM 2972 C C . LYS B 1 126 ? 3.725 25.547 25.5 1 97.06 126 LYS B C 1
ATOM 2974 O O . LYS B 1 126 ? 3.588 24.469 26.094 1 97.06 126 LYS B O 1
ATOM 2979 N N . GLY B 1 127 ? 4.801 25.891 24.859 1 96 127 GLY B N 1
ATOM 2980 C CA . GLY B 1 127 ? 5.922 24.969 24.781 1 96 127 GLY B CA 1
ATOM 2981 C C . GLY B 1 127 ? 5.656 23.781 23.875 1 96 127 GLY B C 1
ATOM 2982 O O . GLY B 1 127 ? 6.168 22.688 24.125 1 96 127 GLY B O 1
ATOM 2983 N N . GLN B 1 128 ? 4.809 23.969 22.953 1 95.56 128 GLN B N 1
ATOM 2984 C CA . GLN B 1 128 ? 4.449 22.891 22.031 1 95.56 128 GLN B CA 1
ATOM 2985 C C . GLN B 1 128 ? 5.109 23.078 20.672 1 95.56 128 GLN B C 1
ATOM 2987 O O . GLN B 1 128 ? 5.234 24.203 20.188 1 95.56 128 GLN B O 1
ATOM 2992 N N . LEU B 1 129 ? 5.488 22.016 20.141 1 94.44 129 LEU B N 1
ATOM 2993 C CA . LEU B 1 129 ? 6.012 22.031 18.781 1 94.44 129 LEU B CA 1
ATOM 2994 C C . LEU B 1 129 ? 4.887 22.219 17.766 1 94.44 129 LEU B C 1
ATOM 2996 O O . LEU B 1 129 ? 3.768 21.75 18 1 94.44 129 LEU B O 1
ATOM 3000 N N . ILE B 1 130 ? 5.188 22.922 16.75 1 96.75 130 ILE B N 1
ATOM 3001 C CA . ILE B 1 130 ? 4.266 22.969 15.625 1 96.75 130 ILE B CA 1
ATOM 3002 C C . ILE B 1 130 ? 4.52 21.781 14.703 1 96.75 130 ILE B C 1
ATOM 3004 O O . ILE B 1 130 ? 5.527 21.75 13.992 1 96.75 130 ILE B O 1
ATOM 3008 N N . MET B 1 131 ? 3.602 20.922 14.648 1 96.06 131 MET B N 1
ATOM 3009 C CA . MET B 1 131 ? 3.764 19.719 13.844 1 96.06 131 MET B CA 1
ATOM 3010 C C . MET B 1 131 ? 3.814 20.062 12.352 1 96.06 131 MET B C 1
ATOM 3012 O O . MET B 1 131 ? 3.07 20.922 11.883 1 96.06 131 MET B O 1
ATOM 3016 N N . GLY B 1 132 ? 4.699 19.406 11.68 1 96.12 132 GLY B N 1
ATOM 3017 C CA . GLY B 1 132 ? 4.848 19.656 10.258 1 96.12 132 GLY B CA 1
ATOM 3018 C C . GLY B 1 132 ? 5.855 20.75 9.945 1 96.12 132 GLY B C 1
ATOM 3019 O O . GLY B 1 132 ? 6.141 21.031 8.781 1 96.12 132 GLY B O 1
ATOM 3020 N N . ILE B 1 133 ? 6.367 21.375 11.008 1 97.31 133 ILE B N 1
ATOM 3021 C CA . ILE B 1 133 ? 7.391 22.391 10.852 1 97.31 133 ILE B CA 1
ATOM 3022 C C . ILE B 1 133 ? 8.727 21.875 11.375 1 97.31 133 ILE B C 1
ATOM 3024 O O . ILE B 1 133 ? 8.789 21.281 12.453 1 97.31 133 ILE B O 1
ATOM 3028 N N . GLY B 1 134 ? 9.711 22.062 10.57 1 95.31 134 GLY B N 1
ATOM 3029 C CA . GLY B 1 134 ? 11.047 21.688 10.992 1 95.31 134 GLY B CA 1
ATOM 3030 C C . GLY B 1 134 ? 11.562 20.422 10.32 1 95.31 134 GLY B C 1
ATOM 3031 O O . GLY B 1 134 ? 10.789 19.5 10.047 1 95.31 134 GLY B O 1
ATOM 3032 N N . HIS B 1 135 ? 12.797 20.422 10.039 1 91.25 135 HIS B N 1
ATOM 3033 C CA . HIS B 1 135 ? 13.445 19.266 9.445 1 91.25 135 HIS B CA 1
ATOM 3034 C C . HIS B 1 135 ? 14.875 19.109 9.953 1 91.25 135 HIS B C 1
ATOM 3036 O O . HIS B 1 135 ? 15.578 20.109 10.148 1 91.25 135 HIS B O 1
ATOM 3042 N N . ARG B 1 136 ? 15.289 17.938 10.102 1 85.19 136 ARG B N 1
ATOM 3043 C CA . ARG B 1 136 ? 16.625 17.656 10.625 1 85.19 136 ARG B CA 1
ATOM 3044 C C . ARG B 1 136 ? 17.703 18 9.602 1 85.19 136 ARG B C 1
ATOM 3046 O O . ARG B 1 136 ? 18.766 18.5 9.961 1 85.19 136 ARG B O 1
ATOM 3053 N N . VAL B 1 137 ? 17.422 17.734 8.383 1 84.88 137 VAL B N 1
ATOM 3054 C CA . VAL B 1 137 ? 18.438 17.812 7.332 1 84.88 137 VAL B CA 1
ATOM 3055 C C . VAL B 1 137 ? 18.125 18.969 6.395 1 84.88 137 VAL B C 1
ATOM 3057 O O . VAL B 1 137 ? 19.031 19.656 5.93 1 84.88 137 VAL B O 1
ATOM 3060 N N . LYS B 1 138 ? 16.906 19.25 6.18 1 90.88 138 LYS B N 1
ATOM 3061 C CA . LYS B 1 138 ? 16.5 20.25 5.195 1 90.88 138 LYS B CA 1
ATOM 3062 C C . LYS B 1 138 ? 16.297 21.609 5.848 1 90.88 138 LYS B C 1
ATOM 3064 O O . LYS B 1 138 ? 16.016 21.688 7.047 1 90.88 138 LYS B O 1
ATOM 3069 N N . SER B 1 139 ? 16.469 22.641 4.965 1 94.25 139 SER B N 1
ATOM 3070 C CA . SER B 1 139 ? 16.359 24.031 5.371 1 94.25 139 SER B CA 1
ATOM 3071 C C . SER B 1 139 ? 16.031 24.922 4.176 1 94.25 139 SER B C 1
ATOM 3073 O O . SER B 1 139 ? 15.859 24.438 3.059 1 94.25 139 SER B O 1
ATOM 3075 N N . LEU B 1 140 ? 15.953 26.266 4.5 1 94 140 LEU B N 1
ATOM 3076 C CA . LEU B 1 140 ? 15.781 27.234 3.422 1 94 140 LEU B CA 1
ATOM 3077 C C . LEU B 1 140 ? 16.906 27.125 2.402 1 94 140 LEU B C 1
ATOM 3079 O O . LEU B 1 140 ? 16.688 27.281 1.199 1 94 140 LEU B O 1
ATOM 3083 N N . ASN B 1 141 ? 18.078 26.844 2.867 1 91.88 141 ASN B N 1
ATOM 3084 C CA . ASN B 1 141 ? 19.266 26.781 2.025 1 91.88 141 ASN B CA 1
ATOM 3085 C C . ASN B 1 141 ? 19.422 25.406 1.383 1 91.88 141 ASN B C 1
ATOM 3087 O O . ASN B 1 141 ? 20.188 25.25 0.427 1 91.88 141 ASN B O 1
ATOM 3091 N N . ASN B 1 142 ? 18.766 24.453 1.896 1 91.44 142 ASN B N 1
ATOM 3092 C CA . ASN B 1 142 ? 18.703 23.078 1.382 1 91.44 142 ASN B CA 1
ATOM 3093 C C . ASN B 1 142 ? 17.266 22.562 1.353 1 91.44 142 ASN B C 1
ATOM 3095 O O . ASN B 1 142 ? 16.891 21.719 2.17 1 91.44 142 ASN B O 1
ATOM 3099 N N . PRO B 1 143 ? 16.578 23 0.364 1 90.88 143 PRO B N 1
ATOM 3100 C CA . PRO B 1 143 ? 15.141 22.734 0.361 1 90.88 143 PRO B CA 1
ATOM 3101 C C . PRO B 1 143 ? 14.812 21.266 0.101 1 90.88 143 PRO B C 1
ATOM 3103 O O . PRO B 1 143 ? 15.578 20.562 -0.575 1 90.88 143 PRO B O 1
ATOM 3106 N N . ASP B 1 144 ? 13.797 20.828 0.653 1 92.12 144 ASP B N 1
ATOM 3107 C CA . ASP B 1 144 ? 13.234 19.5 0.375 1 92.12 144 ASP B CA 1
ATOM 3108 C C . ASP B 1 144 ? 12.477 19.5 -0.955 1 92.12 144 ASP B C 1
ATOM 3110 O O . ASP B 1 144 ? 11.398 20.094 -1.064 1 92.12 144 ASP B O 1
ATOM 3114 N N . MET B 1 145 ? 13.008 18.844 -1.909 1 92.31 145 MET B N 1
ATOM 3115 C CA . MET B 1 145 ? 12.438 18.844 -3.256 1 92.31 145 MET B CA 1
ATOM 3116 C C . MET B 1 145 ? 11.039 18.234 -3.264 1 92.31 145 MET B C 1
ATOM 3118 O O . MET B 1 145 ? 10.195 18.625 -4.07 1 92.31 145 MET B O 1
ATOM 3122 N N . ARG B 1 146 ? 10.789 17.312 -2.387 1 93.88 146 ARG B N 1
ATOM 3123 C CA . ARG B 1 146 ? 9.453 16.75 -2.27 1 93.88 146 ARG B CA 1
ATOM 3124 C C . ARG B 1 146 ? 8.422 17.828 -1.973 1 93.88 146 ARG B C 1
ATOM 3126 O O . ARG B 1 146 ? 7.352 17.859 -2.582 1 93.88 146 ARG B O 1
ATOM 3133 N N . VAL B 1 147 ? 8.75 18.688 -1.073 1 95.62 147 VAL B N 1
ATOM 3134 C CA . VAL B 1 147 ? 7.863 19.781 -0.677 1 95.62 147 VAL B CA 1
ATOM 3135 C C . VAL B 1 147 ? 7.656 20.734 -1.853 1 95.62 147 VAL B C 1
ATOM 3137 O O . VAL B 1 147 ? 6.527 21.141 -2.131 1 95.62 147 VAL B O 1
ATOM 3140 N N . LYS B 1 148 ? 8.727 21.047 -2.531 1 95.06 148 LYS B N 1
ATOM 3141 C CA . LYS B 1 148 ? 8.648 21.969 -3.67 1 95.06 148 LYS B CA 1
ATOM 3142 C C . LYS B 1 148 ? 7.691 21.438 -4.734 1 95.06 148 LYS B C 1
ATOM 3144 O O . LYS B 1 148 ? 6.848 22.172 -5.238 1 95.06 148 LYS B O 1
ATOM 3149 N N . ILE B 1 149 ? 7.793 20.219 -5.031 1 95.12 149 ILE B N 1
ATOM 3150 C CA . ILE B 1 149 ? 7.004 19.625 -6.109 1 95.12 149 ILE B CA 1
ATOM 3151 C C . ILE B 1 149 ? 5.535 19.562 -5.695 1 95.12 149 ILE B C 1
ATOM 3153 O O . ILE B 1 149 ? 4.641 19.844 -6.496 1 95.12 149 ILE B O 1
ATOM 3157 N N . ILE B 1 150 ? 5.281 19.141 -4.465 1 96.81 150 ILE B N 1
ATOM 3158 C CA . ILE B 1 150 ? 3.908 19.094 -3.975 1 96.81 150 ILE B CA 1
ATOM 3159 C C . ILE B 1 150 ? 3.301 20.5 -3.99 1 96.81 150 ILE B C 1
ATOM 3161 O O . ILE B 1 150 ? 2.158 20.672 -4.414 1 96.81 150 ILE B O 1
ATOM 3165 N N . LYS B 1 151 ? 4.098 21.453 -3.559 1 97.31 151 LYS B N 1
ATOM 3166 C CA . LYS B 1 151 ? 3.643 22.844 -3.562 1 97.31 151 LYS B CA 1
ATOM 3167 C C . LYS B 1 151 ? 3.256 23.281 -4.969 1 97.31 151 LYS B C 1
ATOM 3169 O O . LYS B 1 151 ? 2.203 23.891 -5.164 1 97.31 151 LYS B O 1
ATOM 3174 N N . GLU B 1 152 ? 4.078 23.016 -5.914 1 97.31 152 GLU B N 1
ATOM 3175 C CA . GLU B 1 152 ? 3.83 23.406 -7.301 1 97.31 152 GLU B CA 1
ATOM 3176 C C . GLU B 1 152 ? 2.551 22.766 -7.832 1 97.31 152 GLU B C 1
ATOM 3178 O O . GLU B 1 152 ? 1.75 23.422 -8.5 1 97.31 152 GLU B O 1
ATOM 3183 N N . PHE B 1 153 ? 2.395 21.5 -7.547 1 97.81 153 PHE B N 1
ATOM 3184 C CA . PHE B 1 153 ? 1.198 20.797 -7.988 1 97.81 153 PHE B CA 1
ATOM 3185 C C . PHE B 1 153 ? -0.054 21.422 -7.383 1 97.81 153 PHE B C 1
ATOM 3187 O O . PHE B 1 153 ? -1.04 21.656 -8.086 1 97.81 153 PHE B O 1
ATOM 3194 N N . VAL B 1 154 ? -0.009 21.703 -6.094 1 98.19 154 VAL B N 1
ATOM 3195 C CA . VAL B 1 154 ? -1.158 22.219 -5.363 1 98.19 154 VAL B CA 1
ATOM 3196 C C . VAL B 1 154 ? -1.498 23.625 -5.867 1 98.19 154 VAL B C 1
ATOM 3198 O O . VAL B 1 154 ? -2.67 23.938 -6.074 1 98.19 154 VAL B O 1
ATOM 3201 N N . MET B 1 155 ? -0.519 24.406 -6.117 1 98.19 155 MET B N 1
ATOM 3202 C CA . MET B 1 155 ? -0.716 25.766 -6.609 1 98.19 155 MET B CA 1
ATOM 3203 C C . MET B 1 155 ? -1.37 25.766 -7.988 1 98.19 155 MET B C 1
ATOM 3205 O O . MET B 1 155 ? -2.176 26.641 -8.305 1 98.19 155 MET B O 1
ATOM 3209 N N . GLU B 1 156 ? -1.096 24.797 -8.688 1 98 156 GLU B N 1
ATOM 3210 C CA . GLU B 1 156 ? -1.566 24.734 -10.07 1 98 156 GLU B CA 1
ATOM 3211 C C . GLU B 1 156 ? -2.955 24.109 -10.148 1 98 156 GLU B C 1
ATOM 3213 O O . GLU B 1 156 ? -3.771 24.5 -10.992 1 98 156 GLU B O 1
ATOM 3218 N N . HIS B 1 157 ? -3.281 23.188 -9.281 1 98.06 157 HIS B N 1
ATOM 3219 C CA . HIS B 1 157 ? -4.414 22.328 -9.594 1 98.06 157 HIS B CA 1
ATOM 3220 C C . HIS B 1 157 ? -5.516 22.453 -8.555 1 98.06 157 HIS B C 1
ATOM 3222 O O . HIS B 1 157 ? -6.676 22.141 -8.82 1 98.06 157 HIS B O 1
ATOM 3228 N N . PHE B 1 158 ? -5.16 22.844 -7.316 1 98.38 158 PHE B N 1
ATOM 3229 C CA . PHE B 1 158 ? -6.188 22.938 -6.289 1 98.38 158 PHE B CA 1
ATOM 3230 C C . PHE B 1 158 ? -7.105 24.125 -6.539 1 98.38 158 PHE B C 1
ATOM 3232 O O . PHE B 1 158 ? -6.633 25.219 -6.855 1 98.38 158 PHE B O 1
ATOM 3239 N N . PRO B 1 159 ? -8.43 23.969 -6.438 1 98.06 159 PRO B N 1
ATOM 3240 C CA . PRO B 1 159 ? -9.352 25.094 -6.645 1 98.06 159 PRO B CA 1
ATOM 3241 C C . PRO B 1 159 ? -9.211 26.172 -5.574 1 98.06 159 PRO B C 1
ATOM 3243 O O . PRO B 1 159 ? -9.5 27.344 -5.836 1 98.06 159 PRO B O 1
ATOM 3246 N N . ALA B 1 160 ? -8.906 25.844 -4.34 1 98.19 160 ALA B N 1
ATOM 3247 C CA . ALA B 1 160 ? -8.664 26.75 -3.217 1 98.19 160 ALA B CA 1
ATOM 3248 C C . ALA B 1 160 ? -7.684 26.125 -2.225 1 98.19 160 ALA B C 1
ATOM 3250 O O . ALA B 1 160 ? -7.691 24.906 -2.004 1 98.19 160 ALA B O 1
ATOM 3251 N N . ARG B 1 161 ? -6.906 26.938 -1.625 1 98.31 161 ARG B N 1
ATOM 3252 C CA . ARG B 1 161 ? -5.852 26.453 -0.744 1 98.31 161 ARG B CA 1
ATOM 3253 C C . ARG B 1 161 ? -5.586 27.438 0.39 1 98.31 161 ARG B C 1
ATOM 3255 O O . ARG B 1 161 ? -4.441 27.844 0.611 1 98.31 161 ARG B O 1
ATOM 3262 N N . PRO B 1 162 ? -6.605 27.812 1.119 1 98.75 162 PRO B N 1
ATOM 3263 C CA . PRO B 1 162 ? -6.414 28.797 2.18 1 98.75 162 PRO B CA 1
ATOM 3264 C C . PRO B 1 162 ? -5.5 28.297 3.297 1 98.75 162 PRO B C 1
ATOM 3266 O O . PRO B 1 162 ? -4.688 29.062 3.824 1 98.75 162 PRO B O 1
ATOM 3269 N N . LEU B 1 163 ? -5.648 27.078 3.682 1 98.81 163 LEU B N 1
ATOM 3270 C CA . LEU B 1 163 ? -4.832 26.562 4.777 1 98.81 163 LEU B CA 1
ATOM 3271 C C . LEU B 1 163 ? -3.369 26.453 4.352 1 98.81 163 LEU B C 1
ATOM 3273 O O . LEU B 1 163 ? -2.465 26.688 5.156 1 98.81 163 LEU B O 1
ATOM 3277 N N . PHE B 1 164 ? -3.193 26.016 3.143 1 98.81 164 PHE B N 1
ATOM 3278 C CA . PHE B 1 164 ? -1.846 25.953 2.588 1 98.81 164 PHE B CA 1
ATOM 3279 C C . PHE B 1 164 ? -1.198 27.328 2.6 1 98.81 164 PHE B C 1
ATOM 3281 O O . PHE B 1 164 ? -0.047 27.484 3.018 1 98.81 164 PHE B O 1
ATOM 3288 N N . SER B 1 165 ? -1.927 28.344 2.186 1 98.75 165 SER B N 1
ATOM 3289 C CA . SER B 1 165 ? -1.432 29.719 2.211 1 98.75 165 SER B CA 1
ATOM 3290 C C . SER B 1 165 ? -1.101 30.156 3.633 1 98.75 165 SER B C 1
ATOM 3292 O O . SER B 1 165 ? -0.086 30.812 3.863 1 98.75 165 SER B O 1
ATOM 3294 N N . TYR B 1 166 ? -1.997 29.797 4.492 1 98.88 166 TYR B N 1
ATOM 3295 C CA . TYR B 1 166 ? -1.782 30.062 5.91 1 98.88 166 TYR B CA 1
ATOM 3296 C C . TYR B 1 166 ? -0.494 29.422 6.402 1 98.88 166 TYR B C 1
ATOM 3298 O O . TYR B 1 166 ? 0.302 30.047 7.098 1 98.88 166 TYR B O 1
ATOM 3306 N N . ALA B 1 167 ? -0.241 28.172 6.051 1 98.81 167 ALA B N 1
ATOM 3307 C CA . ALA B 1 167 ? 0.941 27.422 6.469 1 98.81 167 ALA B CA 1
ATOM 3308 C C . ALA B 1 167 ? 2.215 28.047 5.914 1 98.81 167 ALA B C 1
ATOM 3310 O O . ALA B 1 167 ? 3.258 28.047 6.57 1 98.81 167 ALA B O 1
ATOM 3311 N N . LEU B 1 168 ? 2.111 28.594 4.684 1 98.5 168 LEU B N 1
ATOM 3312 C CA . LEU B 1 168 ? 3.264 29.266 4.086 1 98.5 168 LEU B CA 1
ATOM 3313 C C . LEU B 1 168 ? 3.637 30.516 4.875 1 98.5 168 LEU B C 1
ATOM 3315 O O . LEU B 1 168 ? 4.82 30.828 5.023 1 98.5 168 LEU B O 1
ATOM 3319 N N . GLU B 1 169 ? 2.656 31.219 5.336 1 98.69 169 GLU B N 1
ATOM 3320 C CA . GLU B 1 169 ? 2.918 32.375 6.172 1 98.69 169 GLU B CA 1
ATOM 3321 C C . GLU B 1 169 ? 3.549 31.984 7.5 1 98.69 169 GLU B C 1
ATOM 3323 O O . GLU B 1 169 ? 4.434 32.688 8.008 1 98.69 169 GLU B O 1
ATOM 3328 N N . VAL B 1 170 ? 3.066 30.891 8.055 1 98.81 170 VAL B N 1
ATOM 3329 C CA . VAL B 1 170 ? 3.65 30.375 9.281 1 98.81 170 VAL B CA 1
ATOM 3330 C C . VAL B 1 170 ? 5.117 30.016 9.047 1 98.81 170 VAL B C 1
ATOM 3332 O O . VAL B 1 170 ? 5.977 30.312 9.883 1 98.81 170 VAL B O 1
ATOM 3335 N N . GLU B 1 171 ? 5.414 29.328 7.938 1 98.44 171 GLU B N 1
ATOM 3336 C CA . GLU B 1 171 ? 6.785 28.953 7.59 1 98.44 171 GLU B CA 1
ATOM 3337 C C . GLU B 1 171 ? 7.688 30.188 7.539 1 98.44 171 GLU B C 1
ATOM 3339 O O . GLU B 1 171 ? 8.828 30.141 8 1 98.44 171 GLU B O 1
ATOM 3344 N N . LYS B 1 172 ? 7.164 31.312 6.977 1 98.25 172 LYS B N 1
ATOM 3345 C CA . LYS B 1 172 ? 7.945 32.531 6.906 1 98.25 172 LYS B CA 1
ATOM 3346 C C . LYS B 1 172 ? 8.344 33.031 8.297 1 98.25 172 LYS B C 1
ATOM 3348 O O . LYS B 1 172 ? 9.469 33.469 8.508 1 98.25 172 LYS B O 1
ATOM 3353 N N . ILE B 1 173 ? 7.445 32.875 9.141 1 98.5 173 ILE B N 1
ATOM 3354 C CA . ILE B 1 173 ? 7.672 33.344 10.508 1 98.5 173 ILE B CA 1
ATOM 3355 C C . ILE B 1 173 ? 8.664 32.406 11.211 1 98.5 173 ILE B C 1
ATOM 3357 O O . ILE B 1 173 ? 9.617 32.875 11.844 1 98.5 173 ILE B O 1
ATOM 3361 N N . THR B 1 174 ? 8.453 31.125 11.102 1 98.31 174 THR B N 1
ATOM 3362 C CA . THR B 1 174 ? 9.289 30.172 11.828 1 98.31 174 THR B CA 1
ATOM 3363 C C . THR B 1 174 ? 10.711 30.172 11.266 1 98.31 174 THR B C 1
ATOM 3365 O O . THR B 1 174 ? 11.68 30.031 12.016 1 98.31 174 THR B O 1
ATOM 3368 N N . THR B 1 175 ? 10.828 30.344 9.961 1 97.81 175 THR B N 1
ATOM 3369 C CA . THR B 1 175 ? 12.156 30.281 9.344 1 97.81 175 THR B CA 1
ATOM 3370 C C . THR B 1 175 ? 12.938 31.562 9.641 1 97.81 175 THR B C 1
ATOM 3372 O O . THR B 1 175 ? 14.164 31.594 9.492 1 97.81 175 THR B O 1
ATOM 3375 N N . SER B 1 176 ? 12.281 32.625 9.945 1 97 176 SER B N 1
ATOM 3376 C CA . SER B 1 176 ? 12.969 33.812 10.375 1 97 176 SER B CA 1
ATOM 3377 C C . SER B 1 176 ? 13.711 33.594 11.695 1 97 176 SER B C 1
ATOM 3379 O O . SER B 1 176 ? 14.672 34.312 11.992 1 97 176 SER B O 1
ATOM 3381 N N . LYS B 1 177 ? 13.305 32.625 12.453 1 94.69 177 LYS B N 1
ATOM 3382 C CA . LYS B 1 177 ? 13.961 32.281 13.703 1 94.69 177 LYS B CA 1
ATOM 3383 C C . LYS B 1 177 ? 15.117 31.312 13.469 1 94.69 177 LYS B C 1
ATOM 3385 O O . LYS B 1 177 ? 16.219 31.516 13.969 1 94.69 177 LYS B O 1
ATOM 3390 N N . LYS B 1 178 ? 14.805 30.297 12.828 1 95.88 178 LYS B N 1
ATOM 3391 C CA . LYS B 1 178 ? 15.789 29.281 12.453 1 95.88 178 LYS B CA 1
ATOM 3392 C C . LYS B 1 178 ? 15.539 28.766 11.039 1 95.88 178 LYS B C 1
ATOM 3394 O O . LYS B 1 178 ? 14.406 28.422 10.688 1 95.88 178 LYS B O 1
ATOM 3399 N N . PRO B 1 179 ? 16.516 28.641 10.289 1 96.31 179 PRO B N 1
ATOM 3400 C CA . PRO B 1 179 ? 16.359 28.312 8.867 1 96.31 179 PRO B CA 1
ATOM 3401 C C . PRO B 1 179 ? 15.797 26.922 8.633 1 96.31 179 PRO B C 1
ATOM 3403 O O . PRO B 1 179 ? 15.297 26.609 7.551 1 96.31 179 PRO B O 1
ATOM 3406 N N . ASN B 1 180 ? 15.906 25.984 9.562 1 96.5 180 ASN B N 1
ATOM 3407 C CA . ASN B 1 180 ? 15.453 24.609 9.359 1 96.5 180 ASN B CA 1
ATOM 3408 C C . ASN B 1 180 ? 14.016 24.422 9.836 1 96.5 180 ASN B C 1
ATOM 3410 O O . ASN B 1 180 ? 13.477 23.312 9.766 1 96.5 180 ASN B O 1
ATOM 3414 N N . LEU B 1 181 ? 13.414 25.484 10.359 1 97.69 181 LEU B N 1
ATOM 3415 C CA . LEU B 1 181 ? 12.016 25.438 10.766 1 97.69 181 LEU B CA 1
ATOM 3416 C C . LEU B 1 181 ? 11.094 25.688 9.578 1 97.69 181 LEU B C 1
ATOM 3418 O O . LEU B 1 181 ? 10.227 26.562 9.641 1 97.69 181 LEU B O 1
ATOM 3422 N N . ILE B 1 182 ? 11.258 24.844 8.602 1 97.69 182 ILE B N 1
ATOM 3423 C CA . ILE B 1 182 ? 10.5 24.922 7.363 1 97.69 182 ILE B CA 1
ATOM 3424 C C . ILE B 1 182 ? 9.273 24.016 7.449 1 97.69 182 ILE B C 1
ATOM 3426 O O . ILE B 1 182 ? 9.227 23.094 8.273 1 97.69 182 ILE B O 1
ATOM 3430 N N . LEU B 1 183 ? 8.281 24.328 6.586 1 97.62 183 LEU B N 1
ATOM 3431 C CA . LEU B 1 183 ? 7.203 23.375 6.34 1 97.62 183 LEU B CA 1
ATOM 3432 C C . LEU B 1 183 ? 7.734 22.125 5.664 1 97.62 183 LEU B C 1
ATOM 3434 O O . LEU B 1 183 ? 8.18 22.172 4.516 1 97.62 183 LEU B O 1
ATOM 3438 N N . ASN B 1 184 ? 7.715 21 6.375 1 95.81 184 ASN B N 1
ATOM 3439 C CA . ASN B 1 184 ? 8.281 19.781 5.816 1 95.81 184 ASN B CA 1
ATOM 3440 C C . ASN B 1 184 ? 7.234 19 5.031 1 95.81 184 ASN B C 1
ATOM 3442 O O . ASN B 1 184 ? 6.113 19.469 4.832 1 95.81 184 ASN B O 1
ATOM 3446 N N . VAL B 1 185 ? 7.594 17.844 4.523 1 95.12 185 VAL B N 1
ATOM 3447 C CA . VAL B 1 185 ? 6.742 17.078 3.619 1 95.12 185 VAL B CA 1
ATOM 3448 C C . VAL B 1 185 ? 5.461 16.672 4.34 1 95.12 185 VAL B C 1
ATOM 3450 O O . VAL B 1 185 ? 4.371 16.719 3.764 1 95.12 185 VAL B O 1
ATOM 3453 N N . ASP B 1 186 ? 5.555 16.25 5.609 1 95.94 186 ASP B N 1
ATOM 3454 C CA . ASP B 1 186 ? 4.371 15.891 6.383 1 95.94 186 ASP B CA 1
ATOM 3455 C C . ASP B 1 186 ? 3.432 17.094 6.531 1 95.94 186 ASP B C 1
ATOM 3457 O O . ASP B 1 186 ? 2.217 16.953 6.387 1 95.94 186 ASP B O 1
ATOM 3461 N N . GLY B 1 187 ? 4.031 18.234 6.801 1 97.5 187 GLY B N 1
ATOM 3462 C CA . GLY B 1 187 ? 3.236 19.438 6.965 1 97.5 187 GLY B CA 1
ATOM 3463 C C . GLY B 1 187 ? 2.5 19.844 5.699 1 97.5 187 GLY B C 1
ATOM 3464 O O . GLY B 1 187 ? 1.306 20.141 5.738 1 97.5 187 GLY B O 1
ATOM 3465 N N . VAL B 1 188 ? 3.221 19.875 4.625 1 98.25 188 VAL B N 1
ATOM 3466 C CA . VAL B 1 188 ? 2.611 20.312 3.371 1 98.25 188 VAL B CA 1
ATOM 3467 C C . VAL B 1 188 ? 1.501 19.344 2.971 1 98.25 188 VAL B C 1
ATOM 3469 O O . VAL B 1 188 ? 0.425 19.766 2.543 1 98.25 188 VAL B O 1
ATOM 3472 N N . ILE B 1 189 ? 1.729 18.047 3.115 1 98 189 ILE B N 1
ATOM 3473 C CA . ILE B 1 189 ? 0.709 17.047 2.795 1 98 189 ILE B CA 1
ATOM 3474 C C . ILE B 1 189 ? -0.512 17.25 3.689 1 98 189 ILE B C 1
ATOM 3476 O O . ILE B 1 189 ? -1.648 17.234 3.211 1 98 189 ILE B O 1
ATOM 3480 N N . ALA B 1 190 ? -0.269 17.5 4.938 1 98.25 190 ALA B N 1
ATOM 3481 C CA . ALA B 1 190 ? -1.348 17.641 5.914 1 98.25 190 ALA B CA 1
ATOM 3482 C C . ALA B 1 190 ? -2.25 18.828 5.566 1 98.25 190 ALA B C 1
ATOM 3484 O O . ALA B 1 190 ? -3.467 18.672 5.441 1 98.25 190 ALA B O 1
ATOM 3485 N N . VAL B 1 191 ? -1.675 19.984 5.375 1 98.75 191 VAL B N 1
ATOM 3486 C CA . VAL B 1 191 ? -2.482 21.188 5.18 1 98.75 191 VAL B CA 1
ATOM 3487 C C . VAL B 1 191 ? -3.152 21.141 3.809 1 98.75 191 VAL B C 1
ATOM 3489 O O . VAL B 1 191 ? -4.285 21.609 3.648 1 98.75 191 VAL B O 1
ATOM 3492 N N . CYS B 1 192 ? -2.482 20.578 2.822 1 98.75 192 CYS B N 1
ATOM 3493 C CA . CYS B 1 192 ? -3.076 20.453 1.495 1 98.75 192 CYS B CA 1
ATOM 3494 C C . CYS B 1 192 ? -4.215 19.438 1.5 1 98.75 192 CYS B C 1
ATOM 3496 O O . CYS B 1 192 ? -5.215 19.625 0.804 1 98.75 192 CYS B O 1
ATOM 3498 N N . PHE B 1 193 ? -4.043 18.375 2.258 1 98.62 193 PHE B N 1
ATOM 3499 C CA . PHE B 1 193 ? -5.102 17.375 2.393 1 98.62 193 PHE B CA 1
ATOM 3500 C C . PHE B 1 193 ? -6.34 18 3.035 1 98.62 193 PHE B C 1
ATOM 3502 O O . PHE B 1 193 ? -7.465 17.734 2.6 1 98.62 193 PHE B O 1
ATOM 3509 N N . VAL B 1 194 ? -6.148 18.812 4.031 1 98.56 194 VAL B N 1
ATOM 3510 C CA . VAL B 1 194 ? -7.266 19.5 4.668 1 98.56 194 VAL B CA 1
ATOM 3511 C C . VAL B 1 194 ? -7.957 20.406 3.652 1 98.56 194 VAL B C 1
ATOM 3513 O O . VAL B 1 194 ? -9.188 20.438 3.568 1 98.56 194 VAL B O 1
ATOM 3516 N N . ASP B 1 195 ? -7.145 21.188 2.904 1 98.75 195 ASP B N 1
ATOM 3517 C CA . ASP B 1 195 ? -7.707 22.047 1.875 1 98.75 195 ASP B CA 1
ATOM 3518 C C . ASP B 1 195 ? -8.516 21.25 0.863 1 98.75 195 ASP B C 1
ATOM 3520 O O . ASP B 1 195 ? -9.594 21.672 0.44 1 98.75 195 ASP B O 1
ATOM 3524 N N . LEU B 1 196 ? -7.98 20.141 0.502 1 98.5 196 LEU B N 1
ATOM 3525 C CA . LEU B 1 196 ? -8.68 19.25 -0.426 1 98.5 196 LEU B CA 1
ATOM 3526 C C . LEU B 1 196 ? -10.023 18.828 0.145 1 98.5 196 LEU B C 1
ATOM 3528 O O . LEU B 1 196 ? -11.047 18.906 -0.538 1 98.5 196 LEU B O 1
ATOM 3532 N N . LEU B 1 197 ? -10.062 18.344 1.372 1 98.12 197 LEU B N 1
ATOM 3533 C CA . LEU B 1 197 ? -11.289 17.875 2.008 1 98.12 197 LEU B CA 1
ATOM 3534 C C . LEU B 1 197 ? -12.312 18.984 2.102 1 98.12 197 LEU B C 1
ATOM 3536 O O . LEU B 1 197 ? -13.508 18.766 1.855 1 98.12 197 LEU B O 1
ATOM 3540 N N . ARG B 1 198 ? -11.812 20.172 2.328 1 98.38 198 ARG B N 1
ATOM 3541 C CA . ARG B 1 198 ? -12.719 21.281 2.648 1 98.38 198 ARG B CA 1
ATOM 3542 C C . ARG B 1 198 ? -13.133 22.031 1.389 1 98.38 198 ARG B C 1
ATOM 3544 O O . ARG B 1 198 ? -14.188 22.672 1.356 1 98.38 198 ARG B O 1
ATOM 3551 N N . ASN B 1 199 ? -12.32 21.953 0.313 1 98.19 199 ASN B N 1
ATOM 3552 C CA . ASN B 1 199 ? -12.531 22.922 -0.755 1 98.19 199 ASN B CA 1
ATOM 3553 C C . ASN B 1 199 ? -12.617 22.234 -2.119 1 98.19 199 ASN B C 1
ATOM 3555 O O . ASN B 1 199 ? -12.719 22.922 -3.146 1 98.19 199 ASN B O 1
ATOM 3559 N N . SER B 1 200 ? -12.57 20.938 -2.17 1 97 200 SER B N 1
ATOM 3560 C CA . SER B 1 200 ? -12.656 20.219 -3.438 1 97 200 SER B CA 1
ATOM 3561 C C . SER B 1 200 ? -14.086 20.203 -3.969 1 97 200 SER B C 1
ATOM 3563 O O . SER B 1 200 ? -14.32 19.891 -5.137 1 97 200 SER B O 1
ATOM 3565 N N . GLY B 1 201 ? -15.062 20.516 -3.137 1 97.44 201 GLY B N 1
ATOM 3566 C CA . GLY B 1 201 ? -16.469 20.406 -3.498 1 97.44 201 GLY B CA 1
ATOM 3567 C C . GLY B 1 201 ? -17.016 19 -3.365 1 97.44 201 GLY B C 1
ATOM 3568 O O . GLY B 1 201 ? -18.203 18.766 -3.607 1 97.44 201 GLY B O 1
ATOM 3569 N N . CYS B 1 202 ? -16.219 18.094 -2.826 1 97.69 202 CYS B N 1
ATOM 3570 C CA . CYS B 1 202 ? -16.609 16.688 -2.795 1 97.69 202 CYS B CA 1
ATOM 3571 C C . CYS B 1 202 ? -17.062 16.266 -1.399 1 97.69 202 CYS B C 1
ATOM 3573 O O . CYS B 1 202 ? -17.656 15.203 -1.223 1 97.69 202 CYS B O 1
ATOM 3575 N N . PHE B 1 203 ? -16.828 17.125 -0.395 1 97.81 203 PHE B N 1
ATOM 3576 C CA . PHE B 1 203 ? -17.156 16.828 0.993 1 97.81 203 PHE B CA 1
ATOM 3577 C C . PHE B 1 203 ? -17.859 18.016 1.651 1 97.81 203 PHE B C 1
ATOM 3579 O O . PHE B 1 203 ? -17.578 19.172 1.322 1 97.81 203 PHE B O 1
ATOM 3586 N N . THR B 1 204 ? -18.766 17.688 2.539 1 97.62 204 THR B N 1
ATOM 3587 C CA . THR B 1 204 ? -19.281 18.734 3.41 1 97.62 204 THR B CA 1
ATOM 3588 C C . THR B 1 204 ? -18.234 19.109 4.465 1 97.62 204 THR B C 1
ATOM 3590 O O . THR B 1 204 ? -17.281 18.375 4.688 1 97.62 204 THR B O 1
ATOM 3593 N N . ARG B 1 205 ? -18.453 20.25 5.016 1 97.19 205 ARG B N 1
ATOM 3594 C CA . ARG B 1 205 ? -17.562 20.672 6.082 1 97.19 205 ARG B CA 1
ATOM 3595 C C . ARG B 1 205 ? -17.547 19.672 7.23 1 97.19 205 ARG B C 1
ATOM 3597 O O . ARG B 1 205 ? -16.5 19.422 7.832 1 97.19 205 ARG B O 1
ATOM 3604 N N . GLU B 1 206 ? -18.688 19.109 7.512 1 96.88 206 GLU B N 1
ATOM 3605 C CA . GLU B 1 206 ? -18.797 18.109 8.578 1 96.88 206 GLU B CA 1
ATOM 3606 C C . GLU B 1 206 ? -18.031 16.844 8.234 1 96.88 206 GLU B C 1
ATOM 3608 O O . GLU B 1 206 ? -17.312 16.297 9.078 1 96.88 206 GLU B O 1
ATOM 3613 N N . GLU B 1 207 ? -18.125 16.406 7.004 1 96.19 207 GLU B N 1
ATOM 3614 C CA . GLU B 1 207 ? -17.375 15.234 6.551 1 96.19 207 GLU B CA 1
ATOM 3615 C C . GLU B 1 207 ? -15.875 15.484 6.625 1 96.19 207 GLU B C 1
ATOM 3617 O O . GLU B 1 207 ? -15.117 14.625 7.086 1 96.19 207 GLU B O 1
ATOM 3622 N N . ALA B 1 208 ? -15.547 16.656 6.137 1 97.38 208 ALA B N 1
ATOM 3623 C CA . ALA B 1 208 ? -14.133 17.031 6.156 1 97.38 208 ALA B CA 1
ATOM 3624 C C . ALA B 1 208 ? -13.57 16.969 7.578 1 97.38 208 ALA B C 1
ATOM 3626 O O . ALA B 1 208 ? -12.5 16.406 7.805 1 97.38 208 ALA B O 1
ATOM 3627 N N . GLN B 1 209 ? -14.336 17.516 8.477 1 96.62 209 GLN B N 1
ATOM 3628 C CA . GLN B 1 209 ? -13.898 17.547 9.875 1 96.62 209 GLN B CA 1
ATOM 3629 C C . GLN B 1 209 ? -13.789 16.125 10.438 1 96.62 209 GLN B C 1
ATOM 3631 O O . GLN B 1 209 ? -12.867 15.828 11.195 1 96.62 209 GLN B O 1
ATOM 3636 N N . GLU B 1 210 ? -14.672 15.312 10.078 1 94.75 210 GLU B N 1
ATOM 3637 C CA . GLU B 1 210 ? -14.648 13.922 10.531 1 94.75 210 GLU B CA 1
ATOM 3638 C C . GLU B 1 210 ? -13.406 13.195 10.031 1 94.75 210 GLU B C 1
ATOM 3640 O O . GLU B 1 210 ? -12.758 12.461 10.781 1 94.75 210 GLU B O 1
ATOM 3645 N N . TYR B 1 211 ? -13.062 13.383 8.758 1 95.75 211 TYR B N 1
ATOM 3646 C CA . TYR B 1 211 ? -11.883 12.75 8.18 1 95.75 211 TYR B CA 1
ATOM 3647 C C . TYR B 1 211 ? -10.609 13.258 8.844 1 95.75 211 TYR B C 1
ATOM 3649 O O . TYR B 1 211 ? -9.664 12.5 9.039 1 95.75 211 TYR B O 1
ATOM 3657 N N . ILE B 1 212 ? -10.609 14.531 9.172 1 95.12 212 ILE B N 1
ATOM 3658 C CA . ILE B 1 212 ? -9.461 15.109 9.852 1 95.12 212 ILE B CA 1
ATOM 3659 C C . ILE B 1 212 ? -9.336 14.5 11.25 1 95.12 212 ILE B C 1
ATOM 3661 O O . ILE B 1 212 ? -8.25 14.07 11.656 1 95.12 212 ILE B O 1
ATOM 3665 N N . GLU B 1 213 ? -10.414 14.336 11.938 1 92.12 213 GLU B N 1
ATOM 3666 C CA . GLU B 1 213 ? -10.422 13.867 13.32 1 92.12 213 GLU B CA 1
ATOM 3667 C C . GLU B 1 213 ? -10.102 12.375 13.398 1 92.12 213 GLU B C 1
ATOM 3669 O O . GLU B 1 213 ? -9.484 11.914 14.367 1 92.12 213 GLU B O 1
ATOM 3674 N N . MET B 1 214 ? -10.453 11.711 12.406 1 89.12 214 MET B N 1
ATOM 3675 C CA . MET B 1 214 ? -10.234 10.266 12.398 1 89.12 214 MET B CA 1
ATOM 3676 C C . MET B 1 214 ? -8.781 9.938 12.078 1 89.12 214 MET B C 1
ATOM 3678 O O . MET B 1 214 ? -8.336 8.812 12.312 1 89.12 214 MET B O 1
ATOM 3682 N N . GLY B 1 215 ? -8.07 10.953 11.578 1 89.31 215 GLY B N 1
ATOM 3683 C CA . GLY B 1 215 ? -6.672 10.734 11.25 1 89.31 215 GLY B CA 1
ATOM 3684 C C . GLY B 1 215 ? -6.473 10.086 9.891 1 89.31 215 GLY B C 1
ATOM 3685 O O . GLY B 1 215 ? -5.602 9.234 9.727 1 89.31 215 GLY B O 1
ATOM 3686 N N . SER B 1 216 ? -7.324 10.453 8.922 1 91.69 216 SER B N 1
ATOM 3687 C CA . SER B 1 216 ? -7.32 9.82 7.605 1 91.69 216 SER B CA 1
ATOM 3688 C C . SER B 1 216 ? -6.055 10.18 6.828 1 91.69 216 SER B C 1
ATOM 3690 O O . SER B 1 216 ? -5.656 9.453 5.918 1 91.69 216 SER B O 1
ATOM 3692 N N . ILE B 1 217 ? -5.445 11.234 7.188 1 94.5 217 ILE B N 1
ATOM 3693 C CA . ILE B 1 217 ? -4.281 11.695 6.441 1 94.5 217 ILE B CA 1
ATOM 3694 C C . ILE B 1 217 ? -3.104 10.758 6.676 1 94.5 217 ILE B C 1
ATOM 3696 O O . ILE B 1 217 ? -2.307 10.508 5.77 1 94.5 217 ILE B O 1
ATOM 3700 N N . ASN B 1 218 ? -3.072 10.227 7.863 1 95.25 218 ASN B N 1
ATOM 3701 C CA . ASN B 1 218 ? -1.996 9.305 8.195 1 95.25 218 ASN B CA 1
ATOM 3702 C C . ASN B 1 218 ? -2.115 7.996 7.418 1 95.25 218 ASN B C 1
ATOM 3704 O O . ASN B 1 218 ? -1.154 7.23 7.332 1 95.25 218 ASN B O 1
ATOM 3708 N N . SER B 1 219 ? -3.293 7.707 6.895 1 96.81 219 SER B N 1
ATOM 3709 C CA . SER B 1 219 ? -3.488 6.52 6.07 1 96.81 219 SER B CA 1
ATOM 3710 C C . SER B 1 219 ? -2.574 6.535 4.852 1 96.81 219 SER B C 1
ATOM 3712 O O . SER B 1 219 ? -2.055 5.496 4.441 1 96.81 219 SER B O 1
ATOM 3714 N N . LEU B 1 220 ? -2.355 7.723 4.301 1 96.56 220 LEU B N 1
ATOM 3715 C CA . LEU B 1 220 ? -1.464 7.852 3.156 1 96.56 220 LEU B CA 1
ATOM 3716 C C . LEU B 1 220 ? -0.022 7.547 3.551 1 96.56 220 LEU B C 1
ATOM 3718 O O . LEU B 1 220 ? 0.703 6.883 2.807 1 96.56 220 LEU B O 1
ATOM 3722 N N . PHE B 1 221 ? 0.31 8.055 4.676 1 96.38 221 PHE B N 1
ATOM 3723 C CA . PHE B 1 221 ? 1.661 7.812 5.168 1 96.38 221 PHE B CA 1
ATOM 3724 C C . PHE B 1 221 ? 1.886 6.324 5.414 1 96.38 221 PHE B C 1
ATOM 3726 O O . PHE B 1 221 ? 2.91 5.77 5.008 1 96.38 221 PHE B O 1
ATOM 3733 N N . VAL B 1 222 ? 0.945 5.699 6.055 1 97.56 222 VAL B N 1
ATOM 3734 C CA . VAL B 1 222 ? 1.045 4.285 6.41 1 97.56 222 VAL B CA 1
ATOM 3735 C C . VAL B 1 222 ? 1.124 3.438 5.145 1 97.56 222 VAL B C 1
ATOM 3737 O O . VAL B 1 222 ? 1.961 2.537 5.043 1 97.56 222 VAL B O 1
ATOM 3740 N N . LEU B 1 223 ? 0.314 3.713 4.203 1 98.38 223 LEU B N 1
ATOM 3741 C CA . LEU B 1 223 ? 0.328 2.984 2.939 1 98.38 223 LEU B CA 1
ATOM 3742 C C . LEU B 1 223 ? 1.612 3.264 2.166 1 98.38 223 LEU B C 1
ATOM 3744 O O . LEU B 1 223 ? 2.227 2.344 1.622 1 98.38 223 LEU B O 1
ATOM 3748 N N . GLY B 1 224 ? 1.98 4.504 2.088 1 97.81 224 GLY B N 1
ATOM 3749 C CA . GLY B 1 224 ? 3.223 4.863 1.421 1 97.81 224 GLY B CA 1
ATOM 3750 C C . GLY B 1 224 ? 4.434 4.156 1.999 1 97.81 224 GLY B C 1
ATOM 3751 O O . GLY B 1 224 ? 5.203 3.531 1.265 1 97.81 224 GLY B O 1
ATOM 3752 N N . ARG B 1 225 ? 4.543 4.191 3.297 1 97.56 225 ARG B N 1
ATOM 3753 C CA . ARG B 1 225 ? 5.707 3.604 3.953 1 97.56 225 ARG B CA 1
ATOM 3754 C C . ARG B 1 225 ? 5.703 2.086 3.812 1 97.56 225 ARG B C 1
ATOM 3756 O O . ARG B 1 225 ? 6.762 1.45 3.863 1 97.56 225 ARG B O 1
ATOM 3763 N N . SER B 1 226 ? 4.547 1.512 3.619 1 98.56 226 SER B N 1
ATOM 3764 C CA . SER B 1 226 ? 4.477 0.071 3.393 1 98.56 226 SER B CA 1
ATOM 3765 C C . SER B 1 226 ? 5.25 -0.329 2.139 1 98.56 226 SER B C 1
ATOM 3767 O O . SER B 1 226 ? 5.848 -1.405 2.09 1 98.56 226 SER B O 1
ATOM 3769 N N . ILE B 1 227 ? 5.215 0.542 1.146 1 98.5 227 ILE B N 1
ATOM 3770 C CA . ILE B 1 227 ? 5.961 0.265 -0.077 1 98.5 227 ILE B CA 1
ATOM 3771 C C . ILE B 1 227 ? 7.449 0.146 0.243 1 98.5 227 ILE B C 1
ATOM 3773 O O . ILE B 1 227 ? 8.102 -0.827 -0.149 1 98.5 227 ILE B O 1
ATOM 3777 N N . GLY B 1 228 ? 7.957 1.099 0.987 1 98.06 228 GLY B N 1
ATOM 3778 C CA . GLY B 1 228 ? 9.367 1.103 1.347 1 98.06 228 GLY B CA 1
ATOM 3779 C C . GLY B 1 228 ? 9.75 -0.028 2.285 1 98.06 228 GLY B C 1
ATOM 3780 O O . GLY B 1 228 ? 10.797 -0.657 2.115 1 98.06 228 GLY B O 1
ATOM 3781 N N . PHE B 1 229 ? 8.906 -0.281 3.285 1 98.31 229 PHE B N 1
ATOM 3782 C CA . PHE B 1 229 ? 9.188 -1.354 4.23 1 98.31 229 PHE B CA 1
ATOM 3783 C C . PHE B 1 229 ? 9.297 -2.695 3.51 1 98.31 229 PHE B C 1
ATOM 3785 O O . PHE B 1 229 ? 10.219 -3.473 3.768 1 98.31 229 PHE B O 1
ATOM 3792 N N . ILE B 1 230 ? 8.398 -2.934 2.605 1 98.38 230 ILE B N 1
ATOM 3793 C CA . ILE B 1 230 ? 8.438 -4.16 1.817 1 98.38 230 ILE B CA 1
ATOM 3794 C C . ILE B 1 230 ? 9.727 -4.199 0.992 1 98.38 230 ILE B C 1
ATOM 3796 O O . ILE B 1 230 ? 10.375 -5.242 0.898 1 98.38 230 ILE B O 1
ATOM 3800 N N . GLY B 1 231 ? 10.039 -3.084 0.441 1 97.81 231 GLY B N 1
ATOM 3801 C CA . GLY B 1 231 ? 11.305 -2.988 -0.279 1 97.81 231 GLY B CA 1
ATOM 3802 C C . GLY B 1 231 ? 12.508 -3.346 0.574 1 97.81 231 GLY B C 1
ATOM 3803 O O . GLY B 1 231 ? 13.398 -4.07 0.126 1 97.81 231 GLY B O 1
ATOM 3804 N N . HIS B 1 232 ? 12.555 -2.814 1.781 1 97.75 232 HIS B N 1
ATOM 3805 C CA . HIS B 1 232 ? 13.664 -3.107 2.686 1 97.75 232 HIS B CA 1
ATOM 3806 C C . HIS B 1 232 ? 13.719 -4.594 3.02 1 97.75 232 HIS B C 1
ATOM 3808 O O . HIS B 1 232 ? 14.805 -5.168 3.127 1 97.75 232 HIS B O 1
ATOM 3814 N N . TYR B 1 233 ? 12.602 -5.223 3.232 1 97.44 233 TYR B N 1
ATOM 3815 C CA . TYR B 1 233 ? 12.547 -6.66 3.455 1 97.44 233 TYR B CA 1
ATOM 3816 C C . TYR B 1 233 ? 13.156 -7.422 2.283 1 97.44 233 TYR B C 1
ATOM 3818 O O . TYR B 1 233 ? 14.023 -8.273 2.471 1 97.44 233 TYR B O 1
ATOM 3826 N N . MET B 1 234 ? 12.742 -7.094 1.117 1 95.81 234 MET B N 1
ATOM 3827 C CA . MET B 1 234 ? 13.219 -7.777 -0.082 1 95.81 234 MET B CA 1
ATOM 3828 C C . MET B 1 234 ? 14.719 -7.57 -0.27 1 95.81 234 MET B C 1
ATOM 3830 O O . MET B 1 234 ? 15.422 -8.484 -0.692 1 95.81 234 MET B O 1
ATOM 3834 N N . ASP B 1 235 ? 15.07 -6.391 0.046 1 95.75 235 ASP B N 1
ATOM 3835 C CA . ASP B 1 235 ? 16.484 -6.055 -0.073 1 95.75 235 ASP B CA 1
ATOM 3836 C C . ASP B 1 235 ? 17.328 -6.926 0.845 1 95.75 235 ASP B C 1
ATOM 3838 O O . ASP B 1 235 ? 18.391 -7.418 0.441 1 95.75 235 ASP B O 1
ATOM 3842 N N . GLN B 1 236 ? 16.859 -7.102 2.037 1 95.56 236 GLN B N 1
ATOM 3843 C CA . GLN B 1 236 ? 17.609 -7.926 2.977 1 95.56 236 GLN B CA 1
ATOM 3844 C C . GLN B 1 236 ? 17.672 -9.383 2.51 1 95.56 236 GLN B C 1
ATOM 3846 O O . GLN B 1 236 ? 18.688 -10.055 2.688 1 95.56 236 GLN B O 1
ATOM 3851 N N . LYS B 1 237 ? 16.625 -9.867 1.912 1 94 237 LYS B N 1
ATOM 3852 C CA . LYS B 1 237 ? 16.594 -11.227 1.379 1 94 237 LYS B CA 1
ATOM 3853 C C . LYS B 1 237 ? 17.547 -11.383 0.199 1 94 237 LYS B C 1
ATOM 3855 O O . LYS B 1 237 ? 18.297 -12.352 0.12 1 94 237 LYS B O 1
ATOM 3860 N N . ARG B 1 238 ? 17.5 -10.438 -0.624 1 92.44 238 ARG B N 1
ATOM 3861 C CA . ARG B 1 238 ? 18.344 -10.461 -1.806 1 92.44 238 ARG B CA 1
ATOM 3862 C C . ARG B 1 238 ? 19.828 -10.43 -1.415 1 92.44 238 ARG B C 1
ATOM 3864 O O . ARG B 1 238 ? 20.656 -11.109 -2.027 1 92.44 238 ARG B O 1
ATOM 3871 N N . LEU B 1 239 ? 20.125 -9.656 -0.393 1 93.12 239 LEU B N 1
ATOM 3872 C CA . LEU B 1 239 ? 21.5 -9.477 0.041 1 93.12 239 LEU B CA 1
ATOM 3873 C C . LEU B 1 239 ? 21.938 -10.609 0.966 1 93.12 239 LEU B C 1
ATOM 3875 O O . LEU B 1 239 ? 23.109 -10.711 1.318 1 93.12 239 LEU B O 1
ATOM 3879 N N . LYS B 1 240 ? 21.016 -11.492 1.338 1 92.88 240 LYS B N 1
ATOM 3880 C CA . LYS B 1 240 ? 21.281 -12.633 2.209 1 92.88 240 LYS B CA 1
ATOM 3881 C C . LYS B 1 240 ? 21.984 -12.203 3.492 1 92.88 240 LYS B C 1
ATOM 3883 O O . LYS B 1 240 ? 23 -12.789 3.877 1 92.88 240 LYS B O 1
ATOM 3888 N N . GLN B 1 241 ? 21.422 -11.102 4.016 1 90.88 241 GLN B N 1
ATOM 3889 C CA . GLN B 1 241 ? 22.031 -10.555 5.219 1 90.88 241 GLN B CA 1
ATOM 3890 C C . GLN B 1 241 ? 21.734 -11.422 6.434 1 90.88 241 GLN B C 1
ATOM 3892 O O . GLN B 1 241 ? 20.641 -11.953 6.57 1 90.88 241 GLN B O 1
ATOM 3897 N N . GLY B 1 242 ? 22.75 -11.562 7.316 1 90.19 242 GLY B N 1
ATOM 3898 C CA . GLY B 1 242 ? 22.562 -12.352 8.523 1 90.19 242 GLY B CA 1
ATOM 3899 C C . GLY B 1 242 ? 21.953 -11.555 9.664 1 90.19 242 GLY B C 1
ATOM 3900 O O . GLY B 1 242 ? 21.531 -10.414 9.477 1 90.19 242 GLY B O 1
ATOM 3901 N N . LEU B 1 243 ? 21.953 -12.195 10.844 1 93.62 243 LEU B N 1
ATOM 3902 C CA . LEU B 1 243 ? 21.328 -11.625 12.031 1 93.62 243 LEU B CA 1
ATOM 3903 C C . LEU B 1 243 ? 21.953 -10.281 12.383 1 93.62 243 LEU B C 1
ATOM 3905 O O . LEU B 1 243 ? 23.188 -10.148 12.391 1 93.62 243 LEU B O 1
ATOM 3909 N N . TYR B 1 244 ? 21.078 -9.305 12.562 1 92.38 244 TYR B N 1
ATOM 3910 C CA . TYR B 1 244 ? 21.547 -7.98 12.969 1 92.38 244 TYR B CA 1
ATOM 3911 C C . TYR B 1 244 ? 21.891 -7.957 14.453 1 92.38 244 TYR B C 1
ATOM 3913 O O . TYR B 1 244 ? 21.125 -8.453 15.281 1 92.38 244 TYR B O 1
ATOM 3921 N N . ARG B 1 245 ? 23.062 -7.445 14.742 1 91.06 245 ARG B N 1
ATOM 3922 C CA . ARG B 1 245 ? 23.5 -7.18 16.109 1 91.06 245 ARG B CA 1
ATOM 3923 C C . ARG B 1 245 ? 23.938 -5.727 16.266 1 91.06 245 ARG B C 1
ATOM 3925 O O . ARG B 1 245 ? 24.844 -5.27 15.57 1 91.06 245 ARG B O 1
ATOM 3932 N N . HIS B 1 246 ? 23.297 -5.039 17.125 1 88.75 246 HIS B N 1
ATOM 3933 C CA . HIS B 1 246 ? 23.703 -3.668 17.406 1 88.75 246 HIS B CA 1
ATOM 3934 C C . HIS B 1 246 ? 25.078 -3.635 18.094 1 88.75 246 HIS B C 1
ATOM 3936 O O . HIS B 1 246 ? 25.328 -4.414 19.016 1 88.75 246 HIS B O 1
ATOM 3942 N N . PRO B 1 247 ? 25.891 -2.672 17.641 1 88.06 247 PRO B N 1
ATOM 3943 C CA . PRO B 1 247 ? 27.219 -2.613 18.281 1 88.06 247 PRO B CA 1
ATOM 3944 C C . PRO B 1 247 ? 27.141 -2.242 19.766 1 88.06 247 PRO B C 1
ATOM 3946 O O . PRO B 1 247 ? 26.469 -1.274 20.125 1 88.06 247 PRO B O 1
ATOM 3949 N N . TRP B 1 248 ? 27.938 -2.955 20.609 1 86.44 248 TRP B N 1
ATOM 3950 C CA . TRP B 1 248 ? 27.891 -2.758 22.047 1 86.44 248 TRP B CA 1
ATOM 3951 C C . TRP B 1 248 ? 28.5 -1.412 22.438 1 86.44 248 TRP B C 1
ATOM 3953 O O . TRP B 1 248 ? 28.156 -0.836 23.469 1 86.44 248 TRP B O 1
ATOM 3963 N N . ASP B 1 249 ? 29.375 -0.907 21.609 1 88.44 249 ASP B N 1
ATOM 3964 C CA . ASP B 1 249 ? 30.062 0.343 21.938 1 88.44 249 ASP B CA 1
ATOM 3965 C C . ASP B 1 249 ? 29.109 1.528 21.859 1 88.44 249 ASP B C 1
ATOM 3967 O O . ASP B 1 249 ? 29.391 2.605 22.375 1 88.44 249 ASP B O 1
ATOM 3971 N N . ASP B 1 250 ? 28.016 1.297 21.172 1 86.12 250 ASP B N 1
ATOM 3972 C CA . ASP B 1 250 ? 26.984 2.338 21.078 1 86.12 250 ASP B CA 1
ATOM 3973 C C . ASP B 1 250 ? 26.047 2.285 22.281 1 86.12 250 ASP B C 1
ATOM 3975 O O . ASP B 1 250 ? 25.109 3.078 22.375 1 86.12 250 ASP B O 1
ATOM 3979 N N . ILE B 1 251 ? 26.328 1.349 23.281 1 86.19 251 ILE B N 1
ATOM 3980 C CA . ILE B 1 251 ? 25.438 1.164 24.438 1 86.19 251 ILE B CA 1
ATOM 3981 C C . ILE B 1 251 ? 26.109 1.721 25.688 1 86.19 251 ILE B C 1
ATOM 3983 O O . ILE B 1 251 ? 27.219 1.321 26.031 1 86.19 251 ILE B O 1
ATOM 3987 N N . SER B 1 252 ? 25.453 2.691 26.203 1 87.19 252 SER B N 1
ATOM 3988 C CA . SER B 1 252 ? 25.906 3.184 27.5 1 87.19 252 SER B CA 1
ATOM 3989 C C . SER B 1 252 ? 25.281 2.398 28.656 1 87.19 252 SER B C 1
ATOM 3991 O O . SER B 1 252 ? 24.062 2.369 28.797 1 87.19 252 SER B O 1
ATOM 3993 N N . TYR B 1 253 ? 26.203 1.734 29.516 1 84 253 TYR B N 1
ATOM 3994 C CA . TYR B 1 253 ? 25.75 0.973 30.672 1 84 253 TYR B CA 1
ATOM 3995 C C . TYR B 1 253 ? 25.812 1.819 31.953 1 84 253 TYR B C 1
ATOM 3997 O O . TYR B 1 253 ? 26.859 2.34 32.312 1 84 253 TYR B O 1
ATOM 4005 N N . VAL B 1 254 ? 24.641 2.209 32.438 1 83.81 254 VAL B N 1
ATOM 4006 C CA . VAL B 1 254 ? 24.547 2.863 33.75 1 83.81 254 VAL B CA 1
ATOM 4007 C C . VAL B 1 254 ? 24.422 1.811 34.844 1 83.81 254 VAL B C 1
ATOM 4009 O O . VAL B 1 254 ? 23.422 1.109 34.938 1 83.81 254 VAL B O 1
ATOM 4012 N N . LEU B 1 255 ? 25.609 1.518 35.469 1 77.81 255 LEU B N 1
ATOM 4013 C CA . LEU B 1 255 ? 25.641 0.522 36.531 1 77.81 255 LEU B CA 1
ATOM 4014 C C . LEU B 1 255 ? 25.312 1.154 37.875 1 77.81 255 LEU B C 1
ATOM 4016 O O . LEU B 1 255 ? 25.578 2.334 38.094 1 77.81 255 LEU B O 1
ATOM 4020 N N . PRO B 1 256 ? 24.453 0.397 38.594 1 74.94 256 PRO B N 1
ATOM 4021 C CA . PRO B 1 256 ? 24.188 0.929 39.906 1 74.94 256 PRO B CA 1
ATOM 4022 C C . PRO B 1 256 ? 25.453 1.327 40.656 1 74.94 256 PRO B C 1
ATOM 4024 O O . PRO B 1 256 ? 26.531 0.784 40.406 1 74.94 256 PRO B O 1
ATOM 4027 N N . GLU B 1 257 ? 25.281 2.557 41.219 1 67.25 257 GLU B N 1
ATOM 4028 C CA . GLU B 1 257 ? 26.375 3.164 42 1 67.25 257 GLU B CA 1
ATOM 4029 C C . GLU B 1 257 ? 27.125 2.115 42.781 1 67.25 257 GLU B C 1
ATOM 4031 O O . GLU B 1 257 ? 28.328 2.262 43.031 1 67.25 257 GLU B O 1
ATOM 4036 N N . GLN B 1 258 ? 26.5 1.217 43.062 1 56.75 258 GLN B N 1
ATOM 4037 C CA . GLN B 1 258 ? 27.297 0.368 43.938 1 56.75 258 GLN B CA 1
ATOM 4038 C C . GLN B 1 258 ? 28.484 -0.237 43.188 1 56.75 258 GLN B C 1
ATOM 4040 O O . GLN B 1 258 ? 29.438 -0.703 43.781 1 56.75 258 GLN B O 1
ATOM 4045 N N . TYR B 1 259 ? 28.172 -0.255 41.906 1 55.09 259 TYR B N 1
ATOM 4046 C CA . TYR B 1 259 ? 29.266 -0.906 41.219 1 55.09 259 TYR B CA 1
ATOM 4047 C C . TYR B 1 259 ? 30.234 0.124 40.656 1 55.09 259 TYR B C 1
ATOM 4049 O O . TYR B 1 259 ? 31.188 -0.229 39.938 1 55.09 259 TYR B O 1
ATOM 4057 N N . ASN B 1 260 ? 29.906 1.41 40.781 1 44.94 260 ASN B N 1
ATOM 4058 C CA . ASN B 1 260 ? 30.984 2.332 40.469 1 44.94 260 ASN B CA 1
ATOM 4059 C C . ASN B 1 260 ? 32.062 2.365 41.531 1 44.94 260 ASN B C 1
ATOM 4061 O O . ASN B 1 260 ? 31.719 2.389 42.719 1 44.94 260 ASN B O 1
#

Organism: Ladona fulva (NCBI:txid123851)

Nearest PDB structures (foldseek):
  6hxm-assembly1_B  TM=9.768E-01  e=6.644E-32  Homo sapiens
  6qfb-assembly2_D-3  TM=9.821E-01  e=1.112E-31  Homo sapiens
  8g5c-assembly1_A  TM=9.773E-01  e=1.279E-31  Homo sapiens
  6qfb-assembly2_C-3  TM=9.752E-01  e=1.221E-31  Homo sapiens
  6znw-assembly1_B  TM=9.638E-01  e=2.859E-27  Methanothrix soehngenii

Secondary structure (DSSP, 8-state):
---SEE-SSSS-EETTEEHHHHHHTT-HHHHHHHHHHHSS---HHHHHHHHHHHHHHS---TTSHHHHHHHHHHHTT--HHHHHHHHHTT-BTTTBTHHHHHHHHHHHHHHTT--HHHHHHHHHHHT---TTB--SS--SSS--HHHHHHHHHHHHH-S--HHHHHHHHHHHHHHHH-TT--B-HHHHHHHHHHHHHHHSSSS-HHHHHHHHHHTTHHHHHHHHHHHHHHHHHHHHHHHT-------GGG------GGG-/---SEE-SSSS-EETTEEHHHHHHHT-HHHHHHHHHHHSS---HHHHHHHHHHHHHHS---TTSHHHHHHHHHHHTT--HHHHHHHHHTT-BTTTBTHHHHHHHHHHHHHHTT--HHHHHHHHHHHT---TTB--SS--SSS--HHHHHHHHHHHHH-S--HHHHHHHHHHHHHHHH-TT--B-HHHHHHHHHHHHHHHSSSS-HHHHHHHHHHTTHHHHHHHHHHHHHHHHHHHHHHHT-------GGG------GGG-

Solvent-accessible surface area (backbone atoms only — not comparable to full-atom values): 27072 Å² total; per-residue (Å²): 137,81,77,30,47,45,58,86,56,88,52,47,21,45,35,81,40,44,51,61,56,47,60,74,68,57,52,55,66,23,35,52,46,25,14,34,60,67,50,36,90,63,55,70,68,56,22,49,49,48,43,50,51,28,60,66,39,16,56,74,30,58,86,38,67,32,34,34,37,7,38,46,34,30,25,67,68,45,54,69,61,61,11,40,42,50,11,52,69,55,56,40,70,88,39,67,25,31,20,36,46,15,31,50,52,53,48,50,35,54,74,71,64,46,49,48,67,52,43,54,49,52,32,56,74,70,70,44,84,61,49,22,48,37,44,94,84,35,24,76,93,44,56,54,58,67,37,52,52,53,48,53,51,47,71,71,64,50,88,48,48,66,51,39,53,47,49,52,51,33,26,57,56,42,30,72,76,37,51,31,31,32,63,28,58,46,18,51,51,19,29,44,48,50,21,44,36,58,47,64,76,83,41,51,66,67,54,28,50,49,42,56,73,71,37,53,64,29,52,47,48,56,55,10,32,47,54,30,26,48,11,42,33,48,47,38,60,74,66,65,50,63,68,72,72,81,65,66,87,81,55,84,83,86,65,62,67,84,74,102,139,81,77,30,46,44,56,87,58,86,52,47,21,45,34,81,40,43,52,61,54,47,61,74,66,56,52,55,67,24,37,51,47,26,13,33,57,68,51,36,90,61,55,69,67,56,21,48,49,48,43,50,50,28,60,66,40,15,58,75,28,58,87,38,68,31,34,34,38,7,39,44,34,30,25,68,67,45,54,69,60,60,10,39,40,50,11,50,69,55,56,40,70,87,39,67,25,30,21,37,44,16,31,49,54,52,48,51,35,52,73,71,65,46,50,49,67,51,44,53,49,50,33,55,74,70,69,43,82,59,49,22,48,38,44,94,83,35,24,76,91,42,55,54,57,68,39,53,52,52,50,53,50,45,71,70,66,50,88,48,49,66,53,40,53,47,50,52,51,33,25,56,57,42,30,73,76,38,52,31,30,31,63,28,56,47,20,53,50,18,29,44,48,50,21,44,34,58,47,64,76,84,40,50,68,68,53,28,50,49,40,56,71,71,35,54,61,31,51,46,48,54,56,10,32,48,55,29,26,48,14,42,32,47,47,36,59,74,65,65,50,63,71,72,73,80,65,67,87,79,55,84,83,86,66,60,66,83,74,101

Foldseek 3Di:
DDQAWDPPDPAIDGLRHGPVCCVVVVLDPLQSCCRRVVSDRADSLSSVLLVLLLQVLLDDDCPDQLNVQLLQCLQAVDDLVVSNVSSLVVDDCVHLVLQLQLLVLLVVCVVVPHQLVRSVVVCVVVVHDRRQWFDDPAFPVRHDVSLVVSVVSCVPPPPDQVSLVRLQVNQVVQCVVPGRRHRHNSNNLNSSLLSCQDPSVPHDPVRSVVCSVVVVSSVSNSSSNSNVSSVSSVVCVVVVRHRDDDDCVVDDDDDPVVVD/DDQAWDPPDPAIDGLRHGPVVCVVVVLDPLQSCCRRVVSDRADSLSSVLLVLLLQVLLDDDCPDQLNVQLLQCLQAVDDLVVSNVSSLVVDDCVHLVLQLQLLVLLVVCVVVPHQLVRSVVVCVVVVHDRRQWFDDPAFPVRHDVSLVVSVVSCVPPPPDQVSLVRLQVNQVVQCVVPGRRHRHNSNNLNSSLLSCQDPSVPHDPVRSVVCSVVPVSSVSNSSSNSNVSSVSSVVCVVVVRHRDDDDCVVDDDDDPVVVD

Radius of gyration: 24.39 Å; Cα contacts (8 Å, |Δi|>4): 858; chains: 2; bounding box: 57×73×69 Å

InterPro domains:
  IPR002020 Citrate synthase [PF00285] (46-244)
  IPR002020 Citrate synthase [PTHR23118] (1-254)
  IPR016142 Citrate synthase-like, large alpha subdomain [G3DSA:1.10.580.10] (45-96)
  IPR016143 Citrate synthase-like, small alpha subdomain [G3DSA:1.10.230.10] (97-193)
  IPR036969 Citrate synthase superfamily [SSF48256] (5-254)

Sequence (520 aa):
MTSICDERGQELLYGGIPISEILKKDIGIGGVVSLLWFQRCLPPYVCKFFEMCLMVTADHGPAVSGAHNTIVCARAGKDLVSSLVSGLLTIGDRFGGALDGAARQFSEAYDTGLSPMEFVNTMRKKGQLIMGIGHRVKSLNNPDMRVKIIKEFVMEHFPARPLFSYALEVEKITTSKKPNLILNVDGVIAVCFVDLLRNSGCFTREEAQEYIEMGSINSLFVLGRSIGFIGHYMDQKRLKQGLYRHPWDDISYVLPEQYNMTSICDERGQELLYGGIPISEILKKDIGIGGVVSLLWFQRCLPPYVCKFFEMCLMVTADHGPAVSGAHNTIVCARAGKDLVSSLVSGLLTIGDRFGGALDGAARQFSEAYDTGLSPMEFVNTMRKKGQLIMGIGHRVKSLNNPDMRVKIIKEFVMEHFPARPLFSYALEVEKITTSKKPNLILNVDGVIAVCFVDLLRNSGCFTREEAQEYIEMGSINSLFVLGRSIGFIGHYMDQKRLKQGLYRHPWDDISYVLPEQYN